Protein 3APQ (pdb70)

B-factor: mean 25.0, std 9.62, range [8.58, 67.63]

GO terms:
  GO:0036503 ERAD pathway (P, IDA)
  GO:0016671 oxidoreductase activity, acting on a sulfur group of donors, disulfide as acceptor (F, IDA)
  GO:0015035 protein-disulfide reductase activity (F, IDA)
  GO:0005788 endoplasmic reticulum lumen (C, EXP)
  GO:0019153 protein-disulfide reductase (glutathione) activity (F, EXP)
  GO:0005515 protein binding (F, IPI)
  GO:0051087 protein-folding chaperone binding (F, IDA)
  GO:0005783 endoplasmic reticulum (C, IDA)
  GO:0015036 disulfide oxidoreductase activity (F, IDA)
  GO:0001671 ATPase activator activity (F, IMP)
  GO:0051117 ATPase binding (F, IPI)

Organism: Mus musculus (NCBI:txid10090)

CATH classification: 1.10.287.110 (+1 more: 3.40.30.10)

Radius of gyration: 23.47 Å; Cα contacts (8 Å, |Δi|>4): 569; chains: 2; bounding box: 67×56×56 Å

Secondary structure (DSSP, 8-state):
---HHHHHT--TT--HHHHHHHHHHHHHHH-GGG-TT-TTHHHHHHHHHHHHHHHTSHHHHHHHHHHTTTT--TT-S-----HHHHHHSSSTTTT-TTSEE--HHHHHHHHHHS--EEEEEE-TT-HHHHHHHHHHHHHHHHTBTTBEEEEEETTT-HHHHHHTT--SSSEEEEE-TTS--EE--S---HHHHHHHHHHHHH--SS--/---HHHHHT--TT--HHHHHHHHHHHHHHH-GGG-TT-TTHHHHHHHHHHHHHHHTSHHHHHHHHHHTTTT---S-----HHHHHHSSSTTTT-TTSEE--HHHHHHHHTSSS-EEEEEE-TT-HHHHHHHHHHHHHHHHTBTTBEEEEEETTT-HHHHHHTT--SSSEEEEE-TTS--EE--S---HHHHHHHHHHHHH-

Solvent-accessible surface area: 21887 Å² total; per-residue (Å²): 144,113,31,9,12,38,36,5,50,20,17,67,88,7,47,31,100,28,0,20,39,16,1,36,142,22,0,48,160,66,1,17,96,115,46,112,147,73,121,94,6,90,35,65,1,52,114,11,3,25,0,13,63,1,2,61,49,84,104,78,38,105,88,22,54,149,117,32,82,119,67,44,109,139,130,58,13,35,165,52,90,55,61,59,51,6,98,132,21,18,14,27,5,8,106,19,44,38,6,19,30,8,59,111,146,88,0,50,60,7,34,115,68,35,72,19,10,0,0,0,0,11,9,35,74,19,86,113,7,71,104,5,5,78,31,0,70,91,0,0,115,86,2,28,65,73,14,38,6,0,0,2,31,0,27,68,43,110,110,1,1,168,96,66,51,6,129,61,61,10,5,4,26,4,21,35,44,83,91,92,47,64,98,14,125,40,114,91,42,40,116,28,0,26,62,27,0,62,104,29,45,187,58,77,124,96,162,234,151,114,29,3,14,49,36,5,50,18,22,59,87,11,49,29,88,30,0,18,29,20,0,34,101,45,0,43,152,69,4,32,91,114,41,116,142,58,130,96,6,91,32,66,0,49,99,12,5,52,0,6,63,0,1,54,55,86,75,67,32,144,89,23,54,146,112,30,86,115,72,75,211,79,9,44,177,50,77,54,57,59,56,6,104,147,40,23,16,42,4,7,100,22,40,30,6,23,29,8,56,92,107,80,1,54,66,9,20,99,69,36,74,11,10,0,0,0,0,10,8,28,77,24,82,112,9,131,102,5,5,71,35,0,65,81,0,0,100,99,2,29,65,75,12,38,5,0,0,2,32,0,29,74,45,117,117,6,1,171,125,63,38,16,142,69,66,2,2,2,25,0,24,71,48,93,76,85,50,49,78,11,124,40,118,94,42,63,124,29,0,38,65,27,0,65,116,19,49,216,105

Sequence (409 aa):
IQNFYSLLGVSKTASSRREIRQAFKKLLALKLHPDKNPNNPNAHGDFLKINRAYEVLKDEDLRKKYDKYGEKGLEDNQGGQYESWSYYRYDFGIYDDDPEIITLERREFDAAVNSGELWFVNFYSSPGCSSHCHHDLAPTWREFAKEVDGLLRIGAVNCGDDRMMLCRMMKGVNSYPSLFIFRSGMMAAVKYNGDRSKESLVAFAMQHVRSTVTELIQNFYSLLGVSKTASSREIRQAFKKLALKLHPDKNPNNPNAHGDFLKINRAYEVLKDEDLRKKYDKYGEKGLNQGGQYESWSYYRYDFGIYDDDPEIITLERREFDAAVNSGELWFVNFYSPGCSHCHDLAPTWREFAKEVDGLLRIGAVNCGDDRMLCRMKGVNSYPSLFIFRSGMMAAVKYNGDRSKESLVAFAMMQHVRS

Structure (mmCIF, N/CA/C/O backbone):
data_3APQ
#
_entry.id   3APQ
#
_cell.length_a   54.008
_cell.length_b   61.179
_cell.length_c   62.912
_cell.angle_alpha   90.00
_cell.angle_beta   106.34
_cell.angle_gamma   90.00
#
_symmetry.space_group_name_H-M   'P 1 21 1'
#
loop_
_entity.id
_entity.type
_entity.pdbx_description
1 polymer 'DnaJ homolog subfamily C member 10'
2 water water
#
loop_
_atom_site.group_PDB
_atom_site.id
_atom_site.type_symbol
_atom_site.label_atom_id
_atom_site.label_alt_id
_atom_site.label_comp_id
_atom_site.label_asym_id
_atom_site.label_entity_id
_atom_site.label_seq_id
_atom_site.pdbx_PDB_ins_code
_atom_site.Cartn_x
_atom_site.Cartn_y
_atom_site.Cartn_z
_atom_site.occupancy
_atom_site.B_iso_or_equiv
_atom_site.auth_seq_id
_atom_site.auth_comp_id
_atom_site.auth_asym_id
_atom_site.auth_atom_id
_atom_site.pdbx_PDB_model_num
ATOM 1 N N . ILE A 1 1 ? 46.976 -1.089 18.342 1.00 23.15 33 ILE A N 1
ATOM 2 C CA . ILE A 1 1 ? 47.066 -0.743 16.854 1.00 24.10 33 ILE A CA 1
ATOM 3 C C . ILE A 1 1 ? 45.651 -0.351 16.398 1.00 22.90 33 ILE A C 1
ATOM 4 O O . ILE A 1 1 ? 44.695 -1.085 16.592 1.00 21.55 33 ILE A O 1
ATOM 9 N N . GLN A 1 2 ? 45.526 0.817 15.765 1.00 23.00 34 GLN A N 1
ATOM 10 C CA . GLN A 1 2 ? 44.209 1.349 15.360 1.00 21.35 34 GLN A CA 1
ATOM 11 C C . GLN A 1 2 ? 43.509 0.487 14.302 1.00 20.19 34 GLN A C 1
ATOM 12 O O . GLN A 1 2 ? 44.129 -0.093 13.422 1.00 19.59 34 GLN A O 1
ATOM 18 N N . ASN A 1 3 ? 42.191 0.381 14.366 1.00 17.55 35 ASN A N 1
ATOM 19 C CA . ASN A 1 3 ? 41.461 -0.236 13.274 1.00 17.04 35 ASN A CA 1
ATOM 20 C C . ASN A 1 3 ? 40.145 0.495 13.166 1.00 16.37 35 ASN A C 1
ATOM 21 O O . ASN A 1 3 ? 39.838 1.348 14.018 1.00 15.41 35 ASN A O 1
ATOM 26 N N . PHE A 1 4 ? 39.343 0.180 12.144 1.00 15.82 36 PHE A N 1
ATOM 27 C CA . PHE A 1 4 ? 38.137 0.961 11.919 1.00 14.76 36 PHE A CA 1
ATOM 28 C C . PHE A 1 4 ? 37.140 0.901 13.055 1.00 15.27 36 PHE A C 1
ATOM 29 O O . PHE A 1 4 ? 36.395 1.864 13.289 1.00 14.89 36 PHE A O 1
ATOM 37 N N . TYR A 1 5 ? 37.069 -0.273 13.686 1.00 15.30 37 TYR A N 1
ATOM 38 C CA . TYR A 1 5 ? 36.186 -0.502 14.821 1.00 15.18 37 TYR A CA 1
ATOM 39 C C . TYR A 1 5 ? 36.559 0.369 16.018 1.00 15.68 37 TYR A C 1
ATOM 40 O O . TYR A 1 5 ? 35.727 1.095 16.548 1.00 15.63 37 TYR A O 1
ATOM 49 N N . SER A 1 6 ? 37.823 0.291 16.442 1.00 16.20 38 SER A N 1
ATOM 50 C CA . SER A 1 6 ? 38.251 1.085 17.586 1.00 18.17 38 SER A CA 1
ATOM 51 C C . SER A 1 6 ? 38.222 2.578 17.266 1.00 17.54 38 SER A C 1
ATOM 52 O O . SER A 1 6 ? 37.939 3.385 18.156 1.00 17.41 38 SER A O 1
ATOM 55 N N . LEU A 1 7 ? 38.414 2.955 15.992 1.00 17.05 39 LEU A N 1
ATOM 56 C CA . LEU A 1 7 ? 38.273 4.365 15.629 1.00 18.03 39 LEU A CA 1
ATOM 57 C C . LEU A 1 7 ? 36.854 4.862 15.912 1.00 16.99 39 LEU A C 1
ATOM 58 O O . LEU A 1 7 ? 36.633 5.994 16.413 1.00 17.36 39 LEU A O 1
ATOM 63 N N . LEU A 1 8 ? 35.868 4.034 15.590 1.00 16.30 40 LEU A N 1
ATOM 64 C CA . LEU A 1 8 ? 34.477 4.409 15.883 1.00 16.39 40 LEU A CA 1
ATOM 65 C C . LEU A 1 8 ? 34.053 4.102 17.320 1.00 17.25 40 LEU A C 1
ATOM 66 O O . LEU A 1 8 ? 32.971 4.532 17.733 1.00 17.60 40 LEU A O 1
ATOM 71 N N . GLY A 1 9 ? 34.871 3.339 18.050 1.00 16.22 41 GLY A N 1
ATOM 72 C CA . GLY A 1 9 ? 34.587 2.983 19.463 1.00 16.72 41 GLY A CA 1
ATOM 73 C C . GLY A 1 9 ? 33.572 1.856 19.579 1.00 16.86 41 GLY A C 1
ATOM 74 O O . GLY A 1 9 ? 32.808 1.800 20.568 1.00 17.16 41 GLY A O 1
ATOM 75 N N . VAL A 1 10 ? 33.524 0.961 18.590 1.00 14.13 42 VAL A N 1
ATOM 76 C CA . VAL A 1 10 ? 32.531 -0.136 18.596 1.00 14.31 42 VAL A CA 1
ATOM 77 C C . VAL A 1 10 ? 33.257 -1.452 18.498 1.00 15.88 42 VAL A C 1
ATOM 78 O O . VAL A 1 10 ? 34.476 -1.485 18.138 1.00 13.41 42 VAL A O 1
ATOM 82 N N . SER A 1 11 ? 32.512 -2.527 18.819 1.00 14.73 43 SER A N 1
ATOM 83 C CA . SER A 1 11 ? 33.036 -3.852 18.670 1.00 16.49 43 SER A CA 1
ATOM 84 C C . SER A 1 11 ? 33.168 -4.370 17.244 1.00 16.08 43 SER A C 1
ATOM 85 O O . SER A 1 11 ? 32.394 -3.985 16.381 1.00 15.13 43 SER A O 1
ATOM 88 N N . LYS A 1 12 ? 34.073 -5.346 17.008 1.00 17.24 44 LYS A N 1
ATOM 89 C CA . LYS A 1 12 ? 34.115 -5.985 15.684 1.00 16.84 44 LYS A CA 1
ATOM 90 C C . LYS A 1 12 ? 32.779 -6.652 15.285 1.00 17.75 44 LYS A C 1
ATOM 91 O O . LYS A 1 12 ? 32.453 -6.785 14.091 1.00 17.43 44 LYS A O 1
ATOM 97 N N . THR A 1 13 ? 31.978 -7.063 16.271 1.00 16.66 45 THR A N 1
ATOM 98 C CA . THR A 1 13 ? 30.692 -7.683 15.957 1.00 16.63 45 THR A CA 1
ATOM 99 C C . THR A 1 13 ? 29.527 -6.689 15.908 1.00 15.56 45 THR A C 1
ATOM 100 O O . THR A 1 13 ? 28.384 -7.135 15.918 1.00 17.63 45 THR A O 1
ATOM 104 N N . ALA A 1 14 ? 29.786 -5.377 15.925 1.00 14.50 46 ALA A N 1
ATOM 105 C CA . ALA A 1 14 ? 28.701 -4.395 15.944 1.00 14.44 46 ALA A CA 1
ATOM 106 C C . ALA A 1 14 ? 27.793 -4.560 14.749 1.00 13.95 46 ALA A C 1
ATOM 107 O O . ALA A 1 14 ? 28.283 -4.923 13.694 1.00 14.63 46 ALA A O 1
ATOM 109 N N . SER A 1 15 ? 26.482 -4.332 14.918 1.00 14.52 47 SER A N 1
ATOM 110 C CA . SER A 1 15 ? 25.554 -4.298 13.780 1.00 15.67 47 SER A CA 1
ATOM 111 C C . SER A 1 15 ? 25.780 -2.997 12.946 1.00 15.05 47 SER A C 1
ATOM 112 O O . SER A 1 15 ? 26.410 -2.069 13.412 1.00 13.41 47 SER A O 1
ATOM 115 N N . SER A 1 16 ? 25.155 -2.918 11.758 1.00 15.64 48 SER A N 1
ATOM 116 C CA . SER A 1 16 ? 25.237 -1.671 10.933 1.00 14.53 48 SER A CA 1
ATOM 117 C C . SER A 1 16 ? 24.586 -0.541 11.681 1.00 14.67 48 SER A C 1
ATOM 118 O O . SER A 1 16 ? 25.084 0.601 11.656 1.00 14.63 48 SER A O 1
ATOM 121 N N . ARG A 1 17 ? 23.479 -0.839 12.371 1.00 13.42 49 ARG A N 1
ATOM 122 C CA A ARG A 1 17 ? 22.842 0.193 13.193 0.70 13.32 49 ARG A CA 1
ATOM 123 C CA B ARG A 1 17 ? 22.826 0.157 13.220 0.30 13.56 49 ARG A CA 1
ATOM 124 C C . ARG A 1 17 ? 23.807 0.729 14.244 1.00 13.39 49 ARG A C 1
ATOM 125 O O . ARG A 1 17 ? 23.912 1.939 14.401 1.00 14.05 49 ARG A O 1
ATOM 140 N N . GLU A 1 18 ? 24.515 -0.140 14.966 1.00 11.98 50 GLU A N 1
ATOM 141 C CA . GLU A 1 18 ? 25.450 0.346 16.040 1.00 11.77 50 GLU A CA 1
ATOM 142 C C . GLU A 1 18 ? 26.547 1.218 15.488 1.00 12.44 50 GLU A C 1
ATOM 143 O O . GLU A 1 18 ? 26.922 2.286 16.062 1.00 12.75 50 GLU A O 1
ATOM 149 N N . ILE A 1 19 ? 27.083 0.760 14.370 1.00 12.59 51 ILE A N 1
ATOM 150 C CA . ILE A 1 19 ? 28.090 1.520 13.628 1.00 13.03 51 ILE A CA 1
ATOM 151 C C . ILE A 1 19 ? 27.575 2.916 13.214 1.00 13.17 51 ILE A C 1
ATOM 152 O O . ILE A 1 19 ? 28.298 3.925 13.400 1.00 13.40 51 ILE A O 1
ATOM 157 N N . ARG A 1 20 ? 26.357 3.017 12.666 1.00 14.08 52 ARG A N 1
ATOM 158 C CA . ARG A 1 20 ? 25.822 4.359 12.362 1.00 12.81 52 ARG A CA 1
ATOM 159 C C . ARG A 1 20 ? 25.722 5.220 13.563 1.00 13.92 52 ARG A C 1
ATOM 160 O O . ARG A 1 20 ? 26.044 6.411 13.487 1.00 14.80 52 ARG A O 1
ATOM 168 N N . GLN A 1 21 ? 25.215 4.662 14.654 1.00 13.31 53 GLN A N 1
ATOM 169 C CA . GLN A 1 21 ? 25.018 5.450 15.854 1.00 15.08 53 GLN A CA 1
ATOM 170 C C . GLN A 1 21 ? 26.364 5.975 16.396 1.00 16.25 53 GLN A C 1
ATOM 171 O O . GLN A 1 21 ? 26.456 7.162 16.839 1.00 17.93 53 GLN A O 1
ATOM 177 N N . ALA A 1 22 ? 27.407 5.154 16.304 1.00 15.07 54 ALA A N 1
ATOM 178 C CA . ALA A 1 22 ? 28.672 5.577 16.881 1.00 15.65 54 ALA A CA 1
ATOM 179 C C . ALA A 1 22 ? 29.249 6.678 16.012 1.00 15.31 54 ALA A C 1
ATOM 180 O O . ALA A 1 22 ? 29.749 7.665 16.532 1.00 16.09 54 ALA A O 1
ATOM 182 N N . PHE A 1 23 ? 29.227 6.443 14.708 1.00 14.91 55 PHE A N 1
ATOM 183 C CA . PHE A 1 23 ? 29.656 7.444 13.696 1.00 15.62 55 PHE A CA 1
ATOM 184 C C . PHE A 1 23 ? 28.873 8.757 13.852 1.00 17.20 55 PHE A C 1
ATOM 185 O O . PHE A 1 23 ? 29.468 9.838 13.877 1.00 17.00 55 PHE A O 1
ATOM 193 N N . LYS A 1 24 ? 27.541 8.687 13.938 1.00 15.79 56 LYS A N 1
ATOM 194 C CA . LYS A 1 24 ? 26.738 9.905 14.119 1.00 17.78 56 LYS A CA 1
ATOM 195 C C . LYS A 1 24 ? 27.142 10.748 15.325 1.00 18.75 56 LYS A C 1
ATOM 196 O O . LYS A 1 24 ? 27.258 11.982 15.236 1.00 19.13 56 LYS A O 1
ATOM 202 N N . LYS A 1 25 ? 27.396 10.110 16.447 1.00 17.68 57 LYS A N 1
ATOM 203 C CA . LYS A 1 25 ? 27.780 10.805 17.640 1.00 19.89 57 LYS A CA 1
ATOM 204 C C . LYS A 1 25 ? 29.107 11.611 17.431 1.00 19.51 57 LYS A C 1
ATOM 205 O O . LYS A 1 25 ? 29.256 12.773 17.904 1.00 20.39 57 LYS A O 1
ATOM 211 N N . LEU A 1 26 ? 30.040 10.972 16.746 1.00 17.97 58 LEU A N 1
ATOM 212 C CA A LEU A 1 26 ? 31.319 11.547 16.398 0.70 20.77 58 LEU A CA 1
ATOM 213 C CA B LEU A 1 26 ? 31.313 11.584 16.443 0.30 19.63 58 LEU A CA 1
ATOM 214 C C . LEU A 1 26 ? 31.060 12.757 15.486 1.00 20.42 58 LEU A C 1
ATOM 215 O O . LEU A 1 26 ? 31.563 13.856 15.714 1.00 21.08 58 LEU A O 1
ATOM 224 N N . ALA A 1 27 ? 30.236 12.543 14.462 1.00 20.26 59 ALA A N 1
ATOM 225 C CA . ALA A 1 27 ? 29.875 13.651 13.541 1.00 19.05 59 ALA A CA 1
ATOM 226 C C . ALA A 1 27 ? 29.176 14.863 14.188 1.00 20.07 59 ALA A C 1
ATOM 227 O O . ALA A 1 27 ? 29.522 16.015 13.895 1.00 21.11 59 ALA A O 1
ATOM 229 N N . LEU A 1 28 ? 28.199 14.639 15.043 1.00 18.86 60 LEU A N 1
ATOM 230 C CA . LEU A 1 28 ? 27.496 15.775 15.653 1.00 19.99 60 LEU A CA 1
ATOM 231 C C . LEU A 1 28 ? 28.390 16.625 16.577 1.00 22.78 60 LEU A C 1
ATOM 232 O O . LEU A 1 28 ? 28.146 17.846 16.746 1.00 23.10 60 LEU A O 1
ATOM 237 N N . LYS A 1 29 ? 29.469 16.031 17.110 1.00 22.84 61 LYS A N 1
ATOM 238 C CA . LYS A 1 29 ? 30.387 16.795 17.952 1.00 23.72 61 LYS A CA 1
ATOM 239 C C . LYS A 1 29 ? 31.493 17.389 17.129 1.00 23.32 61 LYS A C 1
ATOM 240 O O . LYS A 1 29 ? 31.827 18.554 17.315 1.00 25.05 61 LYS A O 1
ATOM 246 N N . LEU A 1 30 ? 32.039 16.609 16.211 1.00 22.29 62 LEU A N 1
ATOM 247 C CA . LEU A 1 30 ? 33.290 16.968 15.542 1.00 23.56 62 LEU A CA 1
ATOM 248 C C . LEU A 1 30 ? 33.250 17.536 14.126 1.00 22.04 62 LEU A C 1
ATOM 249 O O . LEU A 1 30 ? 34.303 17.791 13.573 1.00 23.76 62 LEU A O 1
ATOM 254 N N . HIS A 1 31 ? 32.079 17.637 13.502 1.00 20.30 63 HIS A N 1
ATOM 255 C CA . HIS A 1 31 ? 32.002 18.025 12.123 1.00 18.31 63 HIS A CA 1
ATOM 256 C C . HIS A 1 31 ? 32.853 19.303 11.901 1.00 18.14 63 HIS A C 1
ATOM 257 O O . HIS A 1 31 ? 32.695 20.256 12.625 1.00 18.72 63 HIS A O 1
ATOM 264 N N . PRO A 1 32 ? 33.706 19.336 10.874 1.00 17.63 64 PRO A N 1
ATOM 265 C CA . PRO A 1 32 ? 34.571 20.503 10.525 1.00 19.08 64 PRO A CA 1
ATOM 266 C C . PRO A 1 32 ? 33.809 21.839 10.381 1.00 18.77 64 PRO A C 1
ATOM 267 O O . PRO A 1 32 ? 34.311 22.881 10.797 1.00 20.15 64 PRO A O 1
ATOM 271 N N . ASP A 1 33 ? 32.629 21.808 9.782 1.00 18.57 65 ASP A N 1
ATOM 272 C CA . ASP A 1 33 ? 31.841 23.036 9.588 1.00 19.83 65 ASP A CA 1
ATOM 273 C C . ASP A 1 33 ? 31.456 23.651 10.941 1.00 20.89 65 ASP A C 1
ATOM 274 O O . ASP A 1 33 ? 31.245 24.860 11.062 1.00 21.81 65 ASP A O 1
ATOM 279 N N . LYS A 1 34 ? 31.321 22.801 11.949 1.00 19.41 66 LYS A N 1
ATOM 280 C CA . LYS A 1 34 ? 30.921 23.262 13.287 1.00 21.32 66 LYS A CA 1
ATOM 281 C C . LYS A 1 34 ? 32.137 23.562 14.159 1.00 21.83 66 LYS A C 1
ATOM 282 O O . LYS A 1 34 ? 31.987 23.970 15.314 1.00 21.16 66 LYS A O 1
ATOM 288 N N . ASN A 1 35 ? 33.330 23.269 13.651 1.00 20.64 67 ASN A N 1
ATOM 289 C CA . ASN A 1 35 ? 34.539 23.488 14.445 1.00 22.69 67 ASN A CA 1
ATOM 290 C C . ASN A 1 35 ? 35.623 24.267 13.629 1.00 22.88 67 ASN A C 1
ATOM 291 O O . ASN A 1 35 ? 36.772 23.786 13.452 1.00 22.32 67 ASN A O 1
ATOM 296 N N . PRO A 1 36 ? 35.265 25.471 13.136 1.00 22.34 68 PRO A N 1
ATOM 297 C CA . PRO A 1 36 ? 36.145 26.065 12.107 1.00 24.07 68 PRO A CA 1
ATOM 298 C C . PRO A 1 36 ? 37.446 26.562 12.696 1.00 26.22 68 PRO A C 1
ATOM 299 O O . PRO A 1 36 ? 38.456 26.778 11.969 1.00 25.94 68 PRO A O 1
ATOM 303 N N . ASN A 1 37 ? 37.451 26.712 14.011 1.00 26.49 69 ASN A N 1
ATOM 304 C CA . ASN A 1 37 ? 38.637 27.186 14.649 1.00 29.87 69 ASN A CA 1
ATOM 305 C C . ASN A 1 37 ? 39.664 26.114 14.868 1.00 31.01 69 ASN A C 1
ATOM 306 O O . ASN A 1 37 ? 40.798 26.423 15.250 1.00 32.11 69 ASN A O 1
ATOM 311 N N . ASN A 1 38 ? 39.283 24.875 14.586 1.00 30.84 70 ASN A N 1
ATOM 312 C CA . ASN A 1 38 ? 40.193 23.731 14.709 1.00 32.07 70 ASN A CA 1
ATOM 313 C C . ASN A 1 38 ? 40.688 23.280 13.309 1.00 32.60 70 ASN A C 1
ATOM 314 O O . ASN A 1 38 ? 39.910 22.716 12.540 1.00 32.17 70 ASN A O 1
ATOM 319 N N . PRO A 1 39 ? 41.960 23.555 12.973 1.00 34.38 71 PRO A N 1
ATOM 320 C CA . PRO A 1 39 ? 42.588 23.200 11.674 1.00 35.05 71 PRO A CA 1
ATOM 321 C C . PRO A 1 39 ? 42.610 21.689 11.315 1.00 35.05 71 PRO A C 1
ATOM 322 O O . PRO A 1 39 ? 42.582 21.345 10.120 1.00 35.05 71 PRO A O 1
ATOM 326 N N . ASN A 1 40 ? 42.702 20.827 12.323 1.00 34.44 72 ASN A N 1
ATOM 327 C CA . ASN A 1 40 ? 42.723 19.378 12.132 1.00 34.34 72 ASN A CA 1
ATOM 328 C C . ASN A 1 40 ? 41.329 18.770 12.031 1.00 32.79 72 ASN A C 1
ATOM 329 O O . ASN A 1 40 ? 41.181 17.563 11.725 1.00 31.76 72 ASN A O 1
ATOM 334 N N . ALA A 1 41 ? 40.295 19.555 12.345 1.00 31.33 73 ALA A N 1
ATOM 335 C CA . ALA A 1 41 ? 38.928 18.984 12.308 1.00 29.62 73 ALA A CA 1
ATOM 336 C C . ALA A 1 41 ? 38.631 18.277 10.989 1.00 28.72 73 ALA A C 1
ATOM 337 O O . ALA A 1 41 ? 38.088 17.170 10.980 1.00 28.54 73 ALA A O 1
ATOM 339 N N . HIS A 1 42 ? 38.973 18.916 9.873 1.00 29.06 74 HIS A N 1
ATOM 340 C CA . HIS A 1 42 ? 38.720 18.319 8.563 1.00 28.82 74 HIS A CA 1
ATOM 341 C C . HIS A 1 42 ? 39.429 16.947 8.438 1.00 28.15 74 HIS A C 1
ATOM 342 O O . HIS A 1 42 ? 38.781 15.914 8.141 1.00 27.50 74 HIS A O 1
ATOM 349 N N . GLY A 1 43 ? 40.740 16.917 8.700 1.00 29.18 75 GLY A N 1
ATOM 350 C CA . GLY A 1 43 ? 41.527 15.658 8.538 1.00 29.25 75 GLY A CA 1
ATOM 351 C C . GLY A 1 43 ? 41.047 14.505 9.411 1.00 28.95 75 GLY A C 1
ATOM 352 O O . GLY A 1 43 ? 40.873 13.356 8.951 1.00 26.12 75 GLY A O 1
ATOM 353 N N . ASP A 1 44 ? 40.808 14.835 10.688 1.00 28.83 76 ASP A N 1
ATOM 354 C CA . ASP A 1 44 ? 40.266 13.898 11.668 1.00 28.16 76 ASP A CA 1
ATOM 355 C C . ASP A 1 44 ? 38.918 13.290 11.173 1.00 26.26 76 ASP A C 1
ATOM 356 O O . ASP A 1 44 ? 38.680 12.063 11.231 1.00 24.83 76 ASP A O 1
ATOM 361 N N . PHE A 1 45 ? 38.028 14.151 10.693 1.00 25.67 77 PHE A N 1
ATOM 362 C CA . PHE A 1 45 ? 36.728 13.659 10.234 1.00 23.87 77 PHE A CA 1
ATOM 363 C C . PHE A 1 45 ? 36.818 12.779 8.972 1.00 24.65 77 PHE A C 1
ATOM 364 O O . PHE A 1 45 ? 36.031 11.812 8.788 1.00 23.88 77 PHE A O 1
ATOM 372 N N . LEU A 1 46 ? 37.709 13.155 8.061 1.00 24.69 78 LEU A N 1
ATOM 373 C CA . LEU A 1 46 ? 37.961 12.344 6.856 1.00 24.90 78 LEU A CA 1
ATOM 374 C C . LEU A 1 46 ? 38.268 10.875 7.268 1.00 24.32 78 LEU A C 1
ATOM 375 O O . LEU A 1 46 ? 37.765 9.945 6.643 1.00 24.07 78 LEU A O 1
ATOM 380 N N . LYS A 1 47 ? 39.094 10.690 8.304 1.00 22.98 79 LYS A N 1
ATOM 381 C CA . LYS A 1 47 ? 39.479 9.345 8.751 1.00 23.23 79 LYS A CA 1
ATOM 382 C C . LYS A 1 47 ? 38.286 8.585 9.308 1.00 20.11 79 LYS A C 1
ATOM 383 O O . LYS A 1 47 ? 38.151 7.411 9.054 1.00 18.91 79 LYS A O 1
ATOM 389 N N . ILE A 1 48 ? 37.459 9.268 10.100 1.00 19.92 80 ILE A N 1
ATOM 390 C CA . ILE A 1 48 ? 36.254 8.628 10.683 1.00 20.92 80 ILE A CA 1
ATOM 391 C C . ILE A 1 48 ? 35.296 8.304 9.539 1.00 19.78 80 ILE A C 1
ATOM 392 O O . ILE A 1 48 ? 34.692 7.233 9.494 1.00 18.50 80 ILE A O 1
ATOM 397 N N . ASN A 1 49 ? 35.093 9.269 8.625 1.00 19.32 81 ASN A N 1
ATOM 398 C CA . ASN A 1 49 ? 34.204 9.019 7.476 1.00 18.88 81 ASN A CA 1
ATOM 399 C C . ASN A 1 49 ? 34.651 7.832 6.607 1.00 18.14 81 ASN A C 1
ATOM 400 O O . ASN A 1 49 ? 33.825 7.041 6.176 1.00 19.55 81 ASN A O 1
ATOM 405 N N . ARG A 1 50 ? 35.967 7.705 6.373 1.00 17.26 82 ARG A N 1
ATOM 406 C CA . ARG A 1 50 ? 36.521 6.629 5.547 1.00 17.65 82 ARG A CA 1
ATOM 407 C C . ARG A 1 50 ? 36.249 5.278 6.206 1.00 17.70 82 ARG A C 1
ATOM 408 O O . ARG A 1 50 ? 35.823 4.317 5.516 1.00 18.98 82 ARG A O 1
ATOM 416 N N . ALA A 1 51 ? 36.476 5.226 7.519 1.00 18.57 83 ALA A N 1
ATOM 417 C CA . ALA A 1 51 ? 36.089 4.050 8.363 1.00 18.16 83 ALA A CA 1
ATOM 418 C C . ALA A 1 51 ? 34.614 3.678 8.206 1.00 18.08 83 ALA A C 1
ATOM 419 O O . ALA A 1 51 ? 34.274 2.529 7.873 1.00 17.59 83 ALA A O 1
ATOM 421 N N . TYR A 1 52 ? 33.742 4.642 8.480 1.00 18.11 84 TYR A N 1
ATOM 422 C CA . TYR A 1 52 ? 32.304 4.439 8.327 1.00 17.84 84 TYR A CA 1
ATOM 423 C C . TYR A 1 52 ? 31.945 3.951 6.917 1.00 18.95 84 TYR A C 1
ATOM 424 O O . TYR A 1 52 ? 31.128 3.036 6.753 1.00 19.58 84 TYR A O 1
ATOM 433 N N . GLU A 1 53 ? 32.516 4.546 5.874 1.00 20.06 85 GLU A N 1
ATOM 434 C CA . GLU A 1 53 ? 32.110 4.110 4.526 1.00 21.55 85 GLU A CA 1
ATOM 435 C C . GLU A 1 53 ? 32.520 2.673 4.188 1.00 21.08 85 GLU A C 1
ATOM 436 O O . GLU A 1 53 ? 31.913 2.005 3.333 1.00 21.74 85 GLU A O 1
ATOM 442 N N . VAL A 1 54 ? 33.552 2.181 4.851 1.00 19.92 86 VAL A N 1
ATOM 443 C CA . VAL A 1 54 ? 33.929 0.795 4.601 1.00 18.19 86 VAL A CA 1
ATOM 444 C C . VAL A 1 54 ? 33.008 -0.145 5.437 1.00 17.76 86 VAL A C 1
ATOM 445 O O . VAL A 1 54 ? 32.414 -1.104 4.911 1.00 17.81 86 VAL A O 1
ATOM 449 N N . LEU A 1 55 ? 32.829 0.186 6.696 1.00 17.14 87 LEU A N 1
ATOM 450 C CA . LEU A 1 55 ? 32.101 -0.698 7.610 1.00 17.12 87 LEU A CA 1
ATOM 451 C C . LEU A 1 55 ? 30.621 -0.729 7.250 1.00 20.41 87 LEU A C 1
ATOM 452 O O . LEU A 1 55 ? 29.977 -1.741 7.448 1.00 20.41 87 LEU A O 1
ATOM 457 N N . LYS A 1 56 ? 30.094 0.359 6.691 1.00 21.87 88 LYS A N 1
ATOM 458 C CA . LYS A 1 56 ? 28.674 0.397 6.318 1.00 24.25 88 LYS A CA 1
ATOM 459 C C . LYS A 1 56 ? 28.291 -0.547 5.205 1.00 26.05 88 LYS A C 1
ATOM 460 O O . LYS A 1 56 ? 27.127 -0.838 5.048 1.00 27.41 88 LYS A O 1
ATOM 466 N N . ASP A 1 57 ? 29.240 -1.012 4.415 1.00 26.91 89 ASP A N 1
ATOM 467 C CA . ASP A 1 57 ? 28.899 -1.812 3.253 1.00 28.72 89 ASP A CA 1
ATOM 468 C C . ASP A 1 57 ? 29.264 -3.259 3.543 1.00 28.54 89 ASP A C 1
ATOM 469 O O . ASP A 1 57 ? 30.408 -3.538 3.922 1.00 27.67 89 ASP A O 1
ATOM 474 N N . GLU A 1 58 ? 28.324 -4.185 3.367 1.00 28.65 90 GLU A N 1
ATOM 475 C CA . GLU A 1 58 ? 28.622 -5.584 3.741 1.00 28.46 90 GLU A CA 1
ATOM 476 C C . GLU A 1 58 ? 29.839 -6.191 3.045 1.00 28.42 90 GLU A C 1
ATOM 477 O O . GLU A 1 58 ? 30.662 -6.837 3.714 1.00 26.18 90 GLU A O 1
ATOM 483 N N . ASP A 1 59 ? 29.956 -5.992 1.727 1.00 28.14 91 ASP A N 1
ATOM 484 C CA . ASP A 1 59 ? 31.095 -6.534 0.982 1.00 29.86 91 ASP A CA 1
ATOM 485 C C . ASP A 1 59 ? 32.426 -5.952 1.444 1.00 27.32 91 ASP A C 1
ATOM 486 O O . ASP A 1 59 ? 33.422 -6.664 1.601 1.00 27.49 91 ASP A O 1
ATOM 491 N N . LEU A 1 60 ? 32.443 -4.630 1.608 1.00 26.21 92 LEU A N 1
ATOM 492 C CA . LEU A 1 60 ? 33.667 -3.916 1.981 1.00 24.13 92 LEU A CA 1
ATOM 493 C C . LEU A 1 60 ? 34.076 -4.254 3.418 1.00 22.58 92 LEU A C 1
ATOM 494 O O . LEU A 1 60 ? 35.281 -4.399 3.726 1.00 20.78 92 LEU A O 1
ATOM 499 N N . ARG A 1 61 ? 33.085 -4.331 4.318 1.00 20.41 93 ARG A N 1
ATOM 500 C CA . ARG A 1 61 ? 33.385 -4.758 5.701 1.00 19.80 93 ARG A CA 1
ATOM 501 C C . ARG A 1 61 ? 33.964 -6.191 5.735 1.00 19.81 93 ARG A C 1
ATOM 502 O O . ARG A 1 61 ? 34.879 -6.487 6.502 1.00 18.06 93 ARG A O 1
ATOM 510 N N . LYS A 1 62 ? 33.381 -7.094 4.950 1.00 20.19 94 LYS A N 1
ATOM 511 C CA . LYS A 1 62 ? 33.861 -8.491 4.933 1.00 20.72 94 LYS A CA 1
ATOM 512 C C . LYS A 1 62 ? 35.331 -8.562 4.508 1.00 20.69 94 LYS A C 1
ATOM 513 O O . LYS A 1 62 ? 36.163 -9.278 5.100 1.00 19.34 94 LYS A O 1
ATOM 519 N N . LYS A 1 63 ? 35.623 -7.805 3.465 1.00 20.12 95 LYS A N 1
ATOM 520 C CA . LYS A 1 63 ? 36.969 -7.683 2.940 1.00 21.59 95 LYS A CA 1
ATOM 521 C C . LYS A 1 63 ? 37.910 -7.095 4.005 1.00 19.35 95 LYS A C 1
ATOM 522 O O . LYS A 1 63 ? 38.965 -7.642 4.243 1.00 20.75 95 LYS A O 1
ATOM 528 N N . TYR A 1 64 ? 37.486 -6.004 4.655 1.00 19.06 96 TYR A N 1
ATOM 529 C CA . TYR A 1 64 ? 38.261 -5.388 5.732 1.00 19.46 96 TYR A CA 1
ATOM 530 C C . TYR A 1 64 ? 38.517 -6.347 6.889 1.00 19.64 96 TYR A C 1
ATOM 531 O O . TYR A 1 64 ? 39.617 -6.384 7.435 1.00 20.31 96 TYR A O 1
ATOM 540 N N . ASP A 1 65 ? 37.473 -7.083 7.290 1.00 19.85 97 ASP A N 1
ATOM 541 C CA . ASP A 1 65 ? 37.589 -8.075 8.370 1.00 21.40 97 ASP A CA 1
ATOM 542 C C . ASP A 1 65 ? 38.614 -9.099 8.060 1.00 22.47 97 ASP A C 1
ATOM 543 O O . ASP A 1 65 ? 39.417 -9.461 8.929 1.00 23.24 97 ASP A O 1
ATOM 548 N N . LYS A 1 66 ? 38.644 -9.513 6.801 1.00 24.00 98 LYS A N 1
ATOM 549 C CA . LYS A 1 66 ? 39.535 -10.578 6.388 1.00 25.81 98 LYS A CA 1
ATOM 550 C C . LYS A 1 66 ? 40.975 -10.144 6.127 1.00 25.28 98 LYS A C 1
ATOM 551 O O . LYS A 1 66 ? 41.907 -10.856 6.492 1.00 25.70 98 LYS A O 1
ATOM 557 N N . TYR A 1 67 ? 41.146 -8.972 5.528 1.00 24.58 99 TYR A N 1
ATOM 558 C CA . TYR A 1 67 ? 42.415 -8.554 4.957 1.00 24.28 99 TYR A CA 1
ATOM 559 C C . TYR A 1 67 ? 42.942 -7.198 5.432 1.00 24.87 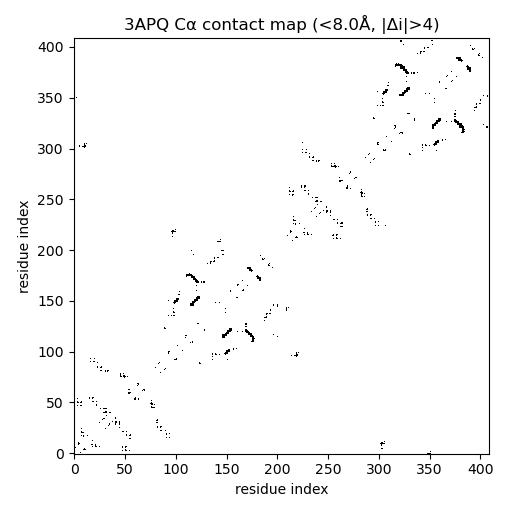99 TYR A C 1
ATOM 560 O O . TYR A 1 67 ? 43.939 -6.712 4.884 1.00 25.27 99 TYR A O 1
ATOM 569 N N . GLY A 1 68 ? 42.254 -6.542 6.364 1.00 23.57 100 GLY A N 1
ATOM 570 C CA . GLY A 1 68 ? 42.564 -5.130 6.633 1.00 23.52 100 GLY A CA 1
ATOM 571 C C . GLY A 1 68 ? 42.317 -4.259 5.415 1.00 24.04 100 GLY A C 1
ATOM 572 O O . GLY A 1 68 ? 41.383 -4.479 4.641 1.00 23.89 100 GLY A O 1
ATOM 573 N N . GLU A 1 69 ? 43.176 -3.264 5.221 1.00 24.73 101 GLU A N 1
ATOM 574 C CA . GLU A 1 69 ? 42.897 -2.174 4.280 1.00 25.04 101 GLU A CA 1
ATOM 575 C C . GLU A 1 69 ? 43.276 -2.492 2.830 1.00 26.24 101 GLU A C 1
ATOM 576 O O . GLU A 1 69 ? 43.514 -1.596 2.023 1.00 26.11 101 GLU A O 1
ATOM 582 N N . LYS A 1 70 ? 43.324 -3.775 2.502 1.00 26.42 102 LYS A N 1
ATOM 583 C CA . LYS A 1 70 ? 43.701 -4.208 1.173 1.00 28.26 102 LYS A CA 1
ATOM 584 C C . LYS A 1 70 ? 42.839 -3.503 0.102 1.00 28.88 102 LYS A C 1
ATOM 585 O O . LYS A 1 70 ? 41.606 -3.397 0.266 1.00 27.54 102 LYS A O 1
ATOM 591 N N . GLY A 1 71 ? 43.493 -2.983 -0.947 1.00 29.92 103 GLY A N 1
ATOM 592 C CA . GLY A 1 71 ? 42.794 -2.307 -2.032 1.00 31.42 103 GLY A CA 1
ATOM 593 C C . GLY A 1 71 ? 42.198 -0.930 -1.717 1.00 32.41 103 GLY A C 1
ATOM 594 O O . GLY A 1 71 ? 41.652 -0.270 -2.618 1.00 32.74 103 GLY A O 1
ATOM 595 N N . LEU A 1 72 ? 42.317 -0.466 -0.466 1.00 31.11 104 LEU A N 1
ATOM 596 C CA . LEU A 1 72 ? 41.855 0.891 -0.096 1.00 30.12 104 LEU A CA 1
ATOM 597 C C . LEU A 1 72 ? 42.914 1.928 -0.450 1.00 31.10 104 LEU A C 1
ATOM 598 O O . LEU A 1 72 ? 44.078 1.587 -0.576 1.00 30.87 104 LEU A O 1
ATOM 603 N N . GLU A 1 73 ? 42.502 3.179 -0.630 1.00 31.19 105 GLU A N 1
ATOM 604 C CA . GLU A 1 73 ? 43.447 4.293 -0.797 1.00 32.59 105 GLU A CA 1
ATOM 605 C C . GLU A 1 73 ? 43.445 5.177 0.446 1.00 31.50 105 GLU A C 1
ATOM 606 O O . GLU A 1 73 ? 42.411 5.305 1.148 1.00 30.00 105 GLU A O 1
ATOM 612 N N . ASP A 1 74 ? 44.600 5.782 0.735 1.00 31.91 106 ASP A N 1
ATOM 613 C CA . ASP A 1 74 ? 44.715 6.651 1.906 1.00 32.55 106 ASP A CA 1
ATOM 614 C C . ASP A 1 74 ? 43.746 7.846 1.847 1.00 33.14 106 ASP A C 1
ATOM 615 O O . ASP A 1 74 ? 43.250 8.287 2.875 1.00 32.99 106 ASP A O 1
ATOM 620 N N . ASN A 1 75 ? 43.464 8.349 0.652 1.00 34.16 107 ASN A N 1
ATOM 621 C CA . ASN A 1 75 ? 42.578 9.520 0.547 1.00 36.20 107 ASN A CA 1
ATOM 622 C C . ASN A 1 75 ? 41.119 9.261 0.124 1.00 36.71 107 ASN A C 1
ATOM 623 O O . ASN A 1 75 ? 40.405 10.228 -0.144 1.00 38.04 107 ASN A O 1
ATOM 628 N N . GLN A 1 76 ? 40.683 8.001 0.038 1.00 37.35 108 GLN A N 1
ATOM 629 C CA . GLN A 1 76 ? 39.275 7.699 -0.267 1.00 37.70 108 GLN A CA 1
ATOM 630 C C . GLN A 1 76 ? 38.400 7.992 0.979 1.00 38.11 108 GLN A C 1
ATOM 631 O O . GLN A 1 76 ? 38.928 8.236 2.082 1.00 37.77 108 GLN A O 1
ATOM 637 N N . GLY A 1 77 ? 37.076 8.005 0.812 1.00 38.15 109 GLY A N 1
ATOM 638 C CA . GLY A 1 77 ? 36.169 8.379 1.921 1.00 39.36 109 GLY A CA 1
ATOM 639 C C . GLY A 1 77 ? 36.272 9.861 2.259 1.00 40.06 109 GLY A C 1
ATOM 640 O O . GLY A 1 77 ? 36.165 10.266 3.422 1.00 41.14 109 GLY A O 1
ATOM 641 N N . GLY A 1 78 ? 36.462 10.691 1.236 1.00 41.31 110 GLY A N 1
ATOM 642 C CA . GLY A 1 78 ? 36.666 12.122 1.451 1.00 41.18 110 GLY A CA 1
ATOM 643 C C . GLY A 1 78 ? 35.433 12.999 1.304 1.00 41.13 110 GLY A C 1
ATOM 644 O O . GLY A 1 78 ? 35.516 14.218 1.501 1.00 41.57 110 GLY A O 1
ATOM 645 N N . GLN A 1 79 ? 34.297 12.409 0.938 1.00 39.72 111 GLN A N 1
ATOM 646 C CA . GLN A 1 79 ? 33.124 13.224 0.619 1.00 38.66 111 GLN A CA 1
ATOM 647 C C . GLN A 1 79 ? 32.122 13.068 1.738 1.00 35.94 111 GLN A C 1
ATOM 648 O O . GLN A 1 79 ? 31.501 12.022 1.854 1.00 35.70 111 GLN A O 1
ATOM 654 N N . TYR A 1 80 ? 31.991 14.082 2.583 1.00 32.25 112 TYR A N 1
ATOM 655 C CA . TYR A 1 80 ? 31.077 13.958 3.693 1.00 28.97 112 TYR A CA 1
ATOM 656 C C . TYR A 1 80 ? 29.980 14.993 3.505 1.00 26.82 112 TYR A C 1
ATOM 657 O O . TYR A 1 80 ? 30.062 15.846 2.652 1.00 26.03 112 TYR A O 1
ATOM 666 N N . GLU A 1 81 ? 28.936 14.851 4.296 1.00 25.30 113 GLU A N 1
ATOM 667 C CA . GLU A 1 81 ? 27.751 15.676 4.223 1.00 23.07 113 GLU A CA 1
ATOM 668 C C . GLU A 1 81 ? 27.767 16.746 5.307 1.00 22.26 113 GLU A C 1
ATOM 669 O O . GLU A 1 81 ? 28.657 16.791 6.134 1.00 20.04 113 GLU A O 1
ATOM 675 N N . SER A 1 82 ? 26.759 17.603 5.290 1.00 20.82 114 SER A N 1
ATOM 676 C CA . SER A 1 82 ? 26.632 18.668 6.273 1.00 21.22 114 SER A CA 1
ATOM 677 C C . SER A 1 82 ? 26.306 18.141 7.682 1.00 19.22 114 SER A C 1
ATOM 678 O O . SER A 1 82 ? 25.766 17.025 7.848 1.00 19.17 114 SER A O 1
ATOM 681 N N . TRP A 1 83 ? 26.599 18.950 8.704 1.00 18.26 115 TRP A N 1
ATOM 682 C CA . TRP A 1 83 ? 26.188 18.601 10.061 1.00 17.35 115 TRP A CA 1
ATOM 683 C C . TRP A 1 83 ? 24.688 18.314 10.109 1.00 17.52 115 TRP A C 1
ATOM 684 O O . TRP A 1 83 ? 24.251 17.384 10.793 1.00 16.33 115 TRP A O 1
ATOM 695 N N . SER A 1 84 ? 23.915 19.150 9.440 1.00 18.13 116 SER A N 1
ATOM 696 C CA . SER A 1 84 ? 22.464 19.010 9.401 1.00 19.55 116 SER A CA 1
ATOM 697 C C . SER A 1 84 ? 22.038 17.645 8.831 1.00 18.81 116 SER A C 1
ATOM 698 O O . SER A 1 84 ? 21.090 17.027 9.306 1.00 18.48 116 SER A O 1
ATOM 701 N N . TYR A 1 85 ? 22.707 17.219 7.778 1.00 17.94 117 TYR A N 1
ATOM 702 C CA . TYR A 1 85 ? 22.477 15.889 7.251 1.00 16.83 117 TYR A CA 1
ATOM 703 C C . TYR A 1 85 ? 22.650 14.833 8.351 1.00 15.81 117 TYR A C 1
ATOM 704 O O . TYR A 1 85 ? 21.808 13.940 8.470 1.00 14.81 117 TYR A O 1
ATOM 713 N N . TYR A 1 86 ? 23.730 14.895 9.147 1.00 15.54 118 TYR A N 1
ATOM 714 C CA . TYR A 1 86 ? 23.925 13.861 10.189 1.00 13.45 118 TYR A CA 1
ATOM 715 C C . TYR A 1 86 ? 22.911 14.023 11.314 1.00 15.32 118 TYR A C 1
ATOM 716 O O . TYR A 1 86 ? 22.495 13.049 11.948 1.00 13.92 118 TYR A O 1
ATOM 725 N N . ARG A 1 87 ? 22.509 15.269 11.565 1.00 13.66 119 ARG A N 1
ATOM 726 C CA . ARG A 1 87 ? 21.646 15.503 12.699 1.00 15.50 119 ARG A CA 1
ATOM 727 C C . ARG A 1 87 ? 20.248 15.021 12.403 1.00 16.01 119 ARG A C 1
ATOM 728 O O . ARG A 1 87 ? 19.603 14.486 13.274 1.00 17.42 119 ARG A O 1
ATOM 736 N N . TYR A 1 88 ? 19.750 15.234 11.169 1.00 17.35 120 TYR A N 1
ATOM 737 C CA . TYR A 1 88 ? 18.344 15.011 10.904 1.00 17.48 120 TYR A CA 1
ATOM 738 C C . TYR A 1 88 ? 18.067 13.987 9.783 1.00 18.50 120 TYR A C 1
ATOM 739 O O . TYR A 1 88 ? 16.929 13.544 9.672 1.00 18.41 120 TYR A O 1
ATOM 748 N N . ASP A 1 89 ? 19.088 13.624 8.986 1.00 18.22 121 ASP A N 1
ATOM 749 C CA . ASP A 1 89 ? 18.810 12.838 7.752 1.00 18.11 121 ASP A CA 1
ATOM 750 C C . ASP A 1 89 ? 19.631 11.549 7.642 1.00 17.16 121 ASP A C 1
ATOM 751 O O . ASP A 1 89 ? 19.859 11.044 6.535 1.00 15.66 121 ASP A O 1
ATOM 756 N N . PHE A 1 90 ? 20.073 11.058 8.794 1.00 16.75 122 PHE A N 1
ATOM 757 C CA . PHE A 1 90 ? 21.029 9.956 8.863 1.00 16.21 122 PHE A CA 1
ATOM 758 C C . PHE A 1 90 ? 20.529 8.915 9.876 1.00 16.77 122 PHE A C 1
ATOM 759 O O . PHE A 1 90 ? 20.184 9.276 10.997 1.00 16.74 122 PHE A O 1
ATOM 767 N N . GLY A 1 91 ? 20.464 7.647 9.470 1.00 15.58 123 GLY A N 1
ATOM 768 C CA . GLY A 1 91 ? 19.991 6.577 10.377 1.00 15.92 123 GLY A CA 1
ATOM 769 C C . GLY A 1 91 ? 18.613 6.885 10.935 1.00 16.33 123 GLY A C 1
ATOM 770 O O . GLY A 1 91 ? 18.377 6.784 12.142 1.00 15.31 123 GLY A O 1
ATOM 771 N N . ILE A 1 92 ? 17.710 7.299 10.039 1.00 15.59 124 ILE A N 1
ATOM 772 C CA . ILE A 1 92 ? 16.416 7.872 10.407 1.00 18.22 124 ILE A CA 1
ATOM 773 C C . ILE A 1 92 ? 15.672 7.093 11.476 1.00 15.50 124 ILE A C 1
ATOM 774 O O . ILE A 1 92 ? 15.043 7.680 12.368 1.00 14.28 124 ILE A O 1
ATOM 779 N N . TYR A 1 93 ? 15.658 5.781 11.322 1.00 13.72 125 TYR A N 1
ATOM 780 C CA . TYR A 1 93 ? 14.802 4.984 12.217 1.00 13.15 125 TYR A CA 1
ATOM 781 C C . TYR A 1 93 ? 15.560 4.222 13.255 1.00 13.84 125 TYR A C 1
ATOM 782 O O . TYR A 1 93 ? 14.962 3.337 13.841 1.00 12.23 125 TYR A O 1
ATOM 791 N N . ASP A 1 94 ? 16.831 4.567 13.472 1.00 14.30 126 ASP A N 1
ATOM 792 C CA . ASP A 1 94 ? 17.723 3.844 14.414 1.00 16.44 126 ASP A CA 1
ATOM 793 C C . ASP A 1 94 ? 17.320 3.906 15.871 1.00 16.59 126 ASP A C 1
ATOM 794 O O . ASP A 1 94 ? 17.748 3.061 16.659 1.00 18.32 126 ASP A O 1
ATOM 799 N N . ASP A 1 95 ? 16.542 4.936 16.248 1.00 17.10 127 ASP A N 1
ATOM 800 C CA . ASP A 1 95 ? 16.051 5.018 17.613 1.00 19.00 127 ASP A CA 1
ATOM 801 C C . ASP A 1 95 ? 14.603 4.575 17.784 1.00 16.68 127 ASP A C 1
ATOM 802 O O . ASP A 1 95 ? 14.033 4.872 18.829 1.00 17.45 127 ASP A O 1
ATOM 807 N N . ASP A 1 96 ? 14.015 3.904 16.771 1.00 15.10 128 ASP A N 1
ATOM 808 C CA . ASP A 1 96 ? 12.653 3.403 16.778 1.00 14.03 128 ASP A CA 1
ATOM 809 C C . ASP A 1 96 ? 12.741 1.882 16.768 1.00 13.25 128 ASP A C 1
ATOM 810 O O . ASP A 1 96 ? 12.919 1.277 15.716 1.00 13.10 128 ASP A O 1
ATOM 815 N N . PRO A 1 97 ? 12.638 1.248 17.957 1.00 14.55 129 PRO A N 1
ATOM 816 C CA . PRO A 1 97 ? 12.889 -0.185 17.997 1.00 14.62 129 PRO A CA 1
ATOM 817 C C . PRO A 1 97 ? 11.789 -0.977 17.266 1.00 14.74 129 PRO A C 1
ATOM 818 O O . PRO A 1 97 ? 12.029 -2.120 16.873 1.00 15.66 129 PRO A O 1
ATOM 822 N N . GLU A 1 98 ? 10.638 -0.354 17.016 1.00 13.20 130 GLU A N 1
ATOM 823 C CA . GLU A 1 98 ? 9.526 -1.025 16.272 1.00 14.35 130 GLU A CA 1
ATOM 824 C C . GLU A 1 98 ? 9.695 -1.172 14.779 1.00 13.35 130 GLU A C 1
ATOM 825 O O . GLU A 1 98 ? 8.920 -1.891 14.110 1.00 12.51 130 GLU A O 1
ATOM 831 N N . ILE A 1 99 ? 10.718 -0.512 14.273 1.00 12.19 131 ILE A N 1
ATOM 832 C CA . ILE A 1 99 ? 11.034 -0.498 12.863 1.00 12.85 131 ILE A CA 1
ATOM 833 C C . ILE A 1 99 ? 12.389 -1.145 12.573 1.00 13.24 131 ILE A C 1
ATOM 834 O O . ILE A 1 99 ? 13.352 -0.801 13.197 1.00 13.88 131 ILE A O 1
ATOM 839 N N . ILE A 1 100 ? 12.414 -2.093 11.650 1.00 11.39 132 ILE A N 1
ATOM 840 C CA . ILE A 1 100 ? 13.727 -2.666 11.350 1.00 12.26 132 ILE A CA 1
ATOM 841 C C . ILE A 1 100 ? 14.263 -2.040 10.053 1.00 10.89 132 ILE A C 1
ATOM 842 O O . ILE A 1 100 ? 13.575 -2.046 9.034 1.00 11.23 132 ILE A O 1
ATOM 847 N N . THR A 1 101 ? 15.478 -1.468 10.094 1.00 11.73 133 THR A N 1
ATOM 848 C CA . THR A 1 101 ? 16.073 -0.912 8.873 1.00 11.02 133 THR A CA 1
ATOM 849 C C . THR A 1 101 ? 16.864 -2.022 8.216 1.00 13.15 133 THR A C 1
ATOM 850 O O . THR A 1 101 ? 17.776 -2.596 8.834 1.00 13.71 133 THR A O 1
ATOM 854 N N . LEU A 1 102 ?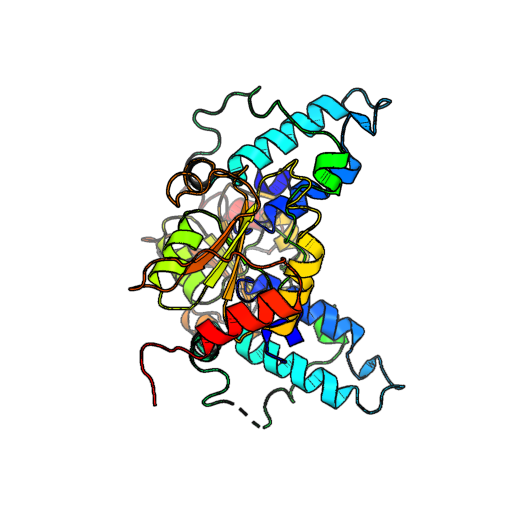 16.465 -2.356 6.993 1.00 12.93 134 LEU A N 1
ATOM 855 C CA . LEU A 1 102 ? 16.938 -3.585 6.334 1.00 13.82 134 LEU A CA 1
ATOM 856 C C . LEU A 1 102 ? 17.954 -3.180 5.287 1.00 15.26 134 LEU A C 1
ATOM 857 O O . LEU A 1 102 ? 17.673 -2.306 4.458 1.00 16.22 134 LEU A O 1
ATOM 862 N N . GLU A 1 103 ? 19.108 -3.836 5.321 1.00 14.20 135 GLU A N 1
ATOM 863 C CA . GLU A 1 103 ? 20.040 -3.807 4.202 1.00 17.13 135 GLU A CA 1
ATOM 864 C C . GLU A 1 103 ? 19.762 -4.978 3.254 1.00 16.64 135 GLU A C 1
ATOM 865 O O . GLU A 1 103 ? 18.962 -5.807 3.576 1.00 18.28 135 GLU A O 1
ATOM 871 N N . ARG A 1 104 ? 20.442 -5.074 2.101 1.00 17.96 136 ARG A N 1
ATOM 872 C CA . ARG A 1 104 ? 20.084 -6.103 1.083 1.00 18.60 136 ARG A CA 1
ATOM 873 C C . ARG A 1 104 ? 19.928 -7.553 1.617 1.00 18.61 136 ARG A C 1
ATOM 874 O O . ARG A 1 104 ? 18.900 -8.202 1.361 1.00 19.12 136 ARG A O 1
ATOM 882 N N . ARG A 1 105 ? 20.906 -8.065 2.379 1.00 19.95 137 ARG A N 1
ATOM 883 C CA . ARG A 1 105 ? 20.829 -9.499 2.814 1.00 20.40 137 ARG A CA 1
ATOM 884 C C . ARG A 1 105 ? 19.578 -9.728 3.665 1.00 19.92 137 ARG A C 1
ATOM 885 O O . ARG A 1 105 ? 18.806 -10.681 3.471 1.00 18.09 137 ARG A O 1
ATOM 893 N N . GLU A 1 106 ? 19.375 -8.811 4.607 1.00 17.36 138 GLU A N 1
ATOM 894 C CA . GLU A 1 106 ? 18.260 -8.916 5.525 1.00 17.61 138 GLU A CA 1
ATOM 895 C C . GLU A 1 106 ? 16.938 -8.663 4.805 1.00 16.22 138 GLU A C 1
ATOM 896 O O . GLU A 1 106 ? 15.949 -9.309 5.127 1.00 15.18 138 GLU A O 1
ATOM 902 N N . PHE A 1 107 ? 16.922 -7.761 3.820 1.00 16.62 139 PHE A N 1
ATOM 903 C CA . PHE A 1 107 ? 15.701 -7.537 3.040 1.00 16.27 139 PHE A CA 1
ATOM 904 C C . PHE A 1 107 ? 15.296 -8.818 2.296 1.00 17.19 139 PHE A C 1
ATOM 905 O O . PHE A 1 107 ? 14.153 -9.243 2.375 1.00 17.13 139 PHE A O 1
ATOM 913 N N . ASP A 1 108 ? 16.236 -9.426 1.568 1.00 17.73 140 ASP A N 1
ATOM 914 C CA . ASP A 1 108 ? 15.960 -10.670 0.868 1.00 19.85 140 ASP A CA 1
ATOM 915 C C . ASP A 1 108 ? 15.481 -11.812 1.785 1.00 21.32 140 ASP A C 1
ATOM 916 O O . ASP A 1 108 ? 14.569 -12.558 1.428 1.00 21.60 140 ASP A O 1
ATOM 921 N N . ALA A 1 109 ? 16.112 -11.966 2.946 1.00 21.33 141 ALA A N 1
ATOM 922 C CA . ALA A 1 109 ? 15.627 -12.922 3.950 1.00 21.03 141 ALA A CA 1
ATOM 923 C C . ALA A 1 109 ? 14.196 -12.622 4.413 1.00 20.48 141 ALA A C 1
ATOM 924 O O . ALA A 1 109 ? 13.351 -13.541 4.473 1.00 18.61 141 ALA A O 1
ATOM 926 N N . ALA A 1 110 ? 13.919 -11.352 4.746 1.00 19.64 142 ALA A N 1
ATOM 927 C CA . ALA A 1 110 ? 12.576 -10.911 5.121 1.00 19.96 142 ALA A CA 1
ATOM 928 C C . ALA A 1 110 ? 11.535 -11.334 4.106 1.00 21.65 142 ALA A C 1
ATOM 929 O O . ALA A 1 110 ? 10.512 -11.944 4.459 1.00 22.60 142 ALA A O 1
ATOM 931 N N . VAL A 1 111 ? 11.760 -10.977 2.838 1.00 22.71 143 VAL A N 1
ATOM 932 C CA . VAL A 1 111 ? 10.733 -11.298 1.804 1.00 25.25 143 VAL A CA 1
ATOM 933 C C . VAL A 1 111 ? 10.661 -12.817 1.464 1.00 26.37 143 VAL A C 1
ATOM 934 O O . VAL A 1 111 ? 9.672 -13.302 0.914 1.00 27.02 143 VAL A O 1
ATOM 938 N N . ASN A 1 112 ? 11.679 -13.572 1.846 1.00 26.96 144 ASN A N 1
ATOM 939 C CA . ASN A 1 112 ? 11.673 -15.013 1.596 1.00 29.25 144 ASN A CA 1
ATOM 940 C C . ASN A 1 112 ? 11.113 -15.827 2.766 1.00 29.12 144 ASN A C 1
ATOM 941 O O . ASN A 1 112 ? 10.761 -16.992 2.593 1.00 29.41 144 ASN A O 1
ATOM 946 N N . SER A 1 113 ? 11.085 -15.224 3.949 1.00 27.74 145 SER A N 1
ATOM 947 C CA . SER A 1 113 ? 10.794 -15.946 5.182 1.00 28.09 145 SER A CA 1
ATOM 948 C C . SER A 1 113 ? 9.365 -16.429 5.249 1.00 28.53 145 SER A C 1
ATOM 949 O O . SER A 1 113 ? 9.116 -17.401 5.911 1.00 31.02 145 SER A O 1
ATOM 952 N N . GLY A 1 114 ? 8.422 -15.735 4.619 1.00 28.33 146 GLY A N 1
ATOM 953 C CA . GLY A 1 114 ? 7.001 -16.045 4.837 1.00 28.65 146 GLY A CA 1
ATOM 954 C C . GLY A 1 114 ? 6.292 -15.095 5.808 1.00 27.30 146 GLY A C 1
ATOM 955 O O . GLY A 1 114 ? 5.078 -15.114 5.933 1.00 28.05 146 GLY A O 1
ATOM 956 N N . GLU A 1 115 ? 7.036 -14.241 6.491 1.00 24.85 147 GLU A N 1
ATOM 957 C CA . GLU A 1 115 ? 6.405 -13.295 7.416 1.00 22.34 147 GLU A CA 1
ATOM 958 C C . GLU A 1 115 ? 5.871 -12.125 6.628 1.00 19.66 147 GLU A C 1
ATOM 959 O O . GLU A 1 115 ? 6.413 -11.801 5.566 1.00 19.09 147 GLU A O 1
ATOM 965 N N . LEU A 1 116 ? 4.835 -11.474 7.132 1.00 17.91 148 LEU A N 1
ATOM 966 C CA . LEU A 1 116 ? 4.263 -10.321 6.438 1.00 17.88 148 LEU A CA 1
ATOM 967 C C . LEU A 1 116 ? 5.101 -9.052 6.790 1.00 16.53 148 LEU A C 1
ATOM 968 O O . LEU A 1 116 ? 5.245 -8.741 7.967 1.00 15.16 148 LEU A O 1
ATOM 973 N N . TRP A 1 117 ? 5.666 -8.398 5.789 1.00 15.68 149 TRP A N 1
ATOM 974 C CA . TRP A 1 117 ? 6.507 -7.199 6.012 1.00 15.85 149 TRP A CA 1
ATOM 975 C C . TRP A 1 117 ? 5.923 -6.001 5.294 1.00 16.86 149 TRP A C 1
ATOM 976 O O . TRP A 1 117 ? 5.580 -6.089 4.083 1.00 20.27 149 TRP A O 1
ATOM 987 N N . PHE A 1 118 ? 5.880 -4.851 5.951 1.00 15.12 150 PHE A N 1
ATOM 988 C CA . PHE A 1 118 ? 5.448 -3.634 5.311 1.00 14.23 150 PHE A CA 1
ATOM 989 C C . PHE A 1 118 ? 6.635 -2.688 5.425 1.00 13.51 150 PHE A C 1
ATOM 990 O O . PHE A 1 118 ? 7.076 -2.373 6.556 1.00 12.97 150 PHE A O 1
ATOM 998 N N . VAL A 1 119 ? 7.189 -2.335 4.266 1.00 13.21 151 VAL A N 1
ATOM 999 C CA . VAL A 1 119 ? 8.470 -1.654 4.170 1.00 12.97 151 VAL A CA 1
ATOM 1000 C C . VAL A 1 119 ? 8.350 -0.262 3.507 1.00 12.79 151 VAL A C 1
ATOM 1001 O O . VAL A 1 119 ? 7.704 -0.094 2.462 1.00 13.67 151 VAL A O 1
ATOM 1005 N N . ASN A 1 120 ? 8.971 0.716 4.160 1.00 13.33 152 ASN A N 1
ATOM 1006 C CA . ASN A 1 120 ? 9.053 2.085 3.702 1.00 13.27 152 ASN A CA 1
ATOM 1007 C C . ASN A 1 120 ? 10.403 2.248 3.031 1.00 12.20 152 ASN A C 1
ATOM 1008 O O . ASN A 1 120 ? 11.448 2.201 3.727 1.00 12.34 152 ASN A O 1
ATOM 1013 N N . PHE A 1 121 ? 10.373 2.413 1.706 1.00 12.59 153 PHE A N 1
ATOM 1014 C CA . PHE A 1 121 ? 11.565 2.696 0.890 1.00 13.11 153 PHE A CA 1
ATOM 1015 C C . PHE A 1 121 ? 11.701 4.209 0.811 1.00 13.84 153 PHE A C 1
ATOM 1016 O O . PHE A 1 121 ? 10.837 4.903 0.245 1.00 14.10 153 PHE A O 1
ATOM 1024 N N . TYR A 1 122 ? 12.757 4.722 1.399 1.00 13.88 154 TYR A N 1
ATOM 1025 C CA . TYR A 1 122 ? 12.954 6.187 1.466 1.00 15.35 154 TYR A CA 1
ATOM 1026 C C . TYR A 1 122 ? 14.328 6.567 0.913 1.00 16.72 154 TYR A C 1
ATOM 1027 O O . TYR A 1 122 ? 15.126 5.706 0.541 1.00 14.71 154 TYR A O 1
ATOM 1036 N N . SER A 1 123 ? 14.615 7.868 0.812 1.00 17.22 155 SER A N 1
ATOM 1037 C CA A SER A 1 123 ? 15.895 8.312 0.309 0.50 18.00 155 SER A CA 1
ATOM 1038 C CA B SER A 1 123 ? 15.908 8.305 0.329 0.50 18.34 155 SER A CA 1
ATOM 1039 C C . SER A 1 123 ? 16.286 9.555 1.116 1.00 19.07 155 SER A C 1
ATOM 1040 O O . SER A 1 123 ? 15.400 10.287 1.564 1.00 18.96 155 SER A O 1
ATOM 1045 N N . PRO A 1 124 ? 17.605 9.765 1.331 1.00 19.64 156 PRO A N 1
ATOM 1046 C CA . PRO A 1 124 ? 18.032 10.966 2.047 1.00 19.80 156 PRO A CA 1
ATOM 1047 C C . PRO A 1 124 ? 17.633 12.231 1.221 1.00 20.49 156 PRO A C 1
ATOM 1048 O O . PRO A 1 124 ? 17.497 12.157 -0.004 1.00 20.83 156 PRO A O 1
ATOM 1052 N N . GLY A 1 125 ? 17.419 13.362 1.873 1.00 20.98 157 GLY A N 1
ATOM 1053 C CA . GLY A 1 125 ? 17.109 14.581 1.135 1.00 20.69 157 GLY A CA 1
ATOM 1054 C C . GLY A 1 125 ? 15.680 14.606 0.585 1.00 21.80 157 GLY A C 1
ATOM 1055 O O . GLY A 1 125 ? 15.406 15.286 -0.410 1.00 23.72 157 GLY A O 1
ATOM 1056 N N . CYS A 1 126 ? 14.777 13.854 1.183 1.00 19.34 158 CYS A N 1
ATOM 1057 C CA . CYS A 1 126 ? 13.450 13.673 0.595 1.00 18.49 158 CYS A CA 1
ATOM 1058 C C . CYS A 1 126 ? 12.443 14.254 1.574 1.00 18.15 158 CYS A C 1
ATOM 1059 O O . CYS A 1 126 ? 12.280 13.744 2.712 1.00 16.57 158 CYS A O 1
ATOM 1062 N N . SER A 1 127 ? 11.839 15.370 1.172 1.00 17.76 159 SER A N 1
ATOM 1063 C CA A SER A 1 127 ? 10.926 16.125 2.048 0.70 18.67 159 SER A CA 1
ATOM 1064 C CA B SER A 1 127 ? 10.940 16.108 2.063 0.30 18.19 159 SER A CA 1
ATOM 1065 C C . SER A 1 127 ? 9.690 15.298 2.381 1.00 18.44 159 SER A C 1
ATOM 1066 O O . SER A 1 127 ? 9.233 15.323 3.518 1.00 19.23 159 SER A O 1
ATOM 1071 N N . HIS A 1 128 ? 9.164 14.564 1.395 1.00 16.38 160 HIS A N 1
ATOM 1072 C CA . HIS A 1 128 ? 7.976 13.696 1.653 1.00 19.18 160 HIS A CA 1
ATOM 1073 C C . HIS A 1 128 ? 8.260 12.520 2.592 1.00 17.79 160 HIS A C 1
ATOM 1074 O O . HIS A 1 128 ? 7.364 12.091 3.387 1.00 18.52 160 HIS A O 1
ATOM 1081 N N . CYS A 1 129 ? 9.499 12.028 2.529 1.00 17.27 161 CYS A N 1
ATOM 1082 C CA . CYS A 1 129 ? 9.991 10.996 3.449 1.00 16.12 161 CYS A CA 1
ATOM 1083 C C . CYS A 1 129 ? 10.044 11.584 4.857 1.00 16.20 161 CYS A C 1
ATOM 1084 O O . CYS A 1 129 ? 9.586 10.928 5.793 1.00 15.80 161 CYS A O 1
ATOM 1087 N N . HIS A 1 130 ? 10.575 12.794 5.026 1.00 16.98 162 HIS A N 1
ATOM 1088 C CA A HIS A 1 130 ? 10.600 13.370 6.360 0.50 17.51 162 HIS A CA 1
ATOM 1089 C CA B HIS A 1 130 ? 10.606 13.464 6.346 0.50 17.23 162 HIS A CA 1
ATOM 1090 C C . HIS A 1 130 ? 9.212 13.650 6.901 1.00 18.23 162 HIS A C 1
ATOM 1091 O O . HIS A 1 130 ? 8.961 13.538 8.139 1.00 17.94 162 HIS A O 1
ATOM 1104 N N . ASP A 1 131 ? 8.303 13.985 6.005 1.00 17.55 163 ASP A N 1
ATOM 1105 C CA . ASP A 1 131 ? 6.975 14.290 6.427 1.00 19.08 163 ASP A CA 1
ATOM 1106 C C . ASP A 1 131 ? 6.312 13.041 6.976 1.00 18.21 163 ASP A C 1
ATOM 1107 O O . ASP A 1 131 ? 5.562 13.123 7.941 1.00 18.25 163 ASP A O 1
ATOM 1112 N N . LEU A 1 132 ? 6.558 11.918 6.323 1.00 15.99 164 LEU A N 1
ATOM 1113 C CA . LEU A 1 132 ? 5.986 10.615 6.675 1.00 15.98 164 LEU A CA 1
ATOM 1114 C C . LEU A 1 132 ? 6.648 9.981 7.940 1.00 15.61 164 LEU A C 1
ATOM 1115 O O . LEU A 1 132 ? 5.993 9.302 8.720 1.00 16.39 164 LEU A O 1
ATOM 1120 N N . ALA A 1 133 ? 7.926 10.239 8.146 1.00 15.66 165 ALA A N 1
ATOM 1121 C CA . ALA A 1 133 ? 8.656 9.635 9.277 1.00 14.95 165 ALA A CA 1
ATOM 1122 C C . ALA A 1 133 ? 7.936 9.569 10.638 1.00 15.83 165 ALA A C 1
ATOM 1123 O O . ALA A 1 133 ? 7.855 8.507 11.226 1.00 15.37 165 ALA A O 1
ATOM 1125 N N . PRO A 1 134 ? 7.406 10.704 11.160 1.00 15.99 166 PRO A N 1
ATOM 1126 C CA . PRO A 1 134 ? 6.798 10.569 12.476 1.00 16.99 166 PRO A CA 1
ATOM 1127 C C . PRO A 1 134 ? 5.591 9.645 12.463 1.00 16.74 166 PRO A C 1
ATOM 1128 O O . PRO A 1 134 ? 5.369 8.955 13.448 1.00 17.04 166 PRO A O 1
ATOM 1132 N N . THR A 1 135 ? 4.799 9.675 11.397 1.00 15.31 167 THR A N 1
ATOM 1133 C CA . THR A 1 135 ? 3.630 8.795 11.262 1.00 17.31 167 THR A CA 1
ATOM 1134 C C . THR A 1 135 ? 4.041 7.345 11.103 1.00 15.73 167 THR A C 1
ATOM 1135 O O . THR A 1 135 ? 3.428 6.483 11.729 1.00 17.27 167 THR A O 1
ATOM 1139 N N . TRP A 1 136 ? 5.093 7.064 10.305 1.00 14.81 168 TRP A N 1
ATOM 1140 C CA . TRP A 1 136 ? 5.562 5.700 10.178 1.00 13.44 168 TRP A CA 1
ATOM 1141 C C . TRP A 1 136 ? 5.942 5.174 11.592 1.00 13.44 168 TRP A C 1
ATOM 1142 O O . TRP A 1 136 ? 5.675 4.027 11.923 1.00 13.60 168 TRP A O 1
ATOM 1153 N N . ARG A 1 137 ? 6.613 5.992 12.397 1.00 13.17 169 ARG A N 1
ATOM 1154 C CA . ARG A 1 137 ? 6.996 5.589 13.755 1.00 14.11 169 ARG A CA 1
ATOM 1155 C C . ARG A 1 137 ? 5.764 5.326 14.647 1.00 15.66 169 ARG A C 1
ATOM 1156 O O . ARG A 1 137 ? 5.736 4.347 15.383 1.00 15.16 169 ARG A O 1
ATOM 1164 N N . GLU A 1 138 ? 4.750 6.211 14.567 1.00 17.30 170 GLU A N 1
ATOM 1165 C CA . GLU A 1 138 ? 3.536 6.064 15.385 1.00 18.62 170 GLU A CA 1
ATOM 1166 C C . GLU A 1 138 ? 2.762 4.808 14.946 1.00 18.38 170 GLU A C 1
ATOM 1167 O O . GLU A 1 138 ? 2.257 4.026 15.787 1.00 16.55 170 GLU A O 1
ATOM 1173 N N . PHE A 1 139 ? 2.699 4.607 13.631 1.00 15.71 171 PHE A N 1
ATOM 1174 C CA . PHE A 1 139 ? 2.039 3.425 13.074 1.00 16.47 171 PHE A CA 1
ATOM 1175 C C . PHE A 1 139 ? 2.750 2.142 13.553 1.00 14.93 171 PHE A C 1
ATOM 1176 O O . PHE A 1 139 ? 2.096 1.159 13.977 1.00 15.35 171 PHE A O 1
ATOM 1184 N N . ALA A 1 140 ? 4.087 2.136 13.460 1.00 14.40 172 ALA A N 1
ATOM 1185 C CA . ALA A 1 140 ? 4.862 0.948 13.856 1.00 13.70 172 ALA A CA 1
ATOM 1186 C C . ALA A 1 140 ? 4.628 0.578 15.325 1.00 14.86 172 ALA A C 1
ATOM 1187 O O . ALA A 1 140 ? 4.543 -0.609 15.678 1.00 15.85 172 ALA A O 1
ATOM 1189 N N . LYS A 1 141 ? 4.441 1.569 16.182 1.00 14.48 173 LYS A N 1
ATOM 1190 C CA . LYS A 1 141 ? 4.093 1.267 17.573 1.00 16.98 173 LYS A CA 1
ATOM 1191 C C . LYS A 1 141 ? 2.721 0.670 17.690 1.00 17.12 173 LYS A C 1
ATOM 1192 O O . LYS A 1 141 ? 2.498 -0.234 18.500 1.00 15.52 173 LYS A O 1
ATOM 1198 N N . GLU A 1 142 ? 1.800 1.189 16.892 1.00 16.22 174 GLU A N 1
ATOM 1199 C CA . GLU A 1 142 ? 0.403 0.745 17.032 1.00 18.13 174 GLU A CA 1
ATOM 1200 C C . GLU A 1 142 ? 0.207 -0.711 16.633 1.00 17.62 174 GLU A C 1
ATOM 1201 O O . GLU A 1 142 ? -0.508 -1.460 17.310 1.00 18.20 174 GLU A O 1
ATOM 1207 N N . VAL A 1 143 ? 0.877 -1.123 15.560 1.00 16.08 175 VAL A N 1
ATOM 1208 C CA . VAL A 1 143 ? 0.788 -2.480 15.053 1.00 17.20 175 VAL A CA 1
ATOM 1209 C C . VAL A 1 143 ? 1.946 -3.374 15.481 1.00 16.73 175 VAL A C 1
ATOM 1210 O O . VAL A 1 143 ? 2.149 -4.455 14.910 1.00 15.92 175 VAL A O 1
ATOM 1214 N N . ASP A 1 144 ? 2.720 -2.933 16.471 1.00 16.77 176 ASP A N 1
ATOM 1215 C CA . ASP A 1 144 ? 3.875 -3.720 16.906 1.00 16.14 176 ASP A CA 1
ATOM 1216 C C . ASP A 1 144 ? 3.530 -5.180 17.207 1.00 16.08 176 ASP A C 1
ATOM 1217 O O . ASP A 1 144 ? 2.678 -5.462 18.040 1.00 16.93 176 ASP A O 1
ATOM 1222 N N . GLY A 1 145 ? 4.216 -6.106 16.531 1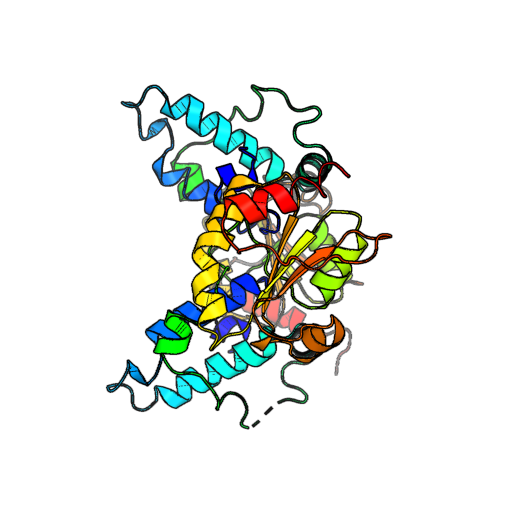.00 15.81 177 GLY A N 1
ATOM 1223 C CA . GLY A 1 145 ? 4.089 -7.534 16.781 1.00 15.57 177 GLY A CA 1
ATOM 1224 C C . GLY A 1 145 ? 3.005 -8.167 15.918 1.00 17.89 177 GLY A C 1
ATOM 1225 O O . GLY A 1 145 ? 2.896 -9.408 15.872 1.00 18.59 177 GLY A O 1
ATOM 1226 N N . LEU A 1 146 ? 2.202 -7.348 15.237 1.00 15.33 178 LEU A N 1
ATOM 1227 C CA . LEU A 1 146 ? 1.094 -7.903 14.430 1.00 18.16 178 LEU A CA 1
ATOM 1228 C C . LEU A 1 146 ? 1.540 -8.250 13.027 1.00 17.87 178 LEU A C 1
ATOM 1229 O O . LEU A 1 146 ? 0.955 -9.114 12.378 1.00 20.03 178 LEU A O 1
ATOM 1234 N N . LEU A 1 147 ? 2.539 -7.509 12.555 1.00 15.84 179 LEU A N 1
ATOM 1235 C CA . LEU A 1 147 ? 3.283 -7.791 11.346 1.00 16.66 179 LEU A CA 1
ATOM 1236 C C . LEU A 1 147 ? 4.634 -7.098 11.488 1.00 16.58 179 LEU A C 1
ATOM 1237 O O . LEU A 1 147 ? 4.887 -6.359 12.477 1.00 16.98 179 LEU A O 1
ATOM 1242 N N . ARG A 1 148 ? 5.523 -7.344 10.530 1.00 16.39 180 ARG A N 1
ATOM 1243 C CA . ARG A 1 148 ? 6.857 -6.764 10.617 1.00 15.02 180 ARG A CA 1
ATOM 1244 C C . ARG A 1 148 ? 6.912 -5.467 9.835 1.00 15.58 180 ARG A C 1
ATOM 1245 O O . ARG A 1 148 ? 6.483 -5.388 8.661 1.00 15.13 180 ARG A O 1
ATOM 1253 N N . ILE A 1 149 ? 7.511 -4.456 10.463 1.00 14.17 181 ILE A N 1
ATOM 1254 C CA . ILE A 1 149 ? 7.577 -3.151 9.860 1.00 12.29 181 ILE A CA 1
ATOM 1255 C C . ILE A 1 149 ? 9.052 -2.854 9.574 1.00 12.37 181 ILE A C 1
ATOM 1256 O O . ILE A 1 149 ? 9.924 -2.931 10.470 1.00 12.68 181 ILE A O 1
ATOM 1261 N N . GLY A 1 150 ? 9.303 -2.506 8.308 1.00 12.66 182 GLY A N 1
ATOM 1262 C CA . GLY A 1 150 ? 10.683 -2.273 7.796 1.00 11.70 182 GLY A CA 1
ATOM 1263 C C . GLY A 1 150 ? 10.885 -0.902 7.169 1.00 11.89 182 GLY A C 1
ATOM 1264 O O . GLY A 1 150 ? 9.923 -0.156 6.906 1.00 12.83 182 GLY A O 1
ATOM 1265 N N . ALA A 1 151 ? 12.146 -0.576 6.943 1.00 10.29 183 ALA A N 1
ATOM 1266 C CA . ALA A 1 151 ? 12.523 0.636 6.244 1.00 11.08 183 ALA A CA 1
ATOM 1267 C C . ALA A 1 151 ? 13.735 0.287 5.429 1.00 12.08 183 ALA A C 1
ATOM 1268 O O . ALA A 1 151 ? 14.585 -0.505 5.882 1.00 11.80 183 ALA A O 1
ATOM 1270 N N . VAL A 1 152 ? 13.816 0.824 4.212 1.00 12.37 184 VAL A N 1
ATOM 1271 C CA . VAL A 1 152 ? 15.004 0.647 3.366 1.00 12.40 184 VAL A CA 1
ATOM 1272 C C . VAL A 1 152 ? 15.522 2.027 2.934 1.00 13.94 184 VAL A C 1
ATOM 1273 O O . VAL A 1 152 ? 14.782 2.833 2.369 1.00 15.22 184 VAL A O 1
ATOM 1277 N N . ASN A 1 153 ? 16.800 2.291 3.208 1.00 14.50 185 ASN A N 1
ATOM 1278 C CA . ASN A 1 153 ? 17.428 3.525 2.796 1.00 15.48 185 ASN A CA 1
ATOM 1279 C C . ASN A 1 153 ? 17.986 3.302 1.396 1.00 15.11 185 ASN A C 1
ATOM 1280 O O . ASN A 1 153 ? 19.095 2.726 1.204 1.00 16.69 185 ASN A O 1
ATOM 1285 N N . CYS A 1 154 ? 17.232 3.786 0.421 1.00 15.97 186 CYS A N 1
ATOM 1286 C CA . CYS A 1 154 ? 17.676 3.738 -0.969 1.00 17.22 186 CYS A CA 1
ATOM 1287 C C . CYS A 1 154 ? 18.922 4.548 -1.249 1.00 18.71 186 CYS A C 1
ATOM 1288 O O . CYS A 1 154 ? 19.587 4.265 -2.244 1.00 19.45 186 CYS A O 1
ATOM 1291 N N . GLY A 1 155 ? 19.256 5.520 -0.405 1.00 18.87 187 GLY A N 1
ATOM 1292 C CA . GLY A 1 155 ? 20.556 6.214 -0.569 1.00 21.41 187 GLY A CA 1
ATOM 1293 C C . GLY A 1 155 ? 21.729 5.297 -0.428 1.00 22.92 187 GLY A C 1
ATOM 1294 O O . GLY A 1 155 ? 22.756 5.433 -1.132 1.00 25.10 187 GLY A O 1
ATOM 1295 N N . ASP A 1 156 ? 21.606 4.330 0.458 1.00 23.89 188 ASP A N 1
ATOM 1296 C CA . ASP A 1 156 ? 22.662 3.345 0.656 1.00 24.88 188 ASP A CA 1
ATOM 1297 C C . ASP A 1 156 ? 22.667 2.146 -0.304 1.00 25.21 188 ASP A C 1
ATOM 1298 O O . ASP A 1 156 ? 23.685 1.462 -0.403 1.00 26.04 188 ASP A O 1
ATOM 1303 N N . ASP A 1 157 ? 21.548 1.865 -0.997 1.00 24.29 189 ASP A N 1
ATOM 1304 C CA . ASP A 1 157 ? 21.525 0.799 -2.011 1.00 22.95 189 ASP A CA 1
ATOM 1305 C C . ASP A 1 157 ? 20.533 1.065 -3.133 1.00 23.63 189 ASP A C 1
ATOM 1306 O O . ASP A 1 157 ? 19.392 0.586 -3.109 1.00 21.90 189 ASP A O 1
ATOM 1311 N N . ARG A 1 158 ? 20.985 1.808 -4.134 1.00 23.82 190 ARG A N 1
ATOM 1312 C CA . ARG A 1 158 ? 20.087 2.285 -5.182 1.00 25.83 190 ARG A CA 1
ATOM 1313 C C . ARG A 1 158 ? 19.573 1.135 -5.991 1.00 25.58 190 ARG A C 1
ATOM 1314 O O . ARG A 1 158 ? 18.423 1.143 -6.426 1.00 26.99 190 ARG A O 1
ATOM 1322 N N . MET A 1 159 ? 20.440 0.149 -6.176 1.00 26.31 191 MET A N 1
ATOM 1323 C CA A MET A 1 159 ? 20.086 -0.935 -7.062 0.50 27.28 191 MET A CA 1
ATOM 1324 C CA B MET A 1 159 ? 20.188 -1.055 -7.008 0.50 27.46 191 MET A CA 1
ATOM 1325 C C . MET A 1 159 ? 19.015 -1.843 -6.425 1.00 26.27 191 MET A C 1
ATOM 1326 O O . MET A 1 159 ? 18.080 -2.267 -7.140 1.00 25.89 191 MET A O 1
ATOM 1335 N N . LEU A 1 160 ? 19.084 -2.030 -5.107 1.00 24.81 192 LEU A N 1
ATOM 1336 C CA . LEU A 1 160 ? 18.029 -2.733 -4.386 1.00 22.62 192 LEU A CA 1
ATOM 1337 C C . LEU A 1 160 ? 16.696 -2.045 -4.677 1.00 22.19 192 LEU A C 1
ATOM 1338 O O . LEU A 1 160 ? 15.757 -2.686 -5.146 1.00 22.01 192 LEU A O 1
ATOM 1343 N N . CYS A 1 161 ? 16.617 -0.726 -4.466 1.00 19.68 193 CYS A N 1
ATOM 1344 C CA . CYS A 1 161 ? 15.378 0.003 -4.755 1.00 20.28 193 CYS A CA 1
ATOM 1345 C C . CYS A 1 161 ? 14.964 -0.151 -6.208 1.00 20.55 193 CYS A C 1
ATOM 1346 O O . CYS A 1 161 ? 13.778 -0.400 -6.500 1.00 21.60 193 CYS A O 1
ATOM 1349 N N . ARG A 1 162 ? 15.928 -0.062 -7.114 1.00 21.12 194 ARG A N 1
ATOM 1350 C CA . ARG A 1 162 ? 15.584 -0.175 -8.534 1.00 22.08 194 ARG A CA 1
ATOM 1351 C C . ARG A 1 162 ? 15.013 -1.553 -8.814 1.00 24.03 194 ARG A C 1
ATOM 1352 O O . ARG A 1 162 ? 14.022 -1.699 -9.551 1.00 24.81 194 ARG A O 1
ATOM 1360 N N . MET A 1 163 ? 15.624 -2.551 -8.200 1.00 24.80 195 MET A N 1
ATOM 1361 C CA A MET A 1 163 ? 15.237 -3.943 -8.422 0.60 26.90 195 MET A CA 1
ATOM 1362 C CA B MET A 1 163 ? 15.228 -3.937 -8.436 0.40 26.36 195 MET A CA 1
ATOM 1363 C C . MET A 1 163 ? 13.773 -4.138 -8.025 1.00 27.02 195 MET A C 1
ATOM 1364 O O . MET A 1 163 ? 13.028 -4.876 -8.687 1.00 26.86 195 MET A O 1
ATOM 1373 N N . LYS A 1 164 ? 13.368 -3.466 -6.958 1.00 25.19 196 LYS A N 1
ATOM 1374 C CA . LYS A 1 164 ? 12.025 -3.639 -6.443 1.00 27.00 196 LYS A CA 1
ATOM 1375 C C . LYS A 1 164 ? 11.024 -2.679 -7.070 1.00 28.04 196 LYS A C 1
ATOM 1376 O O . LYS A 1 164 ? 9.873 -2.538 -6.569 1.00 28.76 196 LYS A O 1
ATOM 1382 N N . GLY A 1 165 ? 11.445 -2.049 -8.156 1.00 27.89 197 GLY A N 1
ATOM 1383 C CA . GLY A 1 165 ? 10.603 -1.112 -8.900 1.00 29.99 197 GLY A CA 1
ATOM 1384 C C . GLY A 1 165 ? 10.268 0.128 -8.081 1.00 29.23 197 GLY A C 1
ATOM 1385 O O . GLY A 1 165 ? 9.118 0.592 -8.093 1.00 29.19 197 GLY A O 1
ATOM 1386 N N . VAL A 1 166 ? 11.259 0.623 -7.336 1.00 27.73 198 VAL A N 1
ATOM 1387 C CA . VAL A 1 166 ? 11.143 1.859 -6.581 1.00 27.30 198 VAL A CA 1
ATOM 1388 C C . VAL A 1 166 ? 11.962 2.985 -7.237 1.00 28.70 198 VAL A C 1
ATOM 1389 O O . VAL A 1 166 ? 13.191 2.981 -7.172 1.00 29.14 198 VAL A O 1
ATOM 1393 N N . ASN A 1 167 ? 11.282 3.970 -7.810 1.00 30.65 199 ASN A N 1
ATOM 1394 C CA . ASN A 1 167 ? 11.979 5.098 -8.471 1.00 33.02 199 ASN A CA 1
ATOM 1395 C C . ASN A 1 167 ? 11.588 6.463 -7.930 1.00 31.98 199 ASN A C 1
ATOM 1396 O O . ASN A 1 167 ? 12.001 7.473 -8.500 1.00 33.07 199 ASN A O 1
ATOM 1401 N N . SER A 1 168 ? 10.761 6.490 -6.874 1.00 28.30 200 SER A N 1
ATOM 1402 C CA . SER A 1 168 ? 10.317 7.741 -6.283 1.00 25.09 200 SER A CA 1
ATOM 1403 C C . SER A 1 168 ? 10.062 7.408 -4.800 1.00 22.61 200 SER A C 1
ATOM 1404 O O . SER A 1 168 ? 9.949 6.225 -4.441 1.00 20.24 200 SER A O 1
ATOM 1407 N N . TYR A 1 169 ? 10.070 8.431 -3.943 1.00 19.34 201 TYR A N 1
ATOM 1408 C CA . TYR A 1 169 ? 10.122 8.198 -2.499 1.00 17.35 201 TYR A CA 1
ATOM 1409 C C . TYR A 1 169 ? 9.142 9.125 -1.807 1.00 16.05 201 TYR A C 1
ATOM 1410 O O . TYR A 1 169 ? 8.901 10.228 -2.269 1.00 17.41 201 TYR A O 1
ATOM 1419 N N . PRO A 1 170 ? 8.567 8.688 -0.688 1.00 15.96 202 PRO A N 1
ATOM 1420 C CA . PRO A 1 170 ? 8.671 7.325 -0.147 1.00 15.11 202 PRO A CA 1
ATOM 1421 C C . PRO A 1 170 ? 7.850 6.358 -0.979 1.00 15.87 202 PRO A C 1
ATOM 1422 O O . PRO A 1 170 ? 6.876 6.773 -1.630 1.00 17.12 202 PRO A O 1
ATOM 1426 N N . SER A 1 171 ? 8.242 5.087 -0.986 1.00 16.19 203 SER A N 1
ATOM 1427 C CA . SER A 1 171 ? 7.426 4.038 -1.617 1.00 15.32 203 SER A CA 1
ATOM 1428 C C . SER A 1 171 ? 7.174 2.966 -0.575 1.00 15.41 203 SER A C 1
ATOM 1429 O O . SER A 1 171 ? 8.108 2.470 0.057 1.00 12.65 203 SER A O 1
ATOM 1432 N N . LEU A 1 172 ? 5.909 2.679 -0.325 1.00 15.25 204 LEU A N 1
ATOM 1433 C CA . LEU A 1 172 ? 5.578 1.745 0.749 1.00 16.12 204 LEU A CA 1
ATOM 1434 C C . LEU A 1 172 ? 4.962 0.483 0.128 1.00 16.41 204 LEU A C 1
ATOM 1435 O O . LEU A 1 172 ? 3.978 0.562 -0.620 1.00 17.31 204 LEU A O 1
ATOM 1440 N N . PHE A 1 173 ? 5.555 -0.666 0.432 1.00 16.01 205 PHE A N 1
ATOM 1441 C CA . PHE A 1 173 ? 5.120 -1.924 -0.189 1.00 16.95 205 PHE A CA 1
ATOM 1442 C C . PHE A 1 173 ? 4.958 -2.955 0.883 1.00 17.06 205 PHE A C 1
ATOM 1443 O O . PHE A 1 173 ? 5.791 -3.046 1.816 1.00 16.31 205 PHE A O 1
ATOM 1451 N N . ILE A 1 174 ? 3.933 -3.782 0.739 1.00 17.47 206 ILE A N 1
ATOM 1452 C CA . ILE A 1 174 ? 3.788 -4.897 1.659 1.00 19.14 206 ILE A CA 1
ATOM 1453 C C . ILE A 1 174 ? 4.173 -6.211 0.948 1.00 20.50 206 ILE A C 1
ATOM 1454 O O . ILE A 1 174 ? 3.871 -6.408 -0.255 1.00 20.37 206 ILE A O 1
ATOM 1459 N N . PHE A 1 175 ? 4.913 -7.070 1.657 1.00 20.65 207 PHE A N 1
ATOM 1460 C CA . PHE A 1 175 ? 5.512 -8.280 1.034 1.00 21.68 207 PHE A CA 1
ATOM 1461 C C . PHE A 1 175 ? 5.171 -9.505 1.882 1.00 22.03 207 PHE A C 1
ATOM 1462 O O . PHE A 1 175 ? 5.153 -9.455 3.126 1.00 19.79 207 PHE A O 1
ATOM 1470 N N . ARG A 1 176 ? 4.947 -10.635 1.219 1.00 24.24 208 ARG A N 1
ATOM 1471 C CA . ARG A 1 176 ? 5.002 -11.913 1.924 1.00 26.97 208 ARG A CA 1
ATOM 1472 C C . ARG A 1 176 ? 5.435 -12.997 0.927 1.00 28.96 208 ARG A C 1
ATOM 1473 O O . ARG A 1 176 ? 4.844 -13.107 -0.155 1.00 29.94 208 ARG A O 1
ATOM 1481 N N . SER A 1 177 ? 6.465 -13.767 1.289 1.00 29.70 209 SER A N 1
ATOM 1482 C CA . SER A 1 177 ? 6.892 -14.900 0.471 1.00 31.37 209 SER A CA 1
ATOM 1483 C C . SER A 1 177 ? 5.714 -15.591 -0.219 1.00 32.00 209 SER A C 1
ATOM 1484 O O . SER A 1 177 ? 4.693 -15.888 0.409 1.00 30.72 209 SER A O 1
ATOM 1487 N N . GLY A 1 178 ? 5.866 -15.842 -1.522 1.00 33.12 210 GLY A N 1
ATOM 1488 C CA . GLY A 1 178 ? 4.817 -16.548 -2.256 1.00 34.89 210 GLY A CA 1
ATOM 1489 C C . GLY A 1 178 ? 3.727 -15.637 -2.797 1.00 35.20 210 GLY A C 1
ATOM 1490 O O . GLY A 1 178 ? 2.857 -16.092 -3.560 1.00 37.00 210 GLY A O 1
ATOM 1491 N N . MET A 1 179 ? 3.778 -14.345 -2.456 1.00 33.45 211 MET A N 1
ATOM 1492 C CA A MET A 1 179 ? 2.776 -13.457 -3.013 0.50 33.17 211 MET A CA 1
ATOM 1493 C CA B MET A 1 179 ? 2.744 -13.346 -2.810 0.50 33.01 211 MET A CA 1
ATOM 1494 C C . MET A 1 179 ? 3.390 -12.204 -3.629 1.00 31.83 211 MET A C 1
ATOM 1495 O O . MET A 1 179 ? 4.507 -11.799 -3.305 1.00 30.34 211 MET A O 1
ATOM 1504 N N . ALA A 1 180 ? 2.704 -11.649 -4.630 1.00 30.73 212 ALA A N 1
ATOM 1505 C CA . ALA A 1 180 ? 3.228 -10.448 -5.305 1.00 29.83 212 ALA A CA 1
ATOM 1506 C C . ALA A 1 180 ? 3.181 -9.275 -4.305 1.00 27.81 212 ALA A C 1
ATOM 1507 O O . ALA A 1 180 ? 2.214 -9.159 -3.553 1.00 28.37 212 ALA A O 1
ATOM 1509 N N . ALA A 1 181 ? 4.225 -8.447 -4.267 1.00 25.91 213 ALA A N 1
ATOM 1510 C CA . ALA A 1 181 ? 4.219 -7.237 -3.466 1.00 24.92 213 ALA A CA 1
ATOM 1511 C C . ALA A 1 181 ? 3.032 -6.336 -3.809 1.00 25.27 213 ALA A C 1
ATOM 1512 O O . ALA A 1 181 ? 2.620 -6.252 -4.976 1.00 26.33 213 ALA A O 1
ATOM 1514 N N . VAL A 1 182 ? 2.447 -5.703 -2.799 1.00 23.21 214 VAL A N 1
ATOM 1515 C CA . VAL A 1 182 ? 1.372 -4.742 -2.999 1.00 22.68 214 VAL A CA 1
ATOM 1516 C C . VAL A 1 182 ? 1.827 -3.342 -2.531 1.00 21.91 214 VAL A C 1
ATOM 1517 O O . VAL A 1 182 ? 2.227 -3.151 -1.369 1.00 21.27 214 VAL A O 1
ATOM 1521 N N . LYS A 1 183 ? 1.728 -2.366 -3.421 1.00 21.13 215 LYS A N 1
ATOM 1522 C CA . LYS A 1 183 ? 2.034 -0.982 -3.088 1.00 21.39 215 LYS A CA 1
ATOM 1523 C C . LYS A 1 183 ? 0.879 -0.339 -2.311 1.00 21.89 215 LYS A C 1
ATOM 1524 O O . LYS A 1 183 ? -0.288 -0.483 -2.703 1.00 21.42 215 LYS A O 1
ATOM 1530 N N . TYR A 1 184 ? 1.225 0.410 -1.270 1.00 19.74 216 TYR A N 1
ATOM 1531 C CA . TYR A 1 184 ? 0.268 1.220 -0.537 1.00 20.36 216 TYR A CA 1
ATOM 1532 C C . TYR A 1 184 ? 0.062 2.512 -1.311 1.00 22.05 216 TYR A C 1
ATOM 1533 O O . TYR A 1 184 ? 1.057 3.169 -1.696 1.00 20.62 216 TYR A O 1
ATOM 1542 N N . ASN A 1 185 ? -1.210 2.868 -1.526 1.00 23.04 217 ASN A N 1
ATOM 1543 C CA . ASN A 1 185 ? -1.558 4.107 -2.209 1.00 25.96 217 ASN A CA 1
ATOM 1544 C C . ASN A 1 185 ? -2.492 5.067 -1.467 1.00 25.93 217 ASN A C 1
ATOM 1545 O O . ASN A 1 185 ? -3.115 5.935 -2.094 1.00 25.73 217 ASN A O 1
ATOM 1550 N N . GLY A 1 186 ? -2.514 4.990 -0.145 1.00 23.65 218 GLY A N 1
ATOM 1551 C CA . GLY A 1 186 ? -3.427 5.807 0.644 1.00 23.28 218 GLY A CA 1
ATOM 1552 C C . GLY A 1 186 ? -2.892 7.184 1.007 1.00 21.99 218 GLY A C 1
ATOM 1553 O O . GLY A 1 186 ? -1.876 7.615 0.461 1.00 22.60 218 GLY A O 1
ATOM 1554 N N . ASP A 1 187 ? -3.543 7.842 1.968 1.00 21.22 219 ASP A N 1
ATOM 1555 C CA . ASP A 1 187 ? -3.286 9.255 2.255 1.00 20.52 219 ASP A CA 1
ATOM 1556 C C . ASP A 1 187 ? -2.126 9.433 3.257 1.00 20.62 219 ASP A C 1
ATOM 1557 O O . ASP A 1 187 ? -1.799 10.559 3.661 1.00 20.07 219 ASP A O 1
ATOM 1562 N N . ARG A 1 188 ? -1.508 8.312 3.642 1.00 18.04 220 ARG A N 1
ATOM 1563 C CA . ARG A 1 188 ? -0.353 8.290 4.555 1.00 19.34 220 ARG A CA 1
ATOM 1564 C C . ARG A 1 188 ? -0.714 8.703 5.969 1.00 19.57 220 ARG A C 1
ATOM 1565 O O . ARG A 1 188 ? 0.178 8.917 6.783 1.00 20.28 220 ARG A O 1
ATOM 1573 N N . SER A 1 189 ? -2.000 8.800 6.277 1.00 20.79 221 SER A N 1
ATOM 1574 C CA . SER A 1 189 ? -2.388 9.005 7.702 1.00 21.06 221 SER A CA 1
ATOM 1575 C C . SER A 1 189 ? -2.113 7.768 8.549 1.00 19.87 221 SER A C 1
ATOM 1576 O O . SER A 1 189 ? -2.034 6.653 8.025 1.00 17.11 221 SER A O 1
ATOM 1579 N N . LYS A 1 190 ? -1.910 7.937 9.860 1.00 19.48 222 LYS A N 1
ATOM 1580 C CA . LYS A 1 190 ? -1.696 6.750 10.680 1.00 19.51 222 LYS A CA 1
ATOM 1581 C C . LYS A 1 190 ? -2.880 5.758 10.579 1.00 18.65 222 LYS A C 1
ATOM 1582 O O . LYS A 1 190 ? -2.667 4.553 10.445 1.00 17.34 222 LYS A O 1
ATOM 1588 N N . GLU A 1 191 ? -4.110 6.279 10.566 1.00 21.04 223 GLU A N 1
ATOM 1589 C CA . GLU A 1 191 ? -5.279 5.371 10.516 1.00 23.06 223 GLU A CA 1
ATOM 1590 C C . GLU A 1 191 ? -5.350 4.625 9.165 1.00 21.53 223 GLU A C 1
ATOM 1591 O O . GLU A 1 191 ? -5.653 3.421 9.125 1.00 21.68 223 GLU A O 1
ATOM 1597 N N . SER A 1 192 ? -4.996 5.310 8.081 1.00 21.14 224 SER A N 1
ATOM 1598 C CA . SER A 1 192 ? -4.927 4.665 6.760 1.00 19.66 224 SER A CA 1
ATOM 1599 C C . SER A 1 192 ? -3.883 3.549 6.690 1.00 19.22 224 SER A C 1
ATOM 1600 O O . SER A 1 192 ? -4.130 2.501 6.110 1.00 18.53 224 SER A O 1
ATOM 1603 N N . LEU A 1 193 ? -2.699 3.798 7.256 1.00 17.04 225 LEU A N 1
ATOM 1604 C CA . LEU A 1 193 ? -1.620 2.782 7.299 1.00 16.45 225 LEU A CA 1
ATOM 1605 C C . LEU A 1 193 ? -2.071 1.577 8.103 1.00 17.09 225 LEU A C 1
ATOM 1606 O O . LEU A 1 193 ? -1.940 0.430 7.647 1.00 17.70 225 LEU A O 1
ATOM 1611 N N . VAL A 1 194 ? -2.676 1.839 9.260 1.00 18.51 226 VAL A N 1
ATOM 1612 C CA . VAL A 1 194 ? -3.189 0.763 10.138 1.00 19.56 226 VAL A CA 1
ATOM 1613 C C . VAL A 1 194 ? -4.248 -0.083 9.419 1.00 20.69 226 VAL A C 1
ATOM 1614 O O . VAL A 1 194 ? -4.115 -1.299 9.384 1.00 20.85 226 VAL A O 1
ATOM 1618 N N . ALA A 1 195 ? -5.226 0.581 8.774 1.00 21.53 227 ALA A N 1
ATOM 1619 C CA . ALA A 1 195 ? -6.330 -0.105 8.054 1.00 22.10 227 ALA A CA 1
ATOM 1620 C C . ALA A 1 195 ? -5.788 -0.919 6.886 1.00 22.46 227 ALA A C 1
ATOM 1621 O O . ALA A 1 195 ? -6.253 -2.023 6.592 1.00 21.55 227 ALA A O 1
ATOM 1623 N N . PHE A 1 196 ? -4.768 -0.395 6.239 1.00 21.47 228 PHE A N 1
ATOM 1624 C CA . PHE A 1 196 ? -4.144 -1.140 5.156 1.00 21.78 228 PHE A CA 1
ATOM 1625 C C . PHE A 1 196 ? -3.368 -2.348 5.675 1.00 21.06 228 PHE A C 1
ATOM 1626 O O . PHE A 1 196 ? -3.501 -3.430 5.110 1.00 21.83 228 PHE A O 1
ATOM 1634 N N . ALA A 1 197 ? -2.521 -2.143 6.683 1.00 19.47 229 ALA A N 1
ATOM 1635 C CA . ALA A 1 197 ? -1.715 -3.217 7.219 1.00 21.59 229 ALA A CA 1
ATOM 1636 C C . ALA A 1 197 ? -2.617 -4.316 7.770 1.00 22.66 229 ALA A C 1
ATOM 1637 O O . ALA A 1 197 ? -2.380 -5.514 7.528 1.00 22.29 229 ALA A O 1
ATOM 1639 N N . MET A 1 198 ? -3.681 -3.901 8.443 1.00 24.96 230 MET A N 1
ATOM 1640 C CA . MET A 1 198 ? -4.567 -4.852 9.100 1.00 27.09 230 MET A CA 1
ATOM 1641 C C . MET A 1 198 ? -5.389 -5.668 8.114 1.00 28.40 230 MET A C 1
ATOM 1642 O O . MET A 1 198 ? -5.687 -6.831 8.394 1.00 29.97 230 MET A O 1
ATOM 1647 N N . GLN A 1 199 ? -5.787 -5.115 6.969 1.00 28.18 231 GLN A N 1
ATOM 1648 C CA . GLN A 1 199 ? -6.392 -6.035 5.996 1.00 29.76 231 GLN A CA 1
ATOM 1649 C C . GLN A 1 199 ? -5.423 -7.130 5.555 1.00 28.05 231 GLN A C 1
ATOM 1650 O O . GLN A 1 199 ? -5.817 -8.252 5.354 1.00 26.71 231 GLN A O 1
ATOM 1656 N N . HIS A 1 200 ? -4.130 -6.823 5.454 1.00 26.80 232 HIS A N 1
ATOM 1657 C CA . HIS A 1 200 ? -3.209 -7.834 5.009 1.00 26.66 232 HIS A CA 1
ATOM 1658 C C . HIS A 1 200 ? -2.902 -8.831 6.122 1.00 27.57 232 HIS A C 1
ATOM 1659 O O . HIS A 1 200 ? -2.679 -10.016 5.847 1.00 28.77 232 HIS A O 1
ATOM 1666 N N . VAL A 1 201 ? -2.857 -8.355 7.365 1.00 27.03 233 VAL A N 1
ATOM 1667 C CA . VAL A 1 201 ? -2.661 -9.238 8.532 1.00 27.75 233 VAL A CA 1
ATOM 1668 C C . VAL A 1 201 ? -3.823 -10.264 8.579 1.00 30.94 233 VAL A C 1
ATOM 1669 O O . VAL A 1 201 ? -3.577 -11.474 8.727 1.00 30.69 233 VAL A O 1
ATOM 1673 N N . ARG A 1 202 ? -5.055 -9.757 8.428 1.00 33.32 234 ARG A N 1
ATOM 1674 C CA . ARG A 1 202 ? -6.294 -10.562 8.420 1.00 38.76 234 ARG A CA 1
ATOM 1675 C C . ARG A 1 202 ? -6.311 -11.615 7.327 1.00 41.26 234 ARG A C 1
ATOM 1676 O O . ARG A 1 202 ? -6.636 -12.772 7.591 1.00 42.25 234 ARG A O 1
ATOM 1684 N N . SER A 1 203 ? -6.002 -11.214 6.095 1.00 43.31 235 SER A N 1
ATOM 1685 C CA . SER A 1 203 ? -5.799 -12.197 5.038 1.00 46.73 235 SER A CA 1
ATOM 1686 C C . SER A 1 203 ? -4.676 -13.016 5.574 1.00 47.25 235 SER A C 1
ATOM 1687 O O . SER A 1 203 ? -3.580 -12.520 5.817 1.00 47.20 235 SER A O 1
ATOM 1690 N N . THR A 1 204 ? -4.911 -14.277 5.839 1.00 49.72 236 THR A N 1
ATOM 1691 C CA . THR A 1 204 ? -3.708 -15.014 6.059 1.00 49.82 236 THR A CA 1
ATOM 1692 C C . THR A 1 204 ? -3.358 -15.565 4.659 1.00 49.65 236 THR A C 1
ATOM 1693 O O . THR A 1 204 ? -3.289 -14.770 3.689 1.00 49.96 236 THR A O 1
ATOM 1697 N N . VAL A 1 205 ? -3.135 -16.863 4.523 1.00 48.73 237 VAL A N 1
ATOM 1698 C CA . VAL A 1 205 ? -3.012 -17.434 3.186 1.00 47.89 237 VAL A CA 1
ATOM 1699 C C . VAL A 1 205 ? -4.341 -18.184 2.944 1.00 47.68 237 VAL A C 1
ATOM 1700 O O . VAL A 1 205 ? -4.693 -18.521 1.820 1.00 47.82 237 VAL A O 1
ATOM 1704 N N . THR A 1 206 ? -5.089 -18.388 4.031 1.00 46.46 238 THR A N 1
ATOM 1705 C CA . THR A 1 206 ? -6.429 -18.979 3.972 1.00 46.88 238 THR A CA 1
ATOM 1706 C C . THR A 1 206 ? -7.494 -18.079 4.647 1.00 45.60 238 THR A C 1
ATOM 1707 O O . THR A 1 206 ? -7.177 -17.050 5.297 1.00 45.20 238 THR A O 1
ATOM 1711 N N . GLU A 1 207 ? -8.745 -18.476 4.450 1.00 45.00 239 GLU A N 1
ATOM 1712 C CA . GLU A 1 207 ? -9.927 -17.737 4.865 1.00 44.00 239 GLU A CA 1
ATOM 1713 C C . GLU A 1 207 ? -10.880 -18.615 5.610 1.00 44.05 239 GLU A C 1
ATOM 1714 O O . GLU A 1 207 ? -10.831 -19.825 5.486 1.00 43.08 239 GLU A O 1
ATOM 1720 N N . LEU A 1 208 ? -11.789 -17.982 6.345 1.00 44.39 240 LEU A N 1
ATOM 1721 C CA . LEU A 1 208 ? -12.993 -18.661 6.826 1.00 46.32 240 LEU A CA 1
ATOM 1722 C C . LEU A 1 208 ? -14.204 -18.327 5.959 1.00 47.27 240 LEU A C 1
ATOM 1723 O O . LEU A 1 208 ? -15.227 -18.988 6.082 1.00 49.05 240 LEU A O 1
ATOM 1728 N N . ILE B 1 1 ? 0.350 -3.264 21.614 1.00 26.00 33 ILE B N 1
ATOM 1729 C CA . ILE B 1 1 ? 0.308 -4.544 22.413 1.00 26.91 33 ILE B CA 1
ATOM 1730 C C . ILE B 1 1 ? 1.695 -4.958 22.883 1.00 24.25 33 ILE B C 1
ATOM 1731 O O . ILE B 1 1 ? 2.624 -5.149 22.064 1.00 23.75 33 ILE B O 1
ATOM 1736 N N . GLN B 1 2 ? 1.827 -5.146 24.192 1.00 23.44 34 GLN B N 1
ATOM 1737 C CA . GLN B 1 2 ? 3.107 -5.457 24.844 1.00 22.52 34 GLN B CA 1
ATOM 1738 C C . GLN B 1 2 ? 3.763 -6.781 24.370 1.00 20.65 34 GLN B C 1
ATOM 1739 O O . GLN B 1 2 ? 3.071 -7.803 24.198 1.00 20.23 34 GLN B O 1
ATOM 1745 N N . ASN B 1 3 ? 5.075 -6.769 24.136 1.00 18.96 35 ASN B N 1
ATOM 1746 C CA . ASN B 1 3 ? 5.817 -8.017 23.948 1.00 17.71 35 ASN B CA 1
ATOM 1747 C C . ASN B 1 3 ? 7.157 -7.918 24.695 1.00 16.86 35 ASN B C 1
ATOM 1748 O O . ASN B 1 3 ? 7.503 -6.853 25.207 1.00 16.20 35 ASN B O 1
ATOM 1753 N N . PHE B 1 4 ? 7.933 -8.994 24.705 1.00 15.34 36 PHE B N 1
ATOM 1754 C CA . PHE B 1 4 ? 9.197 -8.977 25.456 1.00 15.65 36 PHE B CA 1
ATOM 1755 C C . PHE B 1 4 ? 10.179 -7.913 24.969 1.00 13.73 36 PHE B C 1
ATOM 1756 O O . PHE B 1 4 ? 10.944 -7.337 25.769 1.00 13.62 36 PHE B O 1
ATOM 1764 N N . TYR B 1 5 ? 10.204 -7.666 23.667 1.00 13.90 37 TYR B N 1
ATOM 1765 C CA . TYR B 1 5 ? 11.115 -6.628 23.128 1.00 13.82 37 TYR B CA 1
ATOM 1766 C C . TYR B 1 5 ? 10.702 -5.219 23.554 1.00 15.39 37 TYR B C 1
ATOM 1767 O O . TYR B 1 5 ? 11.546 -4.432 23.925 1.00 16.53 37 TYR B O 1
ATOM 1776 N N . SER B 1 6 ? 9.414 -4.903 23.446 1.00 15.94 38 SER B N 1
ATOM 1777 C CA . SER B 1 6 ? 8.943 -3.599 23.827 1.00 18.16 38 SER B CA 1
ATOM 1778 C C . SER B 1 6 ? 9.006 -3.399 25.351 1.00 17.46 38 SER B C 1
ATOM 1779 O O . SER B 1 6 ? 9.230 -2.275 25.759 1.00 18.93 38 SER B O 1
ATOM 1782 N N . LEU B 1 7 ? 8.856 -4.452 26.149 1.00 15.58 39 LEU B N 1
ATOM 1783 C CA . LEU B 1 7 ? 9.102 -4.376 27.594 1.00 16.83 39 LEU B CA 1
ATOM 1784 C C . LEU B 1 7 ? 10.543 -3.916 27.892 1.00 16.92 39 LEU B C 1
ATOM 1785 O O . LEU B 1 7 ? 10.776 -3.241 28.916 1.00 18.23 39 LEU B O 1
ATOM 1790 N N . LEU B 1 8 ? 11.522 -4.314 27.062 1.00 14.75 40 LEU B N 1
ATOM 1791 C CA . LEU B 1 8 ? 12.902 -3.849 27.255 1.00 13.73 40 LEU B CA 1
ATOM 1792 C C . LEU B 1 8 ? 13.246 -2.576 26.498 1.00 14.29 40 LEU B C 1
ATOM 1793 O O . LEU B 1 8 ? 14.353 -2.070 26.638 1.00 15.59 40 LEU B O 1
ATOM 1798 N N . GLY B 1 9 ? 12.357 -2.110 25.621 1.00 15.51 41 GLY B N 1
ATOM 1799 C CA . GLY B 1 9 ? 12.661 -0.978 24.757 1.00 15.61 41 GLY B CA 1
ATOM 1800 C C . GLY B 1 9 ? 13.671 -1.231 23.653 1.00 16.26 41 GLY B C 1
ATOM 1801 O O . GLY B 1 9 ? 14.333 -0.296 23.191 1.00 15.14 41 GLY B O 1
ATOM 1802 N N . VAL B 1 10 ? 13.772 -2.475 23.180 1.00 15.76 42 VAL B N 1
ATOM 1803 C CA . VAL B 1 10 ? 14.751 -2.808 22.136 1.00 15.18 42 VAL B CA 1
ATOM 1804 C C . VAL B 1 10 ? 14.056 -3.409 20.922 1.00 15.00 42 VAL B C 1
ATOM 1805 O O . VAL B 1 10 ? 12.895 -3.823 21.006 1.00 12.80 42 VAL B O 1
ATOM 1809 N N . SER B 1 11 ? 14.768 -3.497 19.803 1.00 13.27 43 SER B N 1
ATOM 1810 C CA . SER B 1 11 ? 14.157 -4.091 18.624 1.00 14.11 43 SER B CA 1
ATOM 1811 C C . SER B 1 11 ? 14.293 -5.615 18.654 1.00 13.23 43 SER B C 1
ATOM 1812 O O . SER B 1 11 ? 15.122 -6.196 19.388 1.00 12.62 43 SER B O 1
ATOM 1815 N N . LYS B 1 12 ? 13.480 -6.247 17.813 1.00 14.99 44 LYS B N 1
ATOM 1816 C CA . LYS B 1 12 ? 13.425 -7.685 17.735 1.00 14.60 44 LYS B CA 1
ATOM 1817 C C . LYS B 1 12 ? 14.761 -8.222 17.137 1.00 15.10 44 LYS B C 1
ATOM 1818 O O . LYS B 1 12 ? 15.089 -9.389 17.314 1.00 16.83 44 LYS B O 1
ATOM 1824 N N . THR B 1 13 ? 15.508 -7.377 16.416 1.00 14.44 45 THR B N 1
ATOM 1825 C CA . THR B 1 13 ? 16.802 -7.809 15.885 1.00 14.04 45 THR B CA 1
ATOM 1826 C C . THR B 1 13 ? 18.017 -7.456 16.805 1.00 14.33 45 THR B C 1
ATOM 1827 O O . THR B 1 13 ? 19.168 -7.615 16.390 1.00 14.64 45 THR B O 1
ATOM 1831 N N . ALA B 1 14 ? 17.775 -7.082 18.044 1.00 13.45 46 ALA B N 1
ATOM 1832 C CA . ALA B 1 14 ? 18.853 -6.716 18.981 1.00 14.66 46 ALA B CA 1
ATOM 1833 C C . ALA B 1 14 ? 19.778 -7.909 19.273 1.00 14.87 46 ALA B C 1
ATOM 1834 O O . ALA B 1 14 ? 19.321 -9.052 19.290 1.00 14.14 46 ALA B O 1
ATOM 1836 N N . SER B 1 15 ? 21.081 -7.636 19.451 1.00 13.80 47 SER B N 1
ATOM 1837 C CA . SER B 1 15 ? 22.004 -8.677 19.847 1.00 13.91 47 SER B CA 1
ATOM 1838 C C . SER B 1 15 ? 21.770 -9.028 21.320 1.00 13.19 47 SER B C 1
ATOM 1839 O O . SER B 1 15 ? 21.111 -8.279 22.016 1.00 12.65 47 SER B O 1
ATOM 1842 N N . SER B 1 16 ? 22.302 -10.158 21.781 1.00 13.04 48 SER B N 1
ATOM 1843 C CA . SER B 1 16 ? 22.247 -10.453 23.227 1.00 14.50 48 SER B CA 1
ATOM 1844 C C . SER B 1 16 ? 22.884 -9.331 24.057 1.00 12.67 48 SER B C 1
ATOM 1845 O O . SER B 1 16 ? 22.335 -8.952 25.139 1.00 11.55 48 SER B O 1
ATOM 1848 N N . ARG B 1 17 ? 23.989 -8.764 23.541 1.00 13.42 49 ARG B N 1
ATOM 1849 C CA . ARG B 1 17 ? 24.638 -7.661 24.259 1.00 13.44 49 ARG B CA 1
ATOM 1850 C C . ARG B 1 17 ? 23.709 -6.454 24.366 1.00 13.05 49 ARG B C 1
ATOM 1851 O O . ARG B 1 17 ? 23.582 -5.828 25.426 1.00 12.03 49 ARG B O 1
ATOM 1859 N N . GLU B 1 18 ? 23.016 -6.149 23.282 1.00 13.31 50 GLU B N 1
ATOM 1860 C CA . GLU B 1 18 ? 22.090 -5.029 23.325 1.00 13.45 50 GLU B CA 1
ATOM 1861 C C . GLU B 1 18 ? 20.920 -5.277 24.248 1.00 12.60 50 GLU B C 1
ATOM 1862 O O . GLU B 1 18 ? 20.459 -4.336 24.920 1.00 13.49 50 GLU B O 1
ATOM 1868 N N . ILE B 1 19 ? 20.425 -6.515 24.272 1.00 13.23 51 ILE B N 1
ATOM 1869 C CA . ILE B 1 19 ? 19.381 -6.873 25.210 1.00 13.62 51 ILE B CA 1
ATOM 1870 C C . ILE B 1 19 ? 19.869 -6.734 26.687 1.00 14.30 51 ILE B C 1
ATOM 1871 O O . ILE B 1 19 ? 19.168 -6.149 27.543 1.00 13.53 51 ILE B O 1
ATOM 1876 N N . ARG B 1 20 ? 21.061 -7.226 26.994 1.00 12.84 52 ARG B N 1
ATOM 1877 C CA . ARG B 1 20 ? 21.600 -6.972 28.331 1.00 13.95 52 ARG B CA 1
ATOM 1878 C C . ARG B 1 20 ? 21.702 -5.505 28.717 1.00 15.41 52 ARG B C 1
ATOM 1879 O O . ARG B 1 20 ? 21.337 -5.118 29.842 1.00 15.95 52 ARG B O 1
ATOM 1887 N N . GLN B 1 21 ? 22.221 -4.687 27.807 1.00 15.28 53 GLN B N 1
ATOM 1888 C CA . GLN B 1 21 ? 22.440 -3.282 28.089 1.00 16.61 53 GLN B CA 1
ATOM 1889 C C . GLN B 1 21 ? 21.128 -2.569 28.387 1.00 16.02 53 GLN B C 1
ATOM 1890 O O . GLN B 1 21 ? 21.061 -1.698 29.256 1.00 15.78 53 GLN B O 1
ATOM 1896 N N . ALA B 1 22 ? 20.110 -2.878 27.608 1.00 15.32 54 ALA B N 1
ATOM 1897 C CA . ALA B 1 22 ? 18.787 -2.277 27.799 1.00 15.56 54 ALA B CA 1
ATOM 1898 C C . ALA B 1 22 ? 18.191 -2.725 29.107 1.00 15.59 54 ALA B C 1
ATOM 1899 O O . ALA B 1 22 ? 17.578 -1.930 29.814 1.00 14.91 54 ALA B O 1
ATOM 1901 N N . PHE B 1 23 ? 18.342 -4.015 29.403 1.00 13.89 55 PHE B N 1
ATOM 1902 C CA . PHE B 1 23 ? 17.819 -4.548 30.670 1.00 14.16 55 PHE B CA 1
ATOM 1903 C C . PHE B 1 23 ? 18.530 -3.889 31.871 1.00 14.87 55 PHE B C 1
ATOM 1904 O O . PHE B 1 23 ? 17.860 -3.493 32.841 1.00 14.20 55 PHE B O 1
ATOM 1912 N N . LYS B 1 24 ? 19.854 -3.791 31.824 1.00 13.53 56 LYS B N 1
ATOM 1913 C CA . LYS B 1 24 ? 20.573 -3.200 32.935 1.00 14.96 56 LYS B CA 1
ATOM 1914 C C . LYS B 1 24 ? 20.151 -1.770 33.189 1.00 16.20 56 LYS B C 1
ATOM 1915 O O . LYS B 1 24 ? 19.964 -1.366 34.324 1.00 15.56 56 LYS B O 1
ATOM 1921 N N . LYS B 1 25 ? 20.033 -1.000 32.101 1.00 16.45 57 LYS B N 1
ATOM 1922 C CA . LYS B 1 25 ? 19.546 0.381 32.209 1.00 18.50 57 LYS B CA 1
ATOM 1923 C C . LYS B 1 25 ? 18.238 0.420 32.913 1.00 17.78 57 LYS B C 1
ATOM 1924 O O . LYS B 1 25 ? 18.044 1.209 33.828 1.00 17.36 57 LYS B O 1
ATOM 1930 N N . LEU B 1 26 ? 17.316 -0.427 32.489 1.00 16.87 58 LEU B N 1
ATOM 1931 C CA . LEU B 1 26 ? 16.032 -0.483 33.153 1.00 15.96 58 LEU B CA 1
ATOM 1932 C C . LEU B 1 26 ? 16.107 -0.974 34.587 1.00 16.37 58 LEU B C 1
ATOM 1933 O O . LEU B 1 26 ? 15.436 -0.414 35.444 1.00 17.53 58 LEU B O 1
ATOM 1938 N N . ALA B 1 27 ? 16.926 -1.998 34.861 1.00 15.77 59 ALA B N 1
ATOM 1939 C CA . ALA B 1 27 ? 17.025 -2.519 36.226 1.00 16.33 59 ALA B CA 1
ATOM 1940 C C . ALA B 1 27 ? 17.535 -1.395 37.141 1.00 17.67 59 ALA B C 1
ATOM 1941 O O . ALA B 1 27 ? 17.093 -1.283 38.273 1.00 18.20 59 ALA B O 1
ATOM 1943 N N . LEU B 1 28 ? 18.454 -0.563 36.664 1.00 16.26 60 LEU B N 1
ATOM 1944 C CA . LEU B 1 28 ? 19.056 0.377 37.576 1.00 17.75 60 LEU B CA 1
ATOM 1945 C C . LEU B 1 28 ? 18.076 1.504 37.924 1.00 17.99 60 LEU B C 1
ATOM 1946 O O . LEU B 1 28 ? 18.192 2.103 38.998 1.00 19.86 60 LEU B O 1
ATOM 1951 N N . LYS B 1 29 ? 17.114 1.747 37.031 1.00 16.34 61 LYS B N 1
ATOM 1952 C CA . LYS B 1 29 ? 16.102 2.777 37.189 1.00 18.16 61 LYS B CA 1
ATOM 1953 C C . LYS B 1 29 ? 14.963 2.289 37.996 1.00 17.06 61 LYS B C 1
ATOM 1954 O O . LYS B 1 29 ? 14.458 3.010 38.869 1.00 17.48 61 LYS B O 1
ATOM 1960 N N . LEU B 1 30 ? 14.496 1.092 37.620 1.00 16.79 62 LEU B N 1
ATOM 1961 C CA . LEU B 1 30 ? 13.201 0.579 38.077 1.00 16.92 62 LEU B CA 1
ATOM 1962 C C . LEU B 1 30 ? 13.283 -0.413 39.229 1.00 17.69 62 LEU B C 1
ATOM 1963 O O . LEU B 1 30 ? 12.224 -0.929 39.656 1.00 18.78 62 LEU B O 1
ATOM 1968 N N . HIS B 1 31 ? 14.490 -0.703 39.734 1.00 16.88 63 HIS B N 1
ATOM 1969 C CA . HIS B 1 31 ? 14.594 -1.807 40.694 1.00 17.14 63 HIS B CA 1
ATOM 1970 C C . HIS B 1 31 ? 13.750 -1.404 41.906 1.00 17.59 63 HIS B C 1
ATOM 1971 O O . HIS B 1 31 ? 13.787 -0.260 42.354 1.00 17.63 63 HIS B O 1
ATOM 1978 N N . PRO B 1 32 ? 12.999 -2.355 42.447 1.00 19.66 64 PRO B N 1
ATOM 1979 C CA . PRO B 1 32 ? 12.182 -1.997 43.633 1.00 21.87 64 PRO B CA 1
ATOM 1980 C C . PRO B 1 32 ? 12.996 -1.398 44.800 1.00 24.51 64 PRO B C 1
ATOM 1981 O O . PRO B 1 32 ? 12.455 -0.551 45.536 1.00 25.41 64 PRO B O 1
ATOM 1985 N N . ASP B 1 33 ? 14.258 -1.815 44.979 1.00 26.54 65 ASP B N 1
ATOM 1986 C CA . ASP B 1 33 ? 15.177 -1.285 46.053 1.00 29.42 65 ASP B CA 1
ATOM 1987 C C . ASP B 1 33 ? 15.258 0.240 45.976 1.00 29.07 65 ASP B C 1
ATOM 1988 O O . ASP B 1 33 ? 15.401 0.921 46.990 1.00 30.91 65 ASP B O 1
ATOM 1993 N N . LYS B 1 34 ? 15.179 0.780 44.760 1.00 26.84 66 LYS B N 1
ATOM 1994 C CA . LYS B 1 34 ? 15.348 2.195 44.516 1.00 26.36 66 LYS B CA 1
ATOM 1995 C C . LYS B 1 34 ? 14.031 2.905 44.250 1.00 25.25 66 LYS B C 1
ATOM 1996 O O . LYS B 1 34 ? 14.039 4.080 43.935 1.00 25.91 66 LYS B O 1
ATOM 2002 N N . ASN B 1 35 ? 12.904 2.203 44.370 1.00 24.26 67 ASN B N 1
ATOM 2003 C CA . ASN B 1 35 ? 11.578 2.813 44.153 1.00 23.94 67 ASN B CA 1
ATOM 2004 C C . ASN B 1 35 ? 10.518 2.532 45.268 1.00 27.21 67 ASN B C 1
ATOM 2005 O O . ASN B 1 35 ? 9.421 1.975 45.006 1.00 26.55 67 ASN B O 1
ATOM 2010 N N . PRO B 1 36 ? 10.826 2.967 46.500 1.00 29.36 68 PRO B N 1
ATOM 2011 C CA . PRO B 1 36 ? 9.887 2.877 47.644 1.00 31.77 68 PRO B CA 1
ATOM 2012 C C . PRO B 1 36 ? 8.509 3.516 47.393 1.00 32.73 68 PRO B C 1
ATOM 2013 O O . PRO B 1 36 ? 7.524 3.108 47.991 1.00 35.17 68 PRO B O 1
ATOM 2017 N N . ASN B 1 37 ? 8.431 4.510 46.524 1.00 33.74 69 ASN B N 1
ATOM 2018 C CA . ASN B 1 37 ? 7.174 5.235 46.316 1.00 35.37 69 ASN B CA 1
ATOM 2019 C C . ASN B 1 37 ? 6.235 4.646 45.267 1.00 34.10 69 ASN B C 1
ATOM 2020 O O . ASN B 1 37 ? 5.109 5.125 45.092 1.00 34.74 69 ASN B O 1
ATOM 2025 N N . ASN B 1 38 ? 6.697 3.568 44.625 1.00 31.06 70 ASN B N 1
ATOM 2026 C CA . ASN B 1 38 ? 5.883 2.780 43.723 1.00 29.67 70 ASN B CA 1
ATOM 2027 C C . ASN B 1 38 ? 5.524 1.398 44.328 1.00 30.01 70 ASN B C 1
ATOM 2028 O O . ASN B 1 38 ? 6.356 0.491 44.355 1.00 29.57 70 ASN B O 1
ATOM 2033 N N . PRO B 1 39 ? 4.273 1.228 44.772 1.00 31.29 71 PRO B N 1
ATOM 2034 C CA . PRO B 1 39 ? 3.854 -0.043 45.342 1.00 31.16 71 PRO B CA 1
ATOM 2035 C C . PRO B 1 39 ? 3.813 -1.181 44.306 1.00 30.52 71 PRO B C 1
ATOM 2036 O O . PRO B 1 39 ? 3.753 -2.361 44.695 1.00 30.12 71 PRO B O 1
ATOM 2040 N N . ASN B 1 40 ? 3.768 -0.817 43.024 1.00 28.89 72 ASN 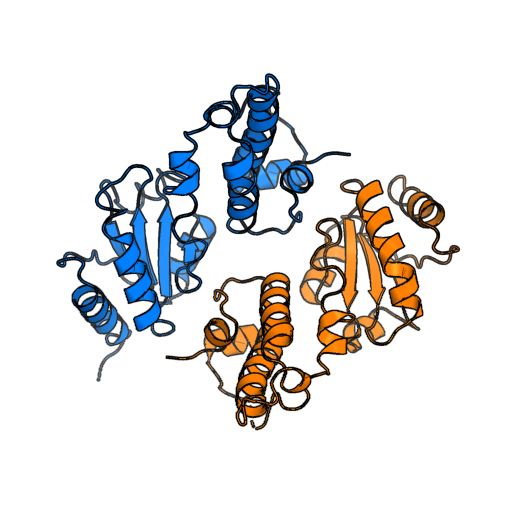B N 1
ATOM 2041 C CA . ASN B 1 40 ? 3.855 -1.749 41.899 1.00 27.63 72 ASN B CA 1
ATOM 2042 C C . ASN B 1 40 ? 5.250 -1.934 41.364 1.00 24.90 72 ASN B C 1
ATOM 2043 O O . ASN B 1 40 ? 5.440 -2.465 40.259 1.00 23.23 72 ASN B O 1
ATOM 2048 N N . ALA B 1 41 ? 6.255 -1.495 42.110 1.00 23.77 73 ALA B N 1
ATOM 2049 C CA . ALA B 1 41 ? 7.640 -1.592 41.563 1.00 22.60 73 ALA B CA 1
ATOM 2050 C C . ALA B 1 41 ? 7.991 -3.058 41.238 1.00 20.63 73 ALA B C 1
ATOM 2051 O O . ALA B 1 41 ? 8.616 -3.392 40.207 1.00 17.79 73 ALA B O 1
ATOM 2053 N N . HIS B 1 42 ? 7.549 -3.947 42.131 1.00 20.66 74 HIS B N 1
ATOM 2054 C CA . HIS B 1 42 ? 7.929 -5.364 42.012 1.00 19.30 74 HIS B CA 1
ATOM 2055 C C . HIS B 1 42 ? 7.229 -5.949 40.818 1.00 19.24 74 HIS B C 1
ATOM 2056 O O . HIS B 1 42 ? 7.885 -6.563 39.992 1.00 18.45 74 HIS B O 1
ATOM 2063 N N . GLY B 1 43 ? 5.914 -5.736 40.728 1.00 19.88 75 GLY B N 1
ATOM 2064 C CA . GLY B 1 43 ? 5.105 -6.193 39.593 1.00 21.31 75 GLY B CA 1
ATOM 2065 C C . GLY B 1 43 ? 5.703 -5.745 38.252 1.00 20.64 75 GLY B C 1
ATOM 2066 O O . GLY B 1 43 ? 5.838 -6.533 37.325 1.00 19.23 75 GLY B O 1
ATOM 2067 N N . ASP B 1 44 ? 6.068 -4.467 38.169 1.00 20.40 76 ASP B N 1
ATOM 2068 C CA . ASP B 1 44 ? 6.646 -3.929 36.941 1.00 22.21 76 ASP B CA 1
ATOM 2069 C C . ASP B 1 44 ? 7.969 -4.568 36.619 1.00 20.77 76 ASP B C 1
ATOM 2070 O O . ASP B 1 44 ? 8.241 -4.870 35.430 1.00 20.69 76 ASP B O 1
ATOM 2075 N N . PHE B 1 45 ? 8.806 -4.739 37.647 1.00 19.25 77 PHE B N 1
ATOM 2076 C CA . PHE B 1 45 ? 10.145 -5.207 37.392 1.00 18.03 77 PHE B CA 1
ATOM 2077 C C . PHE B 1 45 ? 10.166 -6.686 37.041 1.00 18.11 77 PHE B C 1
ATOM 2078 O O . PHE B 1 45 ? 11.024 -7.143 36.237 1.00 18.45 77 PHE B O 1
ATOM 2086 N N . LEU B 1 46 ? 9.216 -7.425 37.618 1.00 18.53 78 LEU B N 1
ATOM 2087 C CA . LEU B 1 46 ? 9.052 -8.857 37.343 1.00 20.34 78 LEU B CA 1
ATOM 2088 C C . LEU B 1 46 ? 8.803 -9.083 35.836 1.00 18.84 78 LEU B C 1
ATOM 2089 O O . LEU B 1 46 ? 9.373 -9.995 35.263 1.00 18.34 78 LEU B O 1
ATOM 2094 N N . LYS B 1 47 ? 7.907 -8.311 35.221 1.00 18.18 79 LYS B N 1
ATOM 2095 C CA . LYS B 1 47 ? 7.647 -8.477 33.777 1.00 18.87 79 LYS B CA 1
ATOM 2096 C C . LYS B 1 47 ? 8.883 -8.193 32.946 1.00 17.96 79 LYS B C 1
ATOM 2097 O O . LYS B 1 47 ? 9.128 -8.868 31.932 1.00 17.86 79 LYS B O 1
ATOM 2103 N N . ILE B 1 48 ? 9.672 -7.180 33.345 1.00 17.23 80 ILE B N 1
ATOM 2104 C CA . ILE B 1 48 ? 10.944 -6.873 32.644 1.00 15.92 80 ILE B CA 1
ATOM 2105 C C . ILE B 1 48 ? 11.980 -8.015 32.776 1.00 16.04 80 ILE B C 1
ATOM 2106 O O . ILE B 1 48 ? 12.649 -8.419 31.795 1.00 15.22 80 ILE B O 1
ATOM 2111 N N . ASN B 1 49 ? 12.158 -8.520 33.996 1.00 14.75 81 ASN B N 1
ATOM 2112 C CA . ASN B 1 49 ? 13.086 -9.644 34.193 1.00 14.11 81 ASN B CA 1
ATOM 2113 C C . ASN B 1 49 ? 12.608 -10.886 33.460 1.00 14.51 81 ASN B C 1
ATOM 2114 O O . ASN B 1 49 ? 13.399 -11.661 32.885 1.00 13.45 81 ASN B O 1
ATOM 2119 N N . ARG B 1 50 ? 11.311 -11.112 33.483 1.00 14.11 82 ARG B N 1
ATOM 2120 C CA . ARG B 1 50 ? 10.816 -12.255 32.721 1.00 17.28 82 ARG B CA 1
ATOM 2121 C C . ARG B 1 50 ? 11.154 -12.173 31.214 1.00 14.42 82 ARG B C 1
ATOM 2122 O O . ARG B 1 50 ? 11.463 -13.186 30.592 1.00 16.80 82 ARG B O 1
ATOM 2130 N N . ALA B 1 51 ? 10.984 -11.002 30.631 1.00 14.13 83 ALA B N 1
ATOM 2131 C CA . ALA B 1 51 ? 11.346 -10.740 29.220 1.00 13.42 83 ALA B CA 1
ATOM 2132 C C . ALA B 1 51 ? 12.847 -11.021 29.040 1.00 13.56 83 ALA B C 1
ATOM 2133 O O . ALA B 1 51 ? 13.233 -11.699 28.097 1.00 14.85 83 ALA B O 1
ATOM 2135 N N . TYR B 1 52 ? 13.667 -10.448 29.914 1.00 12.55 84 TYR B N 1
ATOM 2136 C CA . TYR B 1 52 ? 15.126 -10.604 29.836 1.00 13.19 84 TYR B CA 1
ATOM 2137 C C . TYR B 1 52 ? 15.470 -12.105 29.924 1.00 14.09 84 TYR B C 1
ATOM 2138 O O . TYR B 1 52 ? 16.239 -12.610 29.133 1.00 14.07 84 TYR B O 1
ATOM 2147 N N . GLU B 1 53 ? 14.838 -12.850 30.843 1.00 14.85 85 GLU B N 1
ATOM 2148 C CA . GLU B 1 53 ? 15.203 -14.273 31.024 1.00 16.19 85 GLU B CA 1
ATOM 2149 C C . GLU B 1 53 ? 14.884 -15.107 29.805 1.00 15.96 85 GLU B C 1
ATOM 2150 O O . GLU B 1 53 ? 15.553 -16.081 29.552 1.00 17.49 85 GLU B O 1
ATOM 2156 N N . VAL B 1 54 ? 13.861 -14.707 29.042 1.00 15.29 86 VAL B N 1
ATOM 2157 C CA . VAL B 1 54 ? 13.548 -15.430 27.837 1.00 15.59 86 VAL B CA 1
ATOM 2158 C C . VAL B 1 54 ? 14.460 -14.962 26.698 1.00 14.33 86 VAL B C 1
ATOM 2159 O O . VAL B 1 54 ? 15.074 -15.776 26.005 1.00 15.81 86 VAL B O 1
ATOM 2163 N N . LEU B 1 55 ? 14.562 -13.648 26.500 1.00 13.63 87 LEU B N 1
ATOM 2164 C CA . LEU B 1 55 ? 15.329 -13.120 25.366 1.00 14.21 87 LEU B CA 1
ATOM 2165 C C . LEU B 1 55 ? 16.841 -13.388 25.460 1.00 15.33 87 LEU B C 1
ATOM 2166 O O . LEU B 1 55 ? 17.516 -13.434 24.441 1.00 15.22 87 LEU B O 1
ATOM 2171 N N . LYS B 1 56 ? 17.370 -13.551 26.674 1.00 16.43 88 LYS B N 1
ATOM 2172 C CA . LYS B 1 56 ? 18.837 -13.762 26.845 1.00 18.59 88 LYS B CA 1
ATOM 2173 C C . LYS B 1 56 ? 19.246 -15.165 26.401 1.00 19.38 88 LYS B C 1
ATOM 2174 O O . LYS B 1 56 ? 20.413 -15.443 26.196 1.00 20.35 88 LYS B O 1
ATOM 2180 N N . ASP B 1 57 ? 18.280 -16.081 26.308 1.00 20.40 89 ASP B N 1
ATOM 2181 C CA . ASP B 1 57 ? 18.594 -17.477 25.996 1.00 21.18 89 ASP B CA 1
ATOM 2182 C C . ASP B 1 57 ? 18.271 -17.705 24.526 1.00 19.99 89 ASP B C 1
ATOM 2183 O O . ASP B 1 57 ? 17.085 -17.630 24.154 1.00 17.49 89 ASP B O 1
ATOM 2188 N N . GLU B 1 58 ? 19.303 -17.983 23.705 1.00 19.18 90 GLU B N 1
ATOM 2189 C CA . GLU B 1 58 ? 19.117 -18.099 22.230 1.00 20.95 90 GLU B CA 1
ATOM 2190 C C . GLU B 1 58 ? 17.990 -19.059 21.830 1.00 20.20 90 GLU B C 1
ATOM 2191 O O . GLU B 1 58 ? 17.179 -18.783 20.954 1.00 19.33 90 GLU B O 1
ATOM 2197 N N . ASP B 1 59 ? 17.940 -20.204 22.505 1.00 21.13 91 ASP B N 1
ATOM 2198 C CA . ASP B 1 59 ? 16.874 -21.187 22.229 1.00 22.80 91 ASP B CA 1
ATOM 2199 C C . ASP B 1 59 ? 15.460 -20.726 22.584 1.00 21.10 91 ASP B C 1
ATOM 2200 O O . ASP B 1 59 ? 14.549 -20.864 21.754 1.00 21.69 91 ASP B O 1
ATOM 2205 N N . LEU B 1 60 ? 15.286 -20.169 23.778 1.00 19.60 92 LEU B N 1
ATOM 2206 C CA . LEU B 1 60 ? 13.999 -19.617 24.233 1.00 19.07 92 LEU B CA 1
ATOM 2207 C C . LEU B 1 60 ? 13.550 -18.432 23.383 1.00 18.71 92 LEU B C 1
ATOM 2208 O O . LEU B 1 60 ? 12.369 -18.292 23.010 1.00 18.57 92 LEU B O 1
ATOM 2213 N N . ARG B 1 61 ? 14.525 -17.618 23.019 1.00 17.17 93 ARG B N 1
ATOM 2214 C CA . ARG B 1 61 ? 14.250 -16.460 22.170 1.00 15.85 93 ARG B CA 1
ATOM 2215 C C . ARG B 1 61 ? 13.758 -16.892 20.807 1.00 17.17 93 ARG B C 1
ATOM 2216 O O . ARG B 1 61 ? 12.774 -16.359 20.300 1.00 17.21 93 ARG B O 1
ATOM 2224 N N . LYS B 1 62 ? 14.409 -17.891 20.211 1.00 18.98 94 LYS B N 1
ATOM 2225 C CA . LYS B 1 62 ? 13.958 -18.387 18.898 1.00 20.67 94 LYS B CA 1
ATOM 2226 C C . LYS B 1 62 ? 12.513 -18.945 18.954 1.00 22.59 94 LYS B C 1
ATOM 2227 O O . LYS B 1 62 ? 11.666 -18.703 18.032 1.00 22.61 94 LYS B O 1
ATOM 2233 N N . LYS B 1 63 ? 12.232 -19.712 20.010 1.00 21.97 95 LYS B N 1
ATOM 2234 C CA . LYS B 1 63 ? 10.879 -20.289 20.241 1.00 24.17 95 LYS B CA 1
ATOM 2235 C C . LYS B 1 63 ? 9.895 -19.141 20.398 1.00 23.81 95 LYS B C 1
ATOM 2236 O O . LYS B 1 63 ? 8.817 -19.128 19.782 1.00 24.50 95 LYS B O 1
ATOM 2242 N N . TYR B 1 64 ? 10.282 -18.146 21.208 1.00 22.50 96 TYR B N 1
ATOM 2243 C CA . TYR B 1 64 ? 9.400 -17.017 21.460 1.00 22.84 96 TYR B CA 1
ATOM 2244 C C . TYR B 1 64 ? 9.120 -16.237 20.185 1.00 24.46 96 TYR B C 1
ATOM 2245 O O . TYR B 1 64 ? 7.962 -15.892 19.949 1.00 25.83 96 TYR B O 1
ATOM 2254 N N . ASP B 1 65 ? 10.160 -15.990 19.364 1.00 23.78 97 ASP B N 1
ATOM 2255 C CA . ASP B 1 65 ? 10.011 -15.278 18.094 1.00 26.45 97 ASP B CA 1
ATOM 2256 C C . ASP B 1 65 ? 8.996 -15.944 17.184 1.00 30.38 97 ASP B C 1
ATOM 2257 O O . ASP B 1 65 ? 8.288 -15.257 16.429 1.00 30.71 97 ASP B O 1
ATOM 2262 N N . LYS B 1 66 ? 8.939 -17.272 17.253 1.00 32.57 98 LYS B N 1
ATOM 2263 C CA . LYS B 1 66 ? 7.993 -18.059 16.464 1.00 37.10 98 LYS B CA 1
ATOM 2264 C C . LYS B 1 66 ? 6.579 -18.175 17.109 1.00 38.76 98 LYS B C 1
ATOM 2265 O O . LYS B 1 66 ? 5.562 -17.915 16.456 1.00 40.65 98 LYS B O 1
ATOM 2271 N N . TYR B 1 67 ? 6.506 -18.506 18.397 1.00 38.70 99 TYR B N 1
ATOM 2272 C CA . TYR B 1 67 ? 5.241 -18.985 18.963 1.00 40.18 99 TYR B CA 1
ATOM 2273 C C . TYR B 1 67 ? 4.624 -18.104 20.050 1.00 38.81 99 TYR B C 1
ATOM 2274 O O . TYR B 1 67 ? 3.551 -18.420 20.607 1.00 39.88 99 TYR B O 1
ATOM 2283 N N . GLY B 1 68 ? 5.298 -17.007 20.356 1.00 36.01 100 GLY B N 1
ATOM 2284 C CA . GLY B 1 68 ? 4.901 -16.163 21.464 1.00 34.72 100 GLY B CA 1
ATOM 2285 C C . GLY B 1 68 ? 5.229 -16.929 22.727 1.00 34.27 100 GLY B C 1
ATOM 2286 O O . GLY B 1 68 ? 6.195 -17.709 22.771 1.00 32.52 100 GLY B O 1
ATOM 2287 N N . GLU B 1 69 ? 4.379 -16.762 23.729 1.00 34.69 101 GLU B N 1
ATOM 2288 C CA . GLU B 1 69 ? 4.621 -17.331 25.033 1.00 34.82 101 GLU B CA 1
ATOM 2289 C C . GLU B 1 69 ? 4.180 -18.805 25.175 1.00 36.77 101 GLU B C 1
ATOM 2290 O O . GLU B 1 69 ? 4.147 -19.322 26.284 1.00 37.12 101 GLU B O 1
ATOM 2296 N N . LYS B 1 70 ? 3.888 -19.499 24.080 1.00 38.70 102 LYS B N 1
ATOM 2297 C CA . LYS B 1 70 ? 3.683 -20.954 24.175 1.00 42.23 102 LYS B CA 1
ATOM 2298 C C . LYS B 1 70 ? 4.749 -21.572 25.061 1.00 41.67 102 LYS B C 1
ATOM 2299 O O . LYS B 1 70 ? 5.940 -21.271 24.906 1.00 40.69 102 LYS B O 1
ATOM 2305 N N . GLY B 1 71 ? 4.333 -22.386 26.019 1.00 42.64 103 GLY B N 1
ATOM 2306 C CA . GLY B 1 71 ? 5.279 -23.162 26.807 1.00 43.71 103 GLY B CA 1
ATOM 2307 C C . GLY B 1 71 ? 5.979 -22.494 27.988 1.00 43.59 103 GLY B C 1
ATOM 2308 O O . GLY B 1 71 ? 6.618 -23.189 28.773 1.00 43.93 103 GLY B O 1
ATOM 2309 N N . LEU B 1 72 ? 5.862 -21.179 28.155 1.00 42.50 104 LEU B N 1
ATOM 2310 C CA . LEU B 1 72 ? 6.456 -20.542 29.349 1.00 42.58 104 LEU B CA 1
ATOM 2311 C C . LEU B 1 72 ? 5.689 -20.829 30.643 1.00 44.11 104 LEU B C 1
ATOM 2312 O O . LEU B 1 72 ? 4.556 -20.368 30.824 1.00 45.71 104 LEU B O 1
ATOM 2317 N N . ASN B 1 75 ? 4.438 -17.684 36.120 1.00 49.14 107 ASN B N 1
ATOM 2318 C CA . ASN B 1 75 ? 5.025 -17.526 37.453 1.00 47.94 107 ASN B CA 1
ATOM 2319 C C . ASN B 1 75 ? 6.535 -17.257 37.409 1.00 45.71 107 ASN B C 1
ATOM 2320 O O . ASN B 1 75 ? 7.142 -17.121 38.465 1.00 46.14 107 ASN B O 1
ATOM 2325 N N . GLN B 1 76 ? 7.101 -17.157 36.193 1.00 43.34 108 GLN B N 1
ATOM 2326 C CA . GLN B 1 76 ? 8.537 -16.861 35.869 1.00 40.92 108 GLN B CA 1
ATOM 2327 C C . GLN B 1 76 ? 8.954 -15.382 36.091 1.00 38.22 108 GLN B C 1
ATOM 2328 O O . GLN B 1 76 ? 8.092 -14.492 36.062 1.00 38.64 108 GLN B O 1
ATOM 2334 N N . GLY B 1 77 ? 10.264 -15.132 36.304 1.00 34.04 109 GLY B N 1
ATOM 2335 C CA . GLY B 1 77 ? 10.846 -13.767 36.488 1.00 29.24 109 GLY B CA 1
ATOM 2336 C C . GLY B 1 77 ? 11.023 -13.275 37.927 1.00 26.36 109 GLY B C 1
ATOM 2337 O O . GLY B 1 77 ? 11.582 -12.208 38.172 1.00 22.72 109 GLY B O 1
ATOM 2338 N N . GLY B 1 78 ? 10.575 -14.078 38.896 1.00 25.29 110 GLY B N 1
ATOM 2339 C CA . GLY B 1 78 ? 10.547 -13.635 40.263 1.00 23.37 110 GLY B CA 1
ATOM 2340 C C . GLY B 1 78 ? 11.917 -13.607 40.944 1.00 22.82 110 GLY B C 1
ATOM 2341 O O . GLY B 1 78 ? 12.084 -12.921 41.963 1.00 23.62 110 GLY B O 1
ATOM 2342 N N . GLN B 1 79 ? 12.893 -14.327 40.398 1.00 20.82 111 GLN B N 1
ATOM 2343 C CA . GLN B 1 79 ? 14.173 -14.465 41.054 1.00 21.09 111 GLN B CA 1
ATOM 2344 C C . GLN B 1 79 ? 15.156 -13.391 40.554 1.00 18.84 111 GLN B C 1
ATOM 2345 O O . GLN B 1 79 ? 16.314 -13.679 40.269 1.00 19.02 111 GLN B O 1
ATOM 2351 N N . TYR B 1 80 ? 14.705 -12.150 40.468 1.00 16.74 112 TYR B N 1
ATOM 2352 C CA . TYR B 1 80 ? 15.601 -11.075 40.049 1.00 16.58 112 TYR B CA 1
ATOM 2353 C C . TYR B 1 80 ? 16.622 -10.762 41.127 1.00 16.32 112 TYR B C 1
ATOM 2354 O O . TYR B 1 80 ? 16.388 -10.978 42.316 1.00 15.98 112 TYR B O 1
ATOM 2363 N N . GLU B 1 81 ? 17.762 -10.221 40.707 1.00 15.57 113 GLU B N 1
ATOM 2364 C CA . GLU B 1 81 ? 18.857 -9.851 41.598 1.00 16.15 113 GLU B CA 1
ATOM 2365 C C . GLU B 1 81 ? 18.699 -8.481 42.274 1.00 16.41 113 GLU B C 1
ATOM 2366 O O . GLU B 1 81 ? 17.754 -7.750 41.993 1.00 17.43 113 GLU B O 1
ATOM 2372 N N . SER B 1 82 ? 19.620 -8.155 43.185 1.00 16.70 114 SER B N 1
ATOM 2373 C CA . SER B 1 82 ? 19.599 -6.855 43.857 1.00 18.18 114 SER B CA 1
ATOM 2374 C C . SER B 1 82 ? 20.022 -5.739 42.873 1.00 18.26 114 SER B C 1
ATOM 2375 O O . SER B 1 82 ? 20.656 -5.997 41.850 1.00 16.78 114 SER B O 1
ATOM 2378 N N . TRP B 1 83 ? 19.704 -4.495 43.236 1.00 19.11 115 TRP B N 1
ATOM 2379 C CA . TRP B 1 83 ? 20.155 -3.347 42.448 1.00 17.96 115 TRP B CA 1
ATOM 2380 C C . TRP B 1 83 ? 21.675 -3.402 42.396 1.00 18.21 115 TRP B C 1
ATOM 2381 O O . TRP B 1 83 ? 22.291 -3.169 41.350 1.00 17.33 115 TRP B O 1
ATOM 2392 N N . SER B 1 84 ? 22.297 -3.695 43.536 1.00 18.86 116 SER B N 1
ATOM 2393 C CA . SER B 1 84 ? 23.765 -3.750 43.563 1.00 21.25 116 SER B CA 1
ATOM 2394 C C . SER B 1 84 ? 24.407 -4.740 42.546 1.00 19.76 116 SER B C 1
ATOM 2395 O O . SER B 1 84 ? 25.435 -4.479 41.906 1.00 19.44 116 SER B O 1
ATOM 2398 N N . TYR B 1 85 ? 23.815 -5.913 42.454 1.00 18.96 117 TYR B N 1
ATOM 2399 C CA . TYR B 1 85 ? 24.218 -6.888 41.426 1.00 17.73 117 TYR B CA 1
ATOM 2400 C C . TYR B 1 85 ? 24.137 -6.318 40.016 1.00 16.96 117 TYR B C 1
ATOM 2401 O O . TYR B 1 85 ? 25.088 -6.469 39.237 1.00 17.64 117 TYR B O 1
ATOM 2410 N N . TYR B 1 86 ? 23.029 -5.674 39.642 1.00 16.30 118 TYR B N 1
ATOM 2411 C CA . TYR B 1 86 ? 22.979 -5.146 38.270 1.00 15.18 118 TYR B CA 1
ATOM 2412 C C . TYR B 1 86 ? 23.997 -4.018 38.050 1.00 15.45 118 TYR B C 1
ATOM 2413 O O . TYR B 1 86 ? 24.472 -3.813 36.964 1.00 14.69 118 TYR B O 1
ATOM 2422 N N . ARG B 1 87 ? 24.272 -3.285 39.092 1.00 16.99 119 ARG B N 1
ATOM 2423 C CA . ARG B 1 87 ? 25.174 -2.161 39.008 1.00 18.51 119 ARG B CA 1
ATOM 2424 C C . ARG B 1 87 ? 26.631 -2.575 38.873 1.00 18.87 119 ARG B C 1
ATOM 2425 O O . ARG B 1 87 ? 27.382 -1.933 38.106 1.00 19.57 119 ARG B O 1
ATOM 2433 N N . TYR B 1 88 ? 27.017 -3.632 39.577 1.00 18.36 120 TYR B N 1
ATOM 2434 C CA . TYR B 1 88 ? 28.434 -3.998 39.683 1.00 20.06 120 TYR B CA 1
ATOM 2435 C C . TYR B 1 88 ? 28.826 -5.339 39.101 1.00 19.10 120 TYR B C 1
ATOM 2436 O O . TYR B 1 88 ? 30.033 -5.553 38.786 1.00 20.41 120 TYR B O 1
ATOM 2445 N N . ASP B 1 89 ? 27.853 -6.240 38.976 1.00 19.44 121 ASP B N 1
ATOM 2446 C CA . ASP B 1 89 ? 28.181 -7.644 38.685 1.00 18.67 121 ASP B CA 1
ATOM 2447 C C . ASP B 1 89 ? 27.442 -8.225 37.485 1.00 17.65 121 ASP B C 1
ATOM 2448 O O . ASP B 1 89 ? 27.262 -9.453 37.404 1.00 17.97 121 ASP B O 1
ATOM 2453 N N . PHE B 1 90 ? 27.028 -7.348 36.569 1.00 15.30 122 PHE B N 1
ATOM 2454 C CA . PHE B 1 90 ? 26.204 -7.753 35.446 1.00 13.58 122 PHE B CA 1
ATOM 2455 C C . PHE B 1 90 ? 26.775 -7.239 34.137 1.00 13.54 122 PHE B C 1
ATOM 2456 O O . PHE B 1 90 ? 27.070 -6.065 34.028 1.00 14.76 122 PHE B O 1
ATOM 2464 N N . GLY B 1 91 ? 26.896 -8.096 33.131 1.00 12.98 123 GLY B N 1
ATOM 2465 C CA . GLY B 1 91 ? 27.303 -7.611 31.787 1.00 13.99 123 GLY B CA 1
ATOM 2466 C C . GLY B 1 91 ? 28.704 -7.036 31.801 1.00 13.65 123 GLY B C 1
ATOM 2467 O O . GLY B 1 91 ? 28.974 -5.951 31.261 1.00 15.41 123 GLY B O 1
ATOM 2468 N N . ILE B 1 92 ? 29.566 -7.734 32.504 1.00 12.76 124 ILE B N 1
ATOM 2469 C CA . ILE B 1 92 ? 30.858 -7.180 32.935 1.00 16.14 124 ILE B CA 1
ATOM 2470 C C . ILE B 1 92 ? 31.672 -6.529 31.829 1.00 13.99 124 ILE B C 1
ATOM 2471 O O . ILE B 1 92 ? 32.263 -5.465 32.035 1.00 16.50 124 ILE B O 1
ATOM 2476 N N . TYR B 1 93 ? 31.726 -7.163 30.671 1.00 12.33 125 TYR B N 1
ATOM 2477 C CA . TYR B 1 93 ? 32.531 -6.648 29.556 1.00 13.58 125 TYR B CA 1
ATOM 2478 C C . TYR B 1 93 ? 31.736 -5.989 28.422 1.00 14.00 125 TYR B C 1
ATOM 2479 O O . TYR B 1 93 ? 32.300 -5.693 27.362 1.00 14.28 125 TYR B O 1
ATOM 2488 N N . ASP B 1 94 ? 30.460 -5.657 28.646 1.00 14.78 126 ASP B N 1
ATOM 2489 C CA . ASP B 1 94 ? 29.673 -5.124 27.525 1.00 15.47 126 ASP B CA 1
ATOM 2490 C C . ASP B 1 94 ? 30.063 -3.699 27.082 1.00 16.68 126 ASP B C 1
ATOM 2491 O O . ASP B 1 94 ? 29.660 -3.255 26.008 1.00 17.78 126 ASP B O 1
ATOM 2496 N N . ASP B 1 95 ? 30.766 -2.954 27.931 1.00 16.10 127 ASP B N 1
ATOM 2497 C CA . ASP B 1 95 ? 31.214 -1.628 27.525 1.00 18.24 127 ASP B CA 1
ATOM 2498 C C . ASP B 1 95 ? 32.666 -1.611 27.120 1.00 17.05 127 ASP B C 1
ATOM 2499 O O . ASP B 1 95 ? 33.308 -0.539 27.053 1.00 17.23 127 ASP B O 1
ATOM 2504 N N . ASP B 1 96 ? 33.190 -2.794 26.842 1.00 16.40 128 ASP B N 1
ATOM 2505 C CA . ASP B 1 96 ? 34.573 -2.934 26.445 1.00 15.67 128 ASP B CA 1
ATOM 2506 C C . ASP B 1 96 ? 34.532 -3.513 25.036 1.00 15.57 128 ASP B C 1
ATOM 2507 O O . ASP B 1 96 ? 34.345 -4.723 24.886 1.00 15.33 128 ASP B O 1
ATOM 2512 N N . PRO B 1 97 ? 34.687 -2.657 23.995 1.00 15.38 129 PRO B N 1
ATOM 2513 C CA . PRO B 1 97 ? 34.460 -3.189 22.619 1.00 15.35 129 PRO B CA 1
ATOM 2514 C C . PRO B 1 97 ? 35.502 -4.178 22.158 1.00 14.26 129 PRO B C 1
ATOM 2515 O O . PRO B 1 97 ? 35.228 -4.958 21.282 1.00 15.09 129 PRO B O 1
ATOM 2519 N N . GLU B 1 98 ? 36.651 -4.203 22.806 1.00 13.42 130 GLU B N 1
ATOM 2520 C CA . GLU B 1 98 ? 37.781 -5.106 22.426 1.00 13.70 130 GLU B CA 1
ATOM 2521 C C . GLU B 1 98 ? 37.622 -6.531 22.890 1.00 14.72 130 GLU B C 1
ATOM 2522 O O . GLU B 1 98 ? 38.417 -7.398 22.496 1.00 15.67 130 GLU B O 1
ATOM 2528 N N . ILE B 1 99 ? 36.554 -6.795 23.675 1.00 13.18 131 ILE B N 1
ATOM 2529 C CA . ILE B 1 99 ? 36.316 -8.101 24.281 1.00 13.99 131 ILE B CA 1
ATOM 2530 C C . ILE B 1 99 ? 34.937 -8.585 23.803 1.00 13.30 131 ILE B C 1
ATOM 2531 O O . ILE B 1 99 ? 33.963 -7.876 23.988 1.00 14.83 131 ILE B O 1
ATOM 2536 N N . ILE B 1 100 ? 34.884 -9.752 23.158 1.00 12.45 132 ILE B N 1
ATOM 2537 C CA . ILE B 1 100 ? 33.601 -10.273 22.664 1.00 12.02 132 ILE B CA 1
ATOM 2538 C C . ILE B 1 100 ? 33.098 -11.242 23.737 1.00 11.61 132 ILE B C 1
ATOM 2539 O O . ILE B 1 100 ? 33.809 -12.199 24.087 1.00 11.65 132 ILE B O 1
ATOM 2544 N N . THR B 1 101 ? 31.896 -10.995 24.260 1.00 11.64 133 THR B N 1
ATOM 2545 C CA . THR B 1 101 ? 31.296 -11.933 25.204 1.00 10.79 133 THR B CA 1
ATOM 2546 C C . THR B 1 101 ? 30.544 -13.003 24.397 1.00 11.78 133 THR B C 1
ATOM 2547 O O . THR B 1 101 ? 29.661 -12.680 23.606 1.00 10.51 133 THR B O 1
ATOM 2551 N N . LEU B 1 102 ? 30.938 -14.252 24.570 1.00 11.37 134 LEU B N 1
ATOM 2552 C CA . LEU B 1 102 ? 30.480 -15.363 23.699 1.00 12.87 134 LEU B CA 1
ATOM 2553 C C . LEU B 1 102 ? 29.459 -16.242 24.445 1.00 13.63 134 LEU B C 1
ATOM 2554 O O . LEU B 1 102 ? 29.744 -16.696 25.543 1.00 14.31 134 LEU B O 1
ATOM 2559 N N . GLU B 1 103 ? 28.261 -16.422 23.862 1.00 12.62 135 GLU B N 1
ATOM 2560 C CA . GLU B 1 103 ? 27.320 -17.480 24.252 1.00 13.12 135 GLU B CA 1
ATOM 2561 C C . GLU B 1 103 ? 27.694 -18.795 23.531 1.00 14.14 135 GLU B C 1
ATOM 2562 O O . GLU B 1 103 ? 28.558 -18.798 22.659 1.00 14.81 135 GLU B O 1
ATOM 2568 N N . ARG B 1 104 ? 27.137 -19.906 23.978 1.00 14.72 136 ARG B N 1
ATOM 2569 C CA . ARG B 1 104 ? 27.575 -21.234 23.495 1.00 15.75 136 ARG B CA 1
ATOM 2570 C C . ARG B 1 104 ? 27.800 -21.368 21.963 1.00 16.15 136 ARG B C 1
ATOM 2571 O O . ARG B 1 104 ? 28.860 -21.804 21.545 1.00 17.01 136 ARG B O 1
ATOM 2579 N N . ARG B 1 105 ? 26.782 -21.081 21.145 1.00 18.58 137 ARG B N 1
ATOM 2580 C CA . ARG B 1 105 ? 26.903 -21.294 19.688 1.00 19.55 137 ARG B CA 1
ATOM 2581 C C . ARG B 1 105 ? 27.957 -20.401 19.029 1.00 19.84 137 ARG B C 1
ATOM 2582 O O . ARG B 1 105 ? 28.678 -20.836 18.122 1.00 19.89 137 ARG B O 1
ATOM 2590 N N . GLU B 1 106 ? 28.071 -19.164 19.523 1.00 18.23 138 GLU B N 1
ATOM 2591 C CA . GLU B 1 106 ? 29.096 -18.219 19.056 1.00 16.98 138 GLU B CA 1
ATOM 2592 C C . GLU B 1 106 ? 30.472 -18.669 19.531 1.00 17.17 138 GLU B C 1
ATOM 2593 O O . GLU B 1 106 ? 31.479 -18.477 18.835 1.00 17.90 138 GLU B O 1
ATOM 2599 N N . PHE B 1 107 ? 30.523 -19.252 20.718 1.00 14.98 139 PHE B N 1
ATOM 2600 C CA . PHE B 1 107 ? 31.774 -19.844 21.216 1.00 16.52 139 PHE B CA 1
ATOM 2601 C C . PHE B 1 107 ? 32.229 -21.005 20.306 1.00 18.41 139 PHE B C 1
ATOM 2602 O O . PHE B 1 107 ? 33.430 -21.070 19.888 1.00 20.53 139 PHE B O 1
ATOM 2610 N N . ASP B 1 108 ? 31.313 -21.934 20.029 1.00 19.29 140 ASP B N 1
ATOM 2611 C CA . ASP B 1 108 ? 31.563 -23.029 19.064 1.00 21.26 140 ASP B CA 1
ATOM 2612 C C . ASP B 1 108 ? 32.045 -22.520 17.698 1.00 22.04 140 ASP B C 1
ATOM 2613 O O . ASP B 1 108 ? 33.041 -23.028 17.141 1.00 22.30 140 ASP B O 1
ATOM 2618 N N . ALA B 1 109 ? 31.342 -21.525 17.144 1.00 20.91 141 ALA B N 1
ATOM 2619 C CA . ALA B 1 109 ? 31.777 -20.932 15.862 1.00 23.00 141 ALA B CA 1
ATOM 2620 C C . ALA B 1 109 ? 33.210 -20.356 15.996 1.00 22.85 141 ALA B C 1
ATOM 2621 O O . ALA B 1 109 ? 34.103 -20.618 15.165 1.00 23.10 141 ALA B O 1
ATOM 2623 N N . ALA B 1 110 ? 33.455 -19.665 17.091 1.00 21.62 142 ALA B N 1
ATOM 2624 C CA . ALA B 1 110 ? 34.763 -19.065 17.351 1.00 22.32 142 ALA B CA 1
ATOM 2625 C C . ALA B 1 110 ? 35.955 -20.018 17.447 1.00 24.37 142 ALA B C 1
ATOM 2626 O O . ALA B 1 110 ? 36.967 -19.833 16.750 1.00 25.03 142 ALA B O 1
ATOM 2628 N N . VAL B 1 111 ? 35.883 -20.991 18.338 1.00 23.82 143 VAL B N 1
ATOM 2629 C CA . VAL B 1 111 ? 37.024 -21.875 18.516 1.00 26.30 143 VAL B CA 1
ATOM 2630 C C . VAL B 1 111 ? 37.255 -22.846 17.329 1.00 28.68 143 VAL B C 1
ATOM 2631 O O . VAL B 1 111 ? 38.253 -23.560 17.284 1.00 29.49 143 VAL B O 1
ATOM 2635 N N . ASN B 1 112 ? 36.300 -22.880 16.393 1.00 28.73 144 ASN B N 1
ATOM 2636 C CA . ASN B 1 112 ? 36.393 -23.742 15.197 1.00 29.40 144 ASN B CA 1
ATOM 2637 C C . ASN B 1 112 ? 36.616 -23.012 13.893 1.00 29.76 144 ASN B C 1
ATOM 2638 O O . ASN B 1 112 ? 36.657 -23.656 12.842 1.00 31.73 144 ASN B O 1
ATOM 2643 N N . SER B 1 113 ? 36.763 -21.684 13.955 1.00 26.48 145 SER B N 1
ATOM 2644 C CA . SER B 1 113 ? 36.890 -20.864 12.763 1.00 26.53 145 SER B CA 1
ATOM 2645 C C . SER B 1 113 ? 38.307 -20.910 12.220 1.00 27.00 145 SER B C 1
ATOM 2646 O O . SER B 1 113 ? 38.526 -20.671 11.036 1.00 29.38 145 SER B O 1
ATOM 2649 N N . GLY B 1 114 ? 39.269 -21.206 13.081 1.00 26.40 146 GLY B N 1
ATOM 2650 C CA . GLY B 1 114 ? 40.681 -21.131 12.702 1.00 27.22 146 GLY B CA 1
ATOM 2651 C C . GLY B 1 114 ? 41.362 -19.884 13.208 1.00 25.72 146 GLY B C 1
ATOM 2652 O O . GLY B 1 114 ? 42.615 -19.768 13.163 1.00 24.75 146 GLY B O 1
ATOM 2653 N N . GLU B 1 115 ? 40.562 -18.919 13.670 1.00 23.94 147 GLU B N 1
ATOM 2654 C CA . GLU B 1 115 ? 41.135 -17.749 14.366 1.00 22.23 147 GLU B CA 1
ATOM 2655 C C . GLU B 1 115 ? 41.629 -18.128 15.757 1.00 21.65 147 GLU B C 1
ATOM 2656 O O . GLU B 1 115 ? 41.113 -19.063 16.361 1.00 22.00 147 GLU B O 1
ATOM 2662 N N . LEU B 1 116 ? 42.581 -17.371 16.295 1.00 20.96 148 L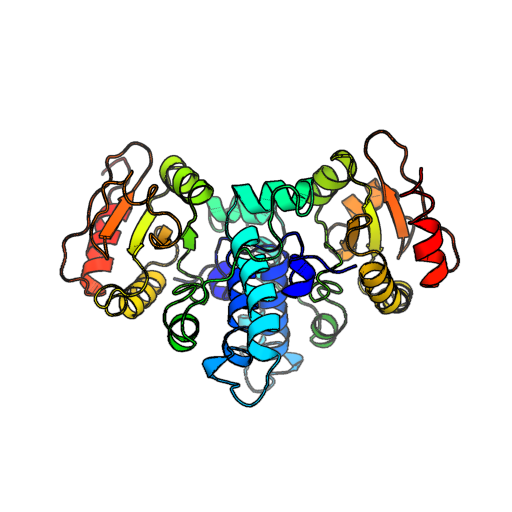EU B N 1
ATOM 2663 C CA . LEU B 1 116 ? 43.115 -17.605 17.641 1.00 21.01 148 LEU B CA 1
ATOM 2664 C C . LEU B 1 116 ? 42.297 -16.846 18.670 1.00 19.61 148 LEU B C 1
ATOM 2665 O O . LEU B 1 116 ? 42.234 -15.618 18.603 1.00 18.31 148 LEU B O 1
ATOM 2670 N N . TRP B 1 117 ? 41.668 -17.564 19.606 1.00 19.57 149 TRP B N 1
ATOM 2671 C CA . TRP B 1 117 ? 40.815 -16.921 20.602 1.00 18.90 149 TRP B CA 1
ATOM 2672 C C . TRP B 1 117 ? 41.350 -17.175 21.987 1.00 19.91 149 TRP B C 1
ATOM 2673 O O . TRP B 1 117 ? 41.548 -18.336 22.343 1.00 23.49 149 TRP B O 1
ATOM 2684 N N . PHE B 1 118 ? 41.509 -16.126 22.792 1.00 18.36 150 PHE B N 1
ATOM 2685 C CA . PHE B 1 118 ? 41.969 -16.239 24.199 1.00 18.48 150 PHE B CA 1
ATOM 2686 C C . PHE B 1 118 ? 40.789 -15.787 24.996 1.00 17.11 150 PHE B C 1
ATOM 2687 O O . PHE B 1 118 ? 40.352 -14.632 24.844 1.00 16.38 150 PHE B O 1
ATOM 2695 N N . VAL B 1 119 ? 40.212 -16.732 25.752 1.00 17.22 151 VAL B N 1
ATOM 2696 C CA . VAL B 1 119 ? 38.892 -16.562 26.404 1.00 15.86 151 VAL B CA 1
ATOM 2697 C C . VAL B 1 119 ? 38.994 -16.553 27.909 1.00 15.51 151 VAL B C 1
ATOM 2698 O O . VAL B 1 119 ? 39.583 -17.441 28.487 1.00 17.69 151 VAL B O 1
ATOM 2702 N N . ASN B 1 120 ? 38.366 -15.558 28.551 1.00 16.56 152 ASN B N 1
ATOM 2703 C CA . ASN B 1 120 ? 38.201 -15.505 30.003 1.00 16.89 152 ASN B CA 1
ATOM 2704 C C . ASN B 1 120 ? 36.867 -16.155 30.377 1.00 17.02 152 ASN B C 1
ATOM 2705 O O . ASN B 1 120 ? 35.797 -15.535 30.196 1.00 15.78 152 ASN B O 1
ATOM 2710 N N . PHE B 1 121 ? 36.890 -17.388 30.876 1.00 16.28 153 PHE B N 1
ATOM 2711 C CA . PHE B 1 121 ? 35.691 -17.930 31.538 1.00 17.39 153 PHE B CA 1
ATOM 2712 C C . PHE B 1 121 ? 35.517 -17.427 33.005 1.00 17.96 153 PHE B C 1
ATOM 2713 O O . PHE B 1 121 ? 36.308 -17.777 33.882 1.00 20.10 153 PHE B O 1
ATOM 2721 N N . TYR B 1 122 ? 34.487 -16.633 33.268 1.00 17.20 154 TYR B N 1
ATOM 2722 C CA . TYR B 1 122 ? 34.355 -15.970 34.561 1.00 18.21 154 TYR B CA 1
ATOM 2723 C C . TYR B 1 122 ? 32.954 -16.265 35.128 1.00 18.62 154 TYR B C 1
ATOM 2724 O O . TYR B 1 122 ? 32.093 -16.893 34.463 1.00 16.55 154 TYR B O 1
ATOM 2733 N N . SER B 1 123 ? 32.738 -15.809 36.360 1.00 19.18 155 SER B N 1
ATOM 2734 C CA . SER B 1 123 ? 31.454 -16.042 37.059 1.00 20.20 155 SER B CA 1
ATOM 2735 C C . SER B 1 123 ? 31.110 -14.769 37.777 1.00 20.53 155 SER B C 1
ATOM 2736 O O . SER B 1 123 ? 31.976 -14.080 38.271 1.00 19.10 155 SER B O 1
ATOM 2739 N N . PRO B 1 124 ? 29.824 -14.509 37.902 1.00 21.83 156 PRO B N 1
ATOM 2740 C CA . PRO B 1 124 ? 29.432 -13.487 38.857 1.00 21.87 156 PRO B CA 1
ATOM 2741 C C . PRO B 1 124 ? 29.726 -13.976 40.272 1.00 22.31 156 PRO B C 1
ATOM 2742 O O . PRO B 1 124 ? 29.968 -15.183 40.474 1.00 23.29 156 PRO B O 1
ATOM 2746 N N . GLY B 1 125 ? 29.751 -13.073 41.245 1.00 23.48 157 GLY B N 1
ATOM 2747 C CA . GLY B 1 125 ? 29.993 -13.465 42.649 1.00 25.41 157 GLY B CA 1
ATOM 2748 C C . GLY B 1 125 ? 31.430 -13.958 42.860 1.00 26.88 157 GLY B C 1
ATOM 2749 O O . GLY B 1 125 ? 31.712 -14.704 43.809 1.00 28.43 157 GLY B O 1
ATOM 2750 N N . CYS B 1 126 ? 32.342 -13.520 42.006 1.00 25.37 158 CYS B N 1
ATOM 2751 C CA . CYS B 1 126 ? 33.727 -13.996 42.032 1.00 27.53 158 CYS B CA 1
ATOM 2752 C C . CYS B 1 126 ? 34.681 -12.811 42.239 1.00 27.54 158 CYS B C 1
ATOM 2753 O O . CYS B 1 126 ? 34.895 -12.018 41.337 1.00 27.01 158 CYS B O 1
ATOM 2756 N N . SER B 1 127 ? 35.252 -12.688 43.432 1.00 28.72 159 SER B N 1
ATOM 2757 C CA . SER B 1 127 ? 36.214 -11.622 43.723 1.00 29.87 159 SER B CA 1
ATOM 2758 C C . SER B 1 127 ? 37.506 -11.722 42.887 1.00 28.91 159 SER B C 1
ATOM 2759 O O . SER B 1 127 ? 38.039 -10.708 42.451 1.00 28.57 159 SER B O 1
ATOM 2762 N N . HIS B 1 128 ? 37.960 -12.941 42.615 1.00 29.23 160 HIS B N 1
ATOM 2763 C CA . HIS B 1 128 ? 39.089 -13.182 41.684 1.00 29.69 160 HIS B CA 1
ATOM 2764 C C . HIS B 1 128 ? 38.830 -12.757 40.245 1.00 28.02 160 HIS B C 1
ATOM 2765 O O . HIS B 1 128 ? 39.744 -12.269 39.520 1.00 25.09 160 HIS B O 1
ATOM 2772 N N . CYS B 1 129 ? 37.588 -12.940 39.817 1.00 26.39 161 CYS B N 1
ATOM 2773 C CA . CYS B 1 129 ? 37.198 -12.453 38.483 1.00 26.07 161 CYS B CA 1
ATOM 2774 C C . CYS B 1 129 ? 37.211 -10.930 38.457 1.00 25.98 161 CYS B C 1
ATOM 2775 O O . CYS B 1 129 ? 37.719 -10.314 37.511 1.00 24.61 161 CYS B O 1
ATOM 2778 N N . HIS B 1 130 ? 36.671 -10.328 39.509 1.00 27.56 162 HIS B N 1
ATOM 2779 C CA . HIS B 1 130 ? 36.607 -8.899 39.581 1.00 29.44 162 HIS B CA 1
ATOM 2780 C C . HIS B 1 130 ? 38.008 -8.311 39.668 1.00 30.75 162 HIS B C 1
ATOM 2781 O O . HIS B 1 130 ? 38.283 -7.249 39.067 1.00 30.65 162 HIS B O 1
ATOM 2788 N N . ASP B 1 131 ? 38.892 -9.008 40.385 1.00 30.89 163 ASP B N 1
ATOM 2789 C CA . ASP B 1 131 ? 40.312 -8.620 40.421 1.00 32.47 163 ASP B CA 1
ATOM 2790 C C . ASP B 1 131 ? 40.966 -8.616 39.036 1.00 30.99 163 ASP B C 1
ATOM 2791 O O . ASP B 1 131 ? 41.824 -7.749 38.745 1.00 32.00 163 ASP B O 1
ATOM 2796 N N . LEU B 1 132 ? 40.568 -9.573 38.184 1.00 28.16 164 LEU B N 1
ATOM 2797 C CA . LEU B 1 132 ? 41.140 -9.696 36.840 1.00 26.67 164 LEU B CA 1
ATOM 2798 C C . LEU B 1 132 ? 40.552 -8.696 35.823 1.00 24.82 164 LEU B C 1
ATOM 2799 O O . LEU B 1 132 ? 41.259 -8.222 34.917 1.00 23.66 164 LEU B O 1
ATOM 2804 N N . ALA B 1 133 ? 39.264 -8.367 35.950 1.00 21.58 165 ALA B N 1
ATOM 2805 C CA . ALA B 1 133 ? 38.630 -7.524 34.885 1.00 20.87 165 ALA B CA 1
ATOM 2806 C C . ALA B 1 133 ? 39.385 -6.314 34.320 1.00 21.29 165 ALA B C 1
ATOM 2807 O O . ALA B 1 133 ? 39.488 -6.213 33.086 1.00 19.78 165 ALA B O 1
ATOM 2809 N N . PRO B 1 134 ? 39.891 -5.368 35.188 1.00 23.72 166 PRO B N 1
ATOM 2810 C CA . PRO B 1 134 ? 40.564 -4.168 34.666 1.00 24.75 166 PRO B CA 1
ATOM 2811 C C . PRO B 1 134 ? 41.796 -4.553 33.833 1.00 24.91 166 PRO B C 1
ATOM 2812 O O . PRO B 1 134 ? 42.032 -3.955 32.754 1.00 25.71 166 PRO B O 1
ATOM 2816 N N . THR B 1 135 ? 42.515 -5.584 34.304 1.00 24.29 167 THR B N 1
ATOM 2817 C CA . THR B 1 135 ? 43.621 -6.168 33.556 1.00 24.43 167 THR B CA 1
ATOM 2818 C C . THR B 1 135 ? 43.200 -6.788 32.230 1.00 22.64 167 THR B C 1
ATOM 2819 O O . THR B 1 135 ? 43.854 -6.586 31.222 1.00 21.09 167 THR B O 1
ATOM 2823 N N . TRP B 1 136 ? 42.083 -7.520 32.238 1.00 20.07 168 TRP B N 1
ATOM 2824 C CA . TRP B 1 136 ? 41.584 -8.149 31.021 1.00 19.85 168 TRP B CA 1
ATOM 2825 C C . TRP B 1 136 ? 41.219 -7.061 30.023 1.00 18.68 168 TRP B C 1
ATOM 2826 O O . TRP B 1 136 ? 41.533 -7.173 28.834 1.00 17.97 168 TRP B O 1
ATOM 2837 N N . ARG B 1 137 ? 40.588 -5.985 30.506 1.00 19.61 169 ARG B N 1
ATOM 2838 C CA . ARG B 1 137 ? 40.280 -4.845 29.626 1.00 18.98 169 ARG B CA 1
ATOM 2839 C C . ARG B 1 137 ? 41.531 -4.222 29.032 1.00 21.21 169 ARG B C 1
ATOM 2840 O O . ARG B 1 137 ? 41.577 -3.964 27.805 1.00 20.06 169 ARG B O 1
ATOM 2848 N N . GLU B 1 138 ? 42.547 -3.979 29.882 1.00 22.97 170 GLU B N 1
ATOM 2849 C CA . GLU B 1 138 ? 43.740 -3.265 29.414 1.00 24.98 170 GLU B CA 1
ATOM 2850 C C . GLU B 1 138 ? 44.546 -4.154 28.468 1.00 24.41 170 GLU B C 1
ATOM 2851 O O . GLU B 1 138 ? 45.072 -3.672 27.461 1.00 25.06 170 GLU B O 1
ATOM 2857 N N . PHE B 1 139 ? 44.558 -5.458 28.761 1.00 22.81 171 PHE B N 1
ATOM 2858 C CA . PHE B 1 139 ? 45.163 -6.469 27.894 1.00 21.29 171 PHE B CA 1
ATOM 2859 C C . PHE B 1 139 ? 44.517 -6.517 26.521 1.00 18.98 171 PHE B C 1
ATOM 2860 O O . PHE B 1 139 ? 45.223 -6.498 25.495 1.00 19.86 171 PHE B O 1
ATOM 2868 N N . ALA B 1 140 ? 43.180 -6.558 26.491 1.00 16.72 172 ALA B N 1
ATOM 2869 C CA . ALA B 1 140 ? 42.448 -6.628 25.244 1.00 16.04 172 ALA B CA 1
ATOM 2870 C C . ALA B 1 140 ? 42.704 -5.386 24.395 1.00 16.79 172 ALA B C 1
ATOM 2871 O O . ALA B 1 140 ? 42.796 -5.495 23.177 1.00 16.35 172 ALA B O 1
ATOM 2873 N N . LYS B 1 141 ? 42.889 -4.213 25.008 1.00 18.37 173 LYS B N 1
ATOM 2874 C CA . LYS B 1 141 ? 43.183 -3.012 24.215 1.00 18.99 173 LYS B CA 1
ATOM 2875 C C . LYS B 1 141 ? 44.587 -3.092 23.615 1.00 20.45 173 LYS B C 1
ATOM 2876 O O . LYS B 1 141 ? 44.793 -2.743 22.460 1.00 21.03 173 LYS B O 1
ATOM 2882 N N . GLU B 1 142 ? 45.540 -3.583 24.397 1.00 20.89 174 GLU B N 1
ATOM 2883 C CA . GLU B 1 142 ? 46.915 -3.702 23.912 1.00 22.65 174 GLU B CA 1
ATOM 2884 C C . GLU B 1 142 ? 47.083 -4.612 22.669 1.00 21.32 174 GLU B C 1
ATOM 2885 O O . GLU B 1 142 ? 47.794 -4.279 21.680 1.00 21.03 174 GLU B O 1
ATOM 2891 N N . VAL B 1 143 ? 46.412 -5.753 22.711 1.00 18.63 175 VAL B N 1
ATOM 2892 C CA . VAL B 1 143 ? 46.515 -6.743 21.646 1.00 18.79 175 VAL B CA 1
ATOM 2893 C C . VAL B 1 143 ? 45.370 -6.699 20.635 1.00 18.44 175 VAL B C 1
ATOM 2894 O O . VAL B 1 143 ? 45.246 -7.597 19.796 1.00 17.34 175 VAL B O 1
ATOM 2898 N N . ASP B 1 144 ? 44.546 -5.658 20.710 1.00 18.52 176 ASP B N 1
ATOM 2899 C CA . ASP B 1 144 ? 43.404 -5.481 19.782 1.00 18.45 176 ASP B CA 1
ATOM 2900 C C . ASP B 1 144 ? 43.784 -5.730 18.320 1.00 18.94 176 ASP B C 1
ATOM 2901 O O . ASP B 1 144 ? 44.735 -5.107 17.761 1.00 19.20 176 ASP B O 1
ATOM 2906 N N . GLY B 1 145 ? 43.041 -6.640 17.693 1.00 19.65 177 GLY B N 1
ATOM 2907 C CA . GLY B 1 145 ? 43.300 -7.007 16.295 1.00 21.33 177 GLY B CA 1
ATOM 2908 C C . GLY B 1 145 ? 44.418 -8.005 16.013 1.00 22.57 177 GLY B C 1
ATOM 2909 O O . GLY B 1 145 ? 44.566 -8.438 14.883 1.00 24.11 177 GLY B O 1
ATOM 2910 N N . LEU B 1 146 ? 45.227 -8.360 17.015 1.00 21.54 178 LEU B N 1
ATOM 2911 C CA . LEU B 1 146 ? 46.351 -9.327 16.835 1.00 22.30 178 LEU B CA 1
ATOM 2912 C C . LEU B 1 146 ? 45.865 -10.795 17.016 1.00 21.02 178 LEU B C 1
ATOM 2913 O O . LEU B 1 146 ? 46.419 -11.745 16.449 1.00 22.47 178 LEU B O 1
ATOM 2918 N N . LEU B 1 147 ? 44.881 -10.947 17.882 1.00 18.78 179 LEU B N 1
ATOM 2919 C CA . LEU B 1 147 ? 44.186 -12.223 18.074 1.00 17.80 179 LEU B CA 1
ATOM 2920 C C . LEU B 1 147 ? 42.824 -11.823 18.595 1.00 16.44 179 LEU B C 1
ATOM 2921 O O . LEU B 1 147 ? 42.585 -10.642 18.861 1.00 17.95 179 LEU B O 1
ATOM 2926 N N . ARG B 1 148 ? 41.920 -12.781 18.744 1.00 16.09 180 ARG B N 1
ATOM 2927 C CA . ARG B 1 148 ? 40.595 -12.479 19.235 1.00 16.18 180 ARG B CA 1
ATOM 2928 C C . ARG B 1 148 ? 40.519 -12.635 20.768 1.00 14.72 180 ARG B C 1
ATOM 2929 O O . ARG B 1 148 ? 40.947 -13.660 21.320 1.00 16.34 180 ARG B O 1
ATOM 2937 N N . ILE B 1 149 ? 39.943 -11.659 21.457 1.00 14.48 181 ILE B N 1
ATOM 2938 C CA . ILE B 1 149 ? 39.820 -11.719 22.915 1.00 14.18 181 ILE B CA 1
ATOM 2939 C C . ILE B 1 149 ? 38.351 -11.933 23.269 1.00 14.75 181 ILE B C 1
ATOM 2940 O O . ILE B 1 149 ? 37.482 -11.131 22.853 1.00 14.48 181 ILE B O 1
ATOM 2945 N N . GLY B 1 150 ? 38.079 -13.023 23.989 1.00 14.04 182 GLY B N 1
ATOM 2946 C CA . GLY B 1 150 ? 36.686 -13.357 24.397 1.00 13.71 182 GLY B CA 1
ATOM 2947 C C . GLY B 1 150 ? 36.484 -13.438 25.894 1.00 13.63 182 GLY B C 1
ATOM 2948 O O . GLY B 1 150 ? 37.446 -13.392 26.706 1.00 14.76 182 GLY B O 1
ATOM 2949 N N . ALA B 1 151 ? 35.221 -13.532 26.258 1.00 13.40 183 ALA B N 1
ATOM 2950 C CA . ALA B 1 151 ? 34.820 -13.807 27.638 1.00 14.06 183 ALA B CA 1
ATOM 2951 C C . ALA B 1 151 ? 33.576 -14.668 27.589 1.00 14.17 183 ALA B C 1
ATOM 2952 O O . ALA B 1 151 ? 32.731 -14.474 26.714 1.00 13.94 183 ALA B O 1
ATOM 2954 N N . VAL B 1 152 ? 33.500 -15.631 28.510 1.00 14.00 184 VAL B N 1
ATOM 2955 C CA . VAL B 1 152 ? 32.325 -16.438 28.689 1.00 13.19 184 VAL B CA 1
ATOM 2956 C C . VAL B 1 152 ? 31.811 -16.320 30.119 1.00 13.15 184 VAL B C 1
ATOM 2957 O O . VAL B 1 152 ? 32.551 -16.554 31.086 1.00 13.32 184 VAL B O 1
ATOM 2961 N N . ASN B 1 153 ? 30.537 -15.971 30.237 1.00 13.64 185 ASN B N 1
ATOM 2962 C CA . ASN B 1 153 ? 29.887 -15.767 31.508 1.00 12.47 185 ASN B CA 1
ATOM 2963 C C . ASN B 1 153 ? 29.339 -17.125 31.946 1.00 13.72 185 ASN B C 1
ATOM 2964 O O . ASN B 1 153 ? 28.246 -17.561 31.512 1.00 14.26 185 ASN B O 1
ATOM 2969 N N . CYS B 1 154 ? 30.090 -17.790 32.817 1.00 14.35 186 CYS B N 1
ATOM 2970 C CA . CYS B 1 154 ? 29.680 -19.110 33.282 1.00 15.72 186 CYS B CA 1
ATOM 2971 C C . CYS B 1 154 ? 28.406 -19.042 34.106 1.00 16.69 186 CYS B C 1
ATOM 2972 O O . CYS B 1 154 ? 27.709 -20.070 34.232 1.00 17.01 186 CYS B O 1
ATOM 2975 N N . GLY B 1 155 ? 28.090 -17.870 34.662 1.00 16.48 187 GLY B N 1
ATOM 2976 C CA . GLY B 1 155 ? 26.872 -17.759 35.451 1.00 18.12 187 GLY B CA 1
ATOM 2977 C C . GLY B 1 155 ? 25.646 -17.996 34.570 1.00 17.59 187 GLY B C 1
ATOM 2978 O O . GLY B 1 155 ? 24.645 -18.514 35.019 1.00 19.41 187 GLY B O 1
ATOM 2979 N N . ASP B 1 156 ? 25.771 -17.699 33.287 1.00 17.65 188 ASP B N 1
ATOM 2980 C CA . ASP B 1 156 ? 24.665 -17.845 32.343 1.00 19.26 188 ASP B CA 1
ATOM 2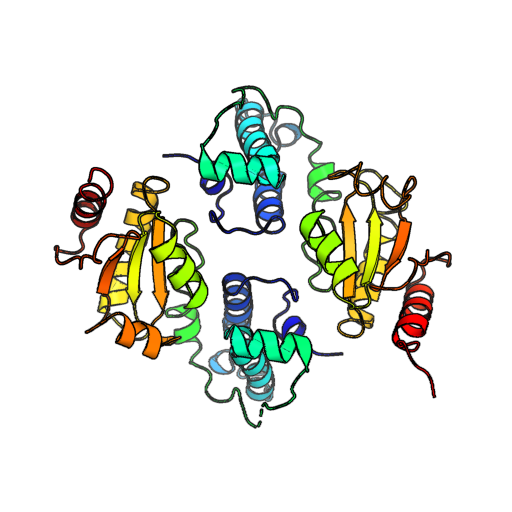981 C C . ASP B 1 156 ? 24.593 -19.190 31.663 1.00 19.92 188 ASP B C 1
ATOM 2982 O O . ASP B 1 156 ? 23.572 -19.542 31.063 1.00 22.12 188 ASP B O 1
ATOM 2987 N N . ASP B 1 157 ? 25.658 -19.976 31.752 1.00 20.75 189 ASP B N 1
ATOM 2988 C CA . ASP B 1 157 ? 25.663 -21.296 31.084 1.00 20.66 189 ASP B CA 1
ATOM 2989 C C . ASP B 1 157 ? 26.679 -22.159 31.768 1.00 20.57 189 ASP B C 1
ATOM 2990 O O .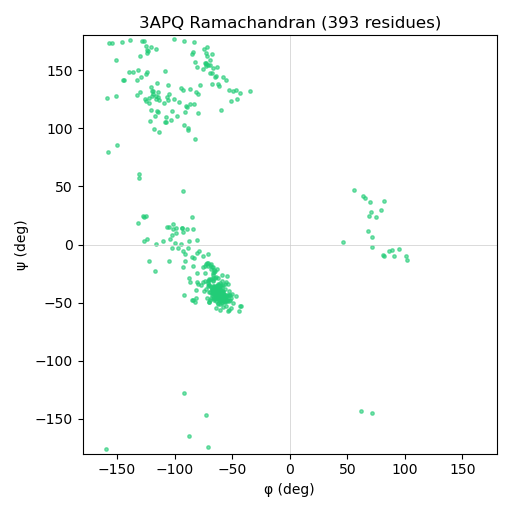 ASP B 1 157 ? 27.812 -22.316 31.307 1.00 20.60 189 ASP B O 1
ATOM 2995 N N . ARG B 1 158 ? 26.256 -22.682 32.906 1.00 21.13 190 ARG B N 1
ATOM 2996 C CA . ARG B 1 158 ? 27.136 -23.430 33.765 1.00 23.87 190 ARG B CA 1
ATOM 2997 C C . ARG B 1 158 ? 27.624 -24.693 33.059 1.00 23.59 190 ARG B C 1
ATOM 2998 O O . ARG B 1 158 ? 28.774 -25.049 33.211 1.00 24.54 190 ARG B O 1
ATOM 3006 N N . MET B 1 159 ? 26.753 -25.329 32.283 1.00 22.50 191 MET B N 1
ATOM 3007 C CA . MET B 1 159 ? 27.119 -26.586 31.617 1.00 25.77 191 MET B CA 1
ATOM 3008 C C . MET B 1 159 ? 28.169 -26.366 30.534 1.00 24.71 191 MET B C 1
ATOM 3009 O O . MET B 1 159 ? 29.080 -27.203 30.370 1.00 27.63 191 MET B O 1
ATOM 3014 N N . LEU B 1 160 ? 28.067 -25.239 29.825 1.00 23.30 192 LEU B N 1
ATOM 3015 C CA . LEU B 1 160 ? 29.077 -24.918 28.815 1.00 23.24 192 LEU B CA 1
ATOM 3016 C C . LEU B 1 160 ? 30.430 -24.885 29.506 1.00 24.13 192 LEU B C 1
ATOM 3017 O O . LEU B 1 160 ? 31.394 -25.532 29.033 1.00 26.36 192 LEU B O 1
ATOM 3022 N N . CYS B 1 161 ? 30.499 -24.171 30.646 1.00 22.90 193 CYS B N 1
ATOM 3023 C CA . CYS B 1 161 ? 31.767 -24.054 31.369 1.00 25.49 193 CYS B CA 1
ATOM 3024 C C . CYS B 1 161 ? 32.319 -25.397 31.894 1.00 27.88 193 CYS B C 1
ATOM 3025 O O . CYS B 1 161 ? 33.528 -25.689 31.746 1.00 30.51 193 CYS B O 1
ATOM 3028 N N . ARG B 1 162 ? 31.435 -26.193 32.483 1.00 29.71 194 ARG B N 1
ATOM 3029 C CA . ARG B 1 162 ? 31.786 -27.535 32.936 1.00 33.10 194 ARG B CA 1
ATOM 3030 C C . ARG B 1 162 ? 32.326 -28.353 31.756 1.00 34.66 194 ARG B C 1
ATOM 3031 O O . ARG B 1 162 ? 33.395 -28.976 31.854 1.00 36.78 194 ARG B O 1
ATOM 3039 N N . MET B 1 163 ? 31.642 -28.302 30.626 1.00 34.80 195 MET B N 1
ATOM 3040 C CA . MET B 1 163 ? 32.045 -29.078 29.456 1.00 36.76 195 MET B CA 1
ATOM 3041 C C . MET B 1 163 ? 33.310 -28.587 28.771 1.00 37.53 195 MET B C 1
ATOM 3042 O O . MET B 1 163 ? 33.906 -29.330 27.986 1.00 38.87 195 MET B O 1
ATOM 3047 N N . LYS B 1 164 ? 33.742 -27.366 29.064 1.00 36.24 196 LYS B N 1
ATOM 3048 C CA . LYS B 1 164 ? 35.037 -26.905 28.578 1.00 37.44 196 LYS B CA 1
ATOM 3049 C C . LYS B 1 164 ? 36.166 -27.128 29.603 1.00 39.19 196 LYS B C 1
ATOM 3050 O O . LYS B 1 164 ? 37.339 -26.762 29.339 1.00 40.75 196 LYS B O 1
ATOM 3056 N N . GLY B 1 165 ? 35.795 -27.704 30.749 1.00 40.13 197 GLY B N 1
ATOM 3057 C CA . GLY B 1 165 ? 36.705 -28.126 31.823 1.00 42.53 197 GLY B CA 1
ATOM 3058 C C . GLY B 1 165 ? 37.114 -26.988 32.740 1.00 42.26 197 GLY B C 1
ATOM 3059 O O . GLY B 1 165 ? 38.279 -26.910 33.174 1.00 42.91 197 GLY B O 1
ATOM 3060 N N . VAL B 1 166 ? 36.161 -26.094 33.012 1.00 39.96 198 VAL B N 1
ATOM 3061 C CA . VAL B 1 166 ? 36.398 -24.924 33.863 1.00 39.14 198 VAL B CA 1
ATOM 3062 C C . VAL B 1 166 ? 36.316 -25.194 35.383 1.00 40.88 198 VAL B C 1
ATOM 3063 O O . VAL B 1 166 ? 35.262 -25.084 36.009 1.00 39.47 198 VAL B O 1
ATOM 3067 N N . ASN B 1 167 ? 37.484 -25.533 35.952 1.00 43.60 199 ASN B N 1
ATOM 3068 C CA . ASN B 1 167 ? 37.597 -26.013 37.352 1.00 45.85 199 ASN B CA 1
ATOM 3069 C C . ASN B 1 167 ? 37.229 -24.987 38.403 1.00 44.40 199 ASN B C 1
ATOM 3070 O O . ASN B 1 167 ? 36.637 -25.324 39.444 1.00 45.96 199 ASN B O 1
ATOM 3075 N N . SER B 1 168 ? 37.561 -23.729 38.126 1.00 42.01 200 SER B N 1
ATOM 3076 C CA . SER B 1 168 ? 37.174 -22.634 39.006 1.00 39.58 200 SER B CA 1
ATOM 3077 C C . SER B 1 168 ? 37.233 -21.343 38.175 1.00 36.16 200 SER B C 1
ATOM 3078 O O . SER B 1 168 ? 37.511 -21.400 36.976 1.00 34.89 200 SER B O 1
ATOM 3081 N N . TYR B 1 169 ? 36.995 -20.197 38.810 1.00 33.78 201 TYR B N 1
ATOM 3082 C CA . TYR B 1 169 ? 36.934 -18.905 38.078 1.00 31.33 201 TYR B CA 1
ATOM 3083 C C . TYR B 1 169 ? 37.892 -17.862 38.641 1.00 30.53 201 TYR B C 1
ATOM 3084 O O . TYR B 1 169 ? 38.188 -17.891 39.841 1.00 33.63 201 TYR B O 1
ATOM 3093 N N . PRO B 1 170 ? 38.455 -16.985 37.782 1.00 28.53 202 PRO B N 1
ATOM 3094 C CA . PRO B 1 170 ? 38.371 -17.099 36.316 1.00 26.27 202 PRO B CA 1
ATOM 3095 C C . PRO B 1 170 ? 39.309 -18.194 35.777 1.00 26.27 202 PRO B C 1
ATOM 3096 O O . PRO B 1 170 ? 40.313 -18.477 36.427 1.00 29.13 202 PRO B O 1
ATOM 3100 N N . SER B 1 171 ? 38.968 -18.821 34.645 1.00 24.40 203 SER B N 1
ATOM 3101 C CA . SER B 1 171 ? 39.893 -19.690 33.892 1.00 24.96 203 SER B CA 1
ATOM 3102 C C . SER B 1 171 ? 40.122 -19.153 32.487 1.00 24.48 203 SER B C 1
ATOM 3103 O O . SER B 1 171 ? 39.173 -18.807 31.788 1.00 21.25 203 SER B O 1
ATOM 3106 N N . LEU B 1 172 ? 41.397 -19.075 32.088 1.00 25.55 204 LEU B N 1
ATOM 3107 C CA . LEU B 1 172 ? 41.794 -18.424 30.834 1.00 25.53 204 LEU B CA 1
ATOM 3108 C C . LEU B 1 172 ? 42.381 -19.485 29.915 1.00 26.55 204 LEU B C 1
ATOM 3109 O O . LEU B 1 172 ? 43.360 -20.139 30.277 1.00 28.07 204 LEU B O 1
ATOM 3114 N N . PHE B 1 173 ? 41.718 -19.743 28.791 1.00 25.85 205 PHE B N 1
ATOM 3115 C CA . PHE B 1 173 ? 42.176 -20.749 27.842 1.00 26.02 205 PHE B CA 1
ATOM 3116 C C . PHE B 1 173 ? 42.330 -20.082 26.485 1.00 26.17 205 PHE B C 1
ATOM 3117 O O . PHE B 1 173 ? 41.563 -19.166 26.123 1.00 24.05 205 PHE B O 1
ATOM 3125 N N . ILE B 1 174 ? 43.282 -20.577 25.711 1.00 26.18 206 ILE B N 1
ATOM 3126 C CA . ILE B 1 174 ? 43.471 -20.096 24.349 1.00 25.41 206 ILE B CA 1
ATOM 3127 C C . ILE B 1 174 ? 43.174 -21.272 23.389 1.00 27.99 206 ILE B C 1
ATOM 3128 O O . ILE B 1 174 ? 43.533 -22.452 23.667 1.00 30.26 206 ILE B O 1
ATOM 3133 N N . PHE B 1 175 ? 42.485 -20.968 22.294 1.00 26.87 207 PHE B N 1
ATOM 3134 C CA . P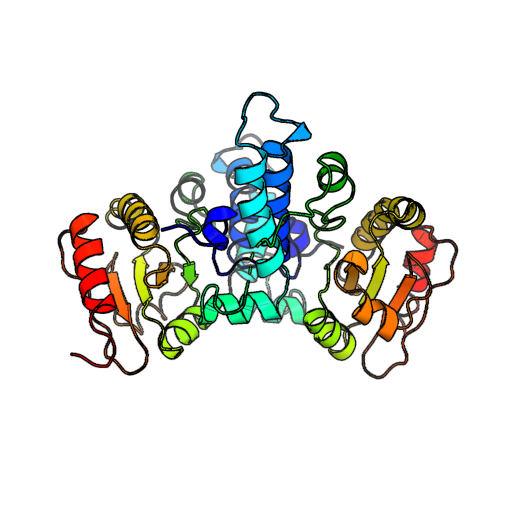HE B 1 175 ? 41.951 -21.968 21.375 1.00 27.27 207 PHE B CA 1
ATOM 3135 C C . PHE B 1 175 ? 42.322 -21.558 19.979 1.00 27.74 207 PHE B C 1
ATOM 3136 O O . PHE B 1 175 ? 42.368 -20.373 19.656 1.00 27.04 207 PHE B O 1
ATOM 3144 N N . ARG B 1 176 ? 42.485 -22.559 19.132 1.00 29.55 208 ARG B N 1
ATOM 3145 C CA . ARG B 1 176 ? 42.610 -22.390 17.695 1.00 31.94 208 ARG B CA 1
ATOM 3146 C C . ARG B 1 176 ? 42.240 -23.714 17.075 1.00 32.58 208 ARG B C 1
ATOM 3147 O O . ARG B 1 176 ? 42.785 -24.754 17.450 1.00 34.62 208 ARG B O 1
ATOM 3155 N N . SER B 1 177 ? 41.296 -23.675 16.149 1.00 32.46 209 SER B N 1
ATOM 3156 C CA . SER B 1 177 ? 40.793 -24.893 15.515 1.00 36.02 209 SER B CA 1
ATOM 3157 C C . SER B 1 177 ? 41.958 -25.800 15.076 1.00 38.68 209 SER B C 1
ATOM 3158 O O . SER B 1 177 ? 42.923 -25.324 14.510 1.00 39.00 209 SER B O 1
ATOM 3161 N N . GLY B 1 178 ? 41.883 -27.093 15.381 1.00 41.45 210 GLY B N 1
ATOM 3162 C CA . GLY B 1 178 ? 42.920 -28.036 14.928 1.00 44.87 210 GLY B CA 1
ATOM 3163 C C . GLY B 1 178 ? 44.089 -28.178 15.884 1.00 45.93 210 GLY B C 1
ATOM 3164 O O . GLY B 1 178 ? 44.959 -29.003 15.673 1.00 48.60 210 GLY B O 1
ATOM 3165 N N . MET B 1 179 ? 44.090 -27.384 16.951 1.00 44.27 211 MET B N 1
ATOM 3166 C CA A MET B 1 179 ? 45.123 -27.403 17.997 0.60 44.31 211 MET B CA 1
ATOM 3167 C CA B MET B 1 179 ? 45.111 -27.504 17.990 0.40 44.23 211 MET B CA 1
ATOM 3168 C C . MET B 1 179 ? 44.409 -27.734 19.316 1.00 42.59 211 MET B C 1
ATOM 3169 O O . MET B 1 179 ? 43.277 -27.331 19.509 1.00 39.81 211 MET B O 1
ATOM 3178 N N . ALA B 1 180 ? 45.062 -28.423 20.235 1.00 42.70 212 ALA B N 1
ATOM 3179 C CA . ALA B 1 180 ? 44.442 -28.619 21.533 1.00 40.84 212 ALA B CA 1
ATOM 3180 C C . ALA B 1 180 ? 44.410 -27.262 22.224 1.00 38.42 212 ALA B C 1
ATOM 3181 O O . ALA B 1 180 ? 45.294 -26.438 22.002 1.00 36.90 212 ALA B O 1
ATOM 3183 N N . ALA B 1 181 ? 43.382 -27.024 23.039 1.00 35.31 213 ALA B N 1
ATOM 3184 C CA . ALA B 1 181 ? 43.305 -25.801 23.820 1.00 33.86 213 ALA B CA 1
ATOM 3185 C C . ALA B 1 181 ? 44.400 -25.791 24.883 1.00 35.37 213 ALA B C 1
ATOM 3186 O O . ALA B 1 181 ? 44.792 -26.871 25.396 1.00 36.41 213 ALA B O 1
ATOM 3188 N N . VAL B 1 182 ? 44.892 -24.587 25.205 1.00 33.27 214 VAL B N 1
ATOM 3189 C CA . VAL B 1 182 ? 45.981 -24.392 26.180 1.00 34.64 214 VAL B CA 1
ATOM 3190 C C . VAL B 1 182 ? 45.537 -23.516 27.360 1.00 33.02 214 VAL B C 1
ATOM 3191 O O . VAL B 1 182 ? 44.994 -22.431 27.152 1.00 30.75 214 VAL B O 1
ATOM 3195 N N . LYS B 1 183 ? 45.743 -23.987 28.600 1.00 33.28 215 LYS B N 1
ATOM 3196 C CA . LYS B 1 183 ? 45.306 -23.186 29.763 1.00 31.97 215 LYS B CA 1
ATOM 3197 C C . LYS B 1 183 ? 46.379 -22.183 30.171 1.00 32.11 215 LYS B C 1
ATOM 3198 O O . LYS B 1 183 ? 47.566 -22.544 30.264 1.00 34.63 215 LYS B O 1
ATOM 3204 N N . TYR B 1 184 ? 45.993 -20.938 30.420 1.00 28.89 216 TYR B N 1
ATOM 3205 C CA . TYR B 1 184 ? 46.936 -19.962 30.929 1.00 30.14 216 TYR B CA 1
ATOM 3206 C C . TYR B 1 184 ? 47.142 -20.130 32.427 1.00 32.06 216 TYR B C 1
ATOM 3207 O O . TYR B 1 184 ? 46.186 -20.214 33.164 1.00 30.63 216 TYR B O 1
ATOM 3216 N N . ASN B 1 185 ? 48.404 -20.195 32.871 1.00 35.22 217 ASN B N 1
ATOM 3217 C CA . ASN B 1 185 ? 48.745 -20.364 34.294 1.00 37.90 217 ASN B CA 1
ATOM 3218 C C . ASN B 1 185 ? 49.807 -19.395 34.836 1.00 39.99 217 ASN B C 1
ATOM 3219 O O . ASN B 1 185 ? 50.421 -19.664 35.881 1.00 43.04 217 ASN B O 1
ATOM 3224 N N . GLY B 1 186 ? 50.022 -18.295 34.116 1.00 38.34 218 GLY B N 1
ATOM 3225 C CA . GLY B 1 186 ? 50.887 -17.207 34.546 1.00 38.97 218 GLY B CA 1
ATOM 3226 C C . GLY B 1 186 ? 50.304 -16.400 35.689 1.00 38.41 218 GLY B C 1
ATOM 3227 O O . GLY B 1 186 ? 49.245 -16.748 36.228 1.00 38.62 218 GLY B O 1
ATOM 3228 N N . ASP B 1 187 ? 50.983 -15.312 36.061 1.00 39.68 219 ASP B N 1
ATOM 3229 C CA . ASP B 1 187 ? 50.590 -14.524 37.243 1.00 39.61 219 ASP B CA 1
ATOM 3230 C C . ASP B 1 187 ? 49.440 -13.512 37.086 1.00 37.77 219 ASP B C 1
ATOM 3231 O O . ASP B 1 187 ? 49.138 -12.789 38.039 1.00 38.28 219 ASP B O 1
ATOM 3236 N N . ARG B 1 188 ? 48.812 -13.474 35.902 1.00 34.76 220 ARG B N 1
ATOM 3237 C CA . ARG B 1 188 ? 47.658 -12.610 35.565 1.00 33.06 220 ARG B CA 1
ATOM 3238 C C . ARG B 1 188 ? 47.968 -11.115 35.421 1.00 33.08 220 ARG B C 1
ATOM 3239 O O . ARG B 1 188 ? 47.056 -10.333 35.231 1.00 32.54 220 ARG B O 1
ATOM 3247 N N . SER B 1 189 ? 49.239 -10.726 35.482 1.00 34.14 221 SER B N 1
ATOM 3248 C CA . SER B 1 189 ? 49.628 -9.355 35.124 1.00 34.07 221 SER B CA 1
ATOM 3249 C C . SER B 1 189 ? 49.408 -9.106 33.625 1.00 32.53 221 SER B C 1
ATOM 3250 O O . SER B 1 189 ? 49.432 -10.053 32.815 1.00 31.85 221 SER B O 1
ATOM 3253 N N . LYS B 1 190 ? 49.161 -7.847 33.252 1.00 31.69 222 LYS B N 1
ATOM 3254 C CA . LYS B 1 190 ? 48.929 -7.502 31.839 1.00 30.53 222 LYS B CA 1
ATOM 3255 C C . LYS B 1 190 ? 50.085 -7.993 30.980 1.00 31.01 222 LYS B C 1
ATOM 3256 O O . LYS B 1 190 ? 49.847 -8.625 29.971 1.00 28.77 222 LYS B O 1
ATOM 3262 N N . GLU B 1 191 ? 51.335 -7.723 31.410 1.00 33.14 223 GLU B N 1
ATOM 3263 C CA . GLU B 1 191 ? 52.523 -8.145 30.647 1.00 34.76 223 GLU B CA 1
ATOM 3264 C C . GLU B 1 191 ? 52.615 -9.667 30.502 1.00 33.66 223 GLU B C 1
ATOM 3265 O O . GLU B 1 191 ? 52.962 -10.176 29.429 1.00 31.74 223 GLU B O 1
ATOM 3271 N N . SER B 1 192 ? 52.295 -10.402 31.568 1.00 32.70 224 SER B N 1
ATOM 3272 C CA . SER B 1 192 ? 52.217 -11.850 31.439 1.00 33.35 224 SER B CA 1
ATOM 3273 C C . SER B 1 192 ? 51.187 -12.305 30.392 1.00 30.46 224 SER B C 1
ATOM 3274 O O . SER B 1 192 ? 51.466 -13.213 29.614 1.00 30.88 224 SER B O 1
ATOM 3277 N N . LEU B 1 193 ? 50.018 -11.689 30.381 1.00 27.57 225 LEU B N 1
ATOM 3278 C CA . LEU B 1 193 ? 48.961 -12.063 29.393 1.00 26.33 225 LEU B CA 1
ATOM 3279 C C . LEU B 1 193 ? 49.403 -11.759 27.970 1.00 26.48 225 LEU B C 1
ATOM 3280 O O . LEU B 1 193 ? 49.237 -12.571 27.047 1.00 27.38 225 LEU B O 1
ATOM 3285 N N . VAL B 1 194 ? 50.041 -10.616 27.806 1.00 26.26 226 VAL B N 1
ATOM 3286 C CA . VAL B 1 194 ? 50.501 -10.218 26.470 1.00 26.41 226 VAL B CA 1
ATOM 3287 C C . VAL B 1 194 ? 51.556 -11.232 25.977 1.00 27.92 226 VAL B C 1
ATOM 3288 O O . VAL B 1 194 ? 51.439 -11.742 24.872 1.00 28.47 226 VAL B O 1
ATOM 3292 N N . ALA B 1 195 ? 52.561 -11.558 26.797 1.00 29.33 227 ALA B N 1
ATOM 3293 C CA . ALA B 1 195 ? 53.603 -12.492 26.365 1.00 31.58 227 ALA B CA 1
ATOM 3294 C C . ALA B 1 195 ? 53.049 -13.862 26.013 1.00 31.83 227 ALA B C 1
ATOM 3295 O O . ALA B 1 195 ? 53.536 -14.517 25.082 1.00 32.00 227 ALA B O 1
ATOM 3297 N N . PHE B 1 196 ? 52.062 -14.324 26.790 1.00 31.05 228 PHE B N 1
ATOM 3298 C CA . PHE B 1 196 ? 51.475 -15.622 26.572 1.00 31.50 228 PHE B CA 1
ATOM 3299 C C . PHE B 1 196 ? 50.662 -15.599 25.273 1.00 30.17 228 PHE B C 1
ATOM 3300 O O . PHE B 1 196 ? 50.792 -16.512 24.451 1.00 30.79 228 PHE B O 1
ATOM 3308 N N . ALA B 1 197 ? 49.823 -14.579 25.099 1.00 27.69 229 ALA B N 1
ATOM 3309 C CA . ALA B 1 197 ? 49.108 -14.398 23.855 1.00 27.48 229 ALA B CA 1
ATOM 3310 C C . ALA B 1 197 ? 50.035 -14.374 22.640 1.00 28.89 229 ALA B C 1
ATOM 3311 O O . ALA B 1 197 ? 49.753 -15.031 21.641 1.00 29.45 229 ALA B O 1
ATOM 3313 N N A MET B 1 198 ? 51.125 -13.619 22.722 0.50 29.87 230 MET B N 1
ATOM 3314 N N B MET B 1 198 ? 51.125 -13.619 22.749 0.50 29.56 230 MET B N 1
ATOM 3315 C CA A MET B 1 198 ? 51.976 -13.427 21.547 0.50 31.23 230 MET B CA 1
ATOM 3316 C CA B MET B 1 198 ? 52.032 -13.387 21.624 0.50 30.83 230 MET B CA 1
ATOM 3317 C C A MET B 1 198 ? 52.736 -14.686 21.139 0.50 32.59 230 MET B C 1
ATOM 3318 C C B MET B 1 198 ? 52.722 -14.669 21.161 0.50 32.23 230 MET B C 1
ATOM 3319 O O A MET B 1 198 ? 52.925 -14.924 19.948 0.50 32.41 230 MET B O 1
ATOM 3320 O O B MET B 1 198 ? 52.851 -14.904 19.962 0.50 31.91 230 MET B O 1
ATOM 3329 N N . GLN B 1 199 ? 53.135 -15.503 22.117 1.00 34.22 231 GLN B N 1
ATOM 3330 C CA . GLN B 1 199 ? 53.762 -16.793 21.800 1.00 36.28 231 GLN B CA 1
ATOM 3331 C C . GLN B 1 199 ? 52.890 -17.714 20.964 1.00 35.59 231 GLN B C 1
ATOM 3332 O O . GLN B 1 199 ? 53.415 -18.434 20.103 1.00 35.88 231 GLN B O 1
ATOM 3338 N N . HIS B 1 200 ? 51.574 -17.643 21.185 1.00 33.48 232 HIS B N 1
ATOM 3339 C CA . HIS B 1 200 ? 50.565 -18.307 20.361 1.00 33.62 232 HIS B CA 1
ATOM 3340 C C . HIS B 1 200 ? 50.204 -17.602 19.069 1.00 33.77 232 HIS B C 1
ATOM 3341 O O . HIS B 1 200 ? 49.849 -18.275 18.093 1.00 33.88 232 HIS B O 1
ATOM 3348 N N . VAL B 1 201 ? 50.252 -16.273 19.053 1.00 33.35 233 VAL B N 1
ATOM 3349 C CA . VAL B 1 201 ? 50.139 -15.553 17.775 1.00 35.81 233 VAL B CA 1
ATOM 3350 C C . VAL B 1 201 ? 51.278 -15.960 16.843 1.00 39.88 233 VAL B C 1
ATOM 3351 O O . VAL B 1 201 ? 51.037 -16.333 15.683 1.00 41.15 233 VAL B O 1
ATOM 3355 N N . ARG B 1 202 ? 52.509 -15.880 17.364 1.00 43.74 234 ARG B N 1
ATOM 3356 C CA . ARG B 1 202 ? 53.711 -16.309 16.662 1.00 47.80 234 ARG B CA 1
ATOM 3357 C C . ARG B 1 202 ? 53.540 -17.748 16.167 1.00 50.43 234 ARG B C 1
ATOM 3358 O O . ARG B 1 202 ? 53.665 -18.016 14.966 1.00 52.09 234 ARG B O 1
ATOM 3366 N N . SER B 1 203 ? 53.242 -18.673 17.079 1.00 51.85 235 SER B N 1
ATOM 3367 C CA . SER B 1 203 ? 53.161 -20.097 16.718 1.00 54.79 235 SER B CA 1
ATOM 3368 C C . SER B 1 203 ? 51.811 -20.428 16.093 1.00 53.76 235 SER B C 1
ATOM 3369 O O . SER B 1 203 ? 51.631 -20.264 14.891 1.00 54.73 235 SER B O 1
#

Foldseek 3Di:
DDALQVLLPHDLPDDLLRLLVSLLVCLLVQPCVVVVVDPCSLVSNLSNQVSNVQCNDVVSSVCCVVPNQPPHDPRPSNDDDDSCCSVDFTSLCSVQPLEAEDDDVRVVCQQAVQFKEKEWEAEGPAVVQSVLSVLLSVLSVVCRPLGHYYYYYCNVPVPVCVVLVHDDPGWIWIHGRPDPIDTDDDPSHSVSVNVVSVVDSQPRVDDD/DDALQVLLPHDLPDDLLRSQVSLLVCCLVLPVVPCVPDPCSLVSNQSNQQSNVQCNDPVSSVCCVPPNQPPHVHSNPDDDSVCSVDFGSLCSVQVLEAEDDDVRVVCVLAVQFKEKEWEAEGVDPVQVVLSVLLSVLSVVCRPLGHYYYYYCNSPVVSCVVVPPPDPGWIWMGGRPDDIHTDDDPSGSVSVNVVVVVVSVD

InterPro domains:
  IPR001623 DnaJ domain [PF00226] (35-97)
  IPR001623 DnaJ domain [PR00625] (37-55)
  IPR001623 DnaJ domain [PR00625] (55-70)
  IPR001623 DnaJ domain [PR00625] (72-92)
  IPR001623 DnaJ domain [PR00625] (92-111)
  IPR001623 DnaJ domain [PS50076] (35-100)
  IPR001623 DnaJ domain [SM00271] (34-92)
  IPR001623 DnaJ domain [cd06257] (35-89)
  IPR013766 Thioredoxin domain [PF00085] (131-229)
  IPR013766 Thioredoxin domain [PF00085] (466-551)
  IPR013766 Thioredoxin domain [PF00085] (558-646)
  IPR013766 Thioredoxin domain [PF00085] (674-759)
  IPR013766 Thioredoxin domain [PS51352] (113-234)
  IPR013766 Thioredoxin domain [PS51352] (437-555)
  IPR013766 Thioredoxin domain [PS51352] (666-793)
  IPR017937 Thioredoxin, conserved site [PS00194] (472-490)
  IPR017937 Thioredoxin, conserved site [PS00194] (692-710)
  IPR021170 DnaJ homologue subfamily C member 10 [PIRSF037293] (1-793)
  IPR035673 ERdj5, first thioredoxin domain [cd03003] (129-229)
  IPR035674 ERdj5, C-terminal thioredoxin domain [cd03004] (453-550)

Nearest PDB structures (foldseek):
  3apq-assembly1_A  TM=1.005E+00  e=1.432E-39  Mus musculus
  3apq-assembly2_B  TM=9.975E-01  e=5.226E-35  Mus musculus
  5ayk-assembly1_A  TM=9.154E-01  e=6.803E-30  Mus musculus
  5ayl-assembly1_A  TM=9.539E-01  e=4.979E-29  Mus musculus
  3apo-assembly1_A  TM=9.215E-01  e=5.619E-20  Mus musculus

=== Feature glossary ===
Annotated list of the representations used here:

Nearest PDB structures. The Foldseek neighbor list gives the closest experimentally determined structures in the PDB, ranked by structural alignment. TM-score near 1 means near-identical fold; near 0.3 means only rough topology match. This is how one finds what a novel AlphaFold prediction most resembles in the solved-structure universe.

Foldseek 3Di. Foldseek's 3Di representation compresses backbone geometry into a per-residue letter drawn from a learned twenty-state alphabet. It captures the tertiary interaction pattern around each residue — which residues are packed against it in space, regardless of where they are in sequence.

Radius of gyration, Cα contacts, bounding box. Radius of gyration (Rg) is the root-mean-square distance of Cα atoms from their centroid — a single number for overall size and compactness. A globular domain of N residues has Rg ≈ 2.2·N^0.38 Å; an extended or disordered chain has a much larger Rg. The Cα contact count is the number of residue pairs whose Cα atoms are within 8 Å and are more than four positions apart in sequence — a standard proxy for tertiary packing density. The bounding box is the smallest axis-aligned box enclosing all Cα atoms.

InterPro / GO / CATH / organism. The annotation block draws on four external resources. InterPro: which protein families and domains the sequence belongs to. GO: standardized terms for what the protein does, what process it participates in, and where in the cell it acts. CATH: which structural fold it has in the CATH hierarchy. Organism: the species of origin.

mmCIF coordinates. The mmCIF block holds the 3D Cartesian coordinates of each backbone atom (N, Cα, C, O) in ångströms. mmCIF is the PDB's canonical archive format — a tagged-loop text representation of the atomic model.

pLDDT. pLDDT is the predicted lDDT-Cα score: AlphaFold's confidence that the local environment of each residue (all inter-atomic distances within 15 Å) is correctly placed. It is a per-residue number between 0 and 100, with higher meaning more reliable.

Backbone torsions (φ/ψ). φ (phi) and ψ (psi) are the two rotatable backbone dihedrals per residue: φ is the C(i-1)–N–Cα–C torsion, ψ is the N–Cα–C–N(i+1) torsion, both in degrees on (−180°, 180°]. α-helical residues cluster near (−60°, −45°); β-strand residues near (−120°, +130°). A Ramachandran plot is simply a scatter of (φ, ψ) for every residue.

B-factor. For experimental (PDB) structures, the B-factor (temperature factor) quantifies the positional spread of each atom in the crystal — a combination of thermal vibration and static disorder — in units of Å². High B-factors mark flexible loops or poorly resolved regions; low B-factors mark the rigid, well-ordered core.

Secondary structure (3-state, P-SEA). SS3 is a coarse helix/strand/coil call (letters a/b/c) made by the P-SEA algorithm from inter-Cα distances and dihedrals. It is less detailed than DSSP but needs only Cα positions.

Predicted aligned error. Predicted aligned error is AlphaFold's pairwise confidence. Unlike pLDDT (per-residue), PAE is per-residue-pair and captures whether two parts of the structure are correctly placed relative to each other. Units are ångströms of expected positional error.

Solvent-accessible surface area. Solvent-accessible surface area (SASA) is the area in Å² traced out by the centre of a 1.4 Å probe sphere (a water molecule) rolled over the protein's van der Waals surface (Shrake–Rupley / Lee–Richards construction). Buried residues have near-zero SASA; fully exposed residues can exceed 200 Å². The total SASA scales roughly with the number of surface residues.

Secondary structure (8-state, DSSP). The SS8 string is DSSP's per-residue secondary-structure call. α-helix (H) means an i→i+4 H-bond ladder; β-strand (E) means the residue participates in a β-sheet; 3₁₀ (G) and π (I) are tighter and wider helices; T/S are turns/bends; '-' is loop.

Rendered structure images. Structure images are PyMOL renders from six orthogonal camera directions. Cartoon representation draws helices as coils and strands as arrows; sticks shows the backbone as bonds; surface shows the solvent-excluded envelope. Rainbow coloring maps sequence position to hue (blue→red, N→C); chain coloring assigns a distinct color per polypeptide.

Sequence. The amino-acid sequence is the protein's primary structure: the linear order of residues from the N-terminus to the C-terminus, written in one-letter code. Everything else here — the 3D coordinates, the secondary structure, the domain annotations — is ultimately a consequence of this string.

Contact-map, Ramachandran, and PAE plots. Three diagnostic plots accompany the record. The Cα contact map visualizes the tertiary structure as a 2D adjacency matrix (8 Å cutoff, sequence-local contacts suppressed). The Ramachandran plot shows the distribution of backbone (φ, ψ) torsions, with points in the α and β basins reflecting secondary structure content. The PAE plot shows AlphaFold's inter-residue confidence as a color matrix.